Protein AF-A0A3D5B9C1-F1 (afdb_monomer_lite)

Radius of gyration: 28.91 Å; chains: 1; bounding box: 72×73×79 Å

Sequence (743 aa):
MKKLFFLLAGLSLLLVFLLPTQTGRAQSQPPTTSEITDYLNAHPRLTETGAQILSVTFLGEALVIDLSAAVLPDGVYDDDIFTDLQTGLDETFQINRMFLTTFKVEGELLEYWGRPEPEFSTSVEYPTDRELPGSGPLAGVKIAISPGHGYYWHETYGWLLQRGIFNGIGEDTLNVEIMIYLKDALEREGATVIQLREFDKNARTGVSGHPAWQEDARQYAIYMGLPSWIWNGSNTNYNSDIRTRPYMANYYGADLLISFHNNGTPANMDPLTGTETYWDTDNNPGSQALATAVHNSIISKIRTEYDSSWTNRGIKPSDSAYGEINYAQMPAALIELAFMDREYPDNTYLQREDFKQLSALAIAEGICDFLGVSCSNLEDDEIILLEQPTLSPLYGSGVCDSGWYRYTNARGQYAYLTLNAAEEAQSTNIAAWEPALPVSGEYKVEVFIPSHNAITWTCPSVTTTADTSLVTYTLTHANGDSELKVNQWPWANEWVDLGIFHFNAETDASLTLSDVTGEAHQTTSVSASAVRFTLVGNAGMQFHDTAWVDETWLTRESEATVQHVRYFFELYGSCLAEPILDVDDAEIDMAAVIQQASAANQINPKVLLAIMEAEQNALSQCPDATALANLMGLSSARTACAQIEAAASLLGAARTALNTNGTTPNGWSTGTPEDTVDGVTVTPANDTLTVLFDYLQNAGEIWGGDQPGENGVQGIYIAYRDFHLDWPLPAGIYTIYMPVFTR

pLDDT: mean 85.18, std 15.81, range [23.78, 98.81]

Structure (mmCIF, N/CA/C/O backbone):
data_AF-A0A3D5B9C1-F1
#
_entry.id   AF-A0A3D5B9C1-F1
#
loop_
_atom_site.group_PDB
_atom_site.id
_atom_site.type_symbol
_atom_site.label_atom_id
_atom_site.label_alt_id
_atom_site.label_comp_id
_atom_site.label_asym_id
_atom_site.label_entity_id
_atom_site.label_seq_id
_atom_site.pdbx_PDB_ins_code
_atom_site.Cartn_x
_atom_site.Cartn_y
_atom_site.Cartn_z
_atom_site.occupancy
_atom_site.B_iso_or_equiv
_atom_site.auth_seq_id
_atom_site.auth_comp_id
_atom_site.auth_asym_id
_atom_site.auth_atom_id
_atom_site.pdbx_PDB_model_num
ATOM 1 N N . MET A 1 1 ? -8.130 33.376 -47.262 1.00 48.34 1 MET A N 1
ATOM 2 C CA . MET A 1 1 ? -7.559 32.741 -46.051 1.00 48.34 1 MET A CA 1
ATOM 3 C C . MET A 1 1 ? -6.715 33.713 -45.206 1.00 48.34 1 MET A C 1
ATOM 5 O O . MET A 1 1 ? -5.615 33.381 -44.806 1.00 48.34 1 MET A O 1
ATOM 9 N N . LYS A 1 2 ? -7.205 34.932 -44.921 1.00 36.59 2 LYS A N 1
ATOM 10 C CA . LYS A 1 2 ? -6.545 35.891 -43.998 1.00 36.59 2 LYS A CA 1
ATOM 11 C C . LYS A 1 2 ? -7.529 36.605 -43.052 1.00 36.59 2 LYS A C 1
ATOM 13 O O . LYS A 1 2 ? -7.149 37.526 -42.347 1.00 36.59 2 LYS A O 1
ATOM 18 N N . LYS A 1 3 ? -8.799 36.176 -43.030 1.00 33.34 3 LYS A N 1
ATOM 19 C CA . LYS A 1 3 ? -9.855 36.728 -42.157 1.00 33.34 3 LYS A CA 1
ATOM 20 C C . LYS A 1 3 ? -10.379 35.749 -41.099 1.00 33.34 3 LYS A C 1
ATOM 22 O O . LYS A 1 3 ? -11.112 36.179 -40.226 1.00 33.34 3 LYS A O 1
ATOM 27 N N . LEU A 1 4 ? -9.970 34.476 -41.133 1.00 35.28 4 LEU A N 1
ATOM 28 C CA . LEU A 1 4 ? -10.345 33.493 -40.106 1.00 35.28 4 LEU A CA 1
ATOM 29 C C . LEU A 1 4 ? -9.343 33.448 -38.934 1.00 35.28 4 LEU A C 1
ATOM 31 O O . LEU A 1 4 ? -9.693 33.034 -37.841 1.00 35.28 4 LEU A O 1
ATOM 35 N N . PHE A 1 5 ? -8.126 33.969 -39.135 1.00 37.28 5 PHE A N 1
ATOM 36 C CA . PHE A 1 5 ? -7.065 33.988 -38.120 1.00 37.28 5 PHE A CA 1
ATOM 37 C C . PHE A 1 5 ? -7.238 35.086 -37.052 1.00 37.28 5 PHE A C 1
ATOM 39 O O . PHE A 1 5 ? -6.678 34.983 -35.971 1.00 37.28 5 PHE A O 1
ATOM 46 N N . PHE A 1 6 ? -8.045 36.120 -37.323 1.00 36.25 6 PHE A N 1
ATOM 47 C CA . PHE A 1 6 ? -8.295 37.209 -36.367 1.00 36.25 6 PHE A CA 1
ATOM 48 C C . PHE A 1 6 ? -9.553 37.013 -35.508 1.00 36.25 6 PHE A C 1
ATOM 50 O O . PHE A 1 6 ? -9.717 37.736 -34.533 1.00 36.25 6 PHE A O 1
ATOM 57 N N . LEU A 1 7 ? -10.416 36.034 -35.820 1.00 33.22 7 LEU A N 1
ATOM 58 C CA . LEU A 1 7 ? -11.561 35.700 -34.960 1.00 33.22 7 LEU A CA 1
ATOM 59 C C . LEU A 1 7 ? -11.204 34.673 -33.870 1.00 33.22 7 LEU A C 1
ATOM 61 O O . LEU A 1 7 ? -11.825 34.675 -32.815 1.00 33.22 7 LEU A O 1
ATOM 65 N N . LEU A 1 8 ? -10.177 33.843 -34.092 1.00 36.75 8 LEU A N 1
ATOM 66 C CA . LEU A 1 8 ? -9.717 32.831 -33.129 1.00 36.75 8 LEU A CA 1
ATOM 67 C C . LEU A 1 8 ? -8.668 33.351 -32.133 1.00 36.75 8 LEU A C 1
ATOM 69 O O . LEU A 1 8 ? -8.555 32.799 -31.048 1.00 36.75 8 LEU A O 1
ATOM 73 N N . ALA A 1 9 ? -7.966 34.446 -32.442 1.00 34.25 9 ALA A N 1
ATOM 74 C CA . ALA A 1 9 ? -7.046 35.101 -31.501 1.00 34.25 9 ALA A CA 1
ATOM 75 C C . ALA A 1 9 ? -7.748 36.082 -30.534 1.00 34.25 9 ALA A C 1
ATOM 77 O O . ALA A 1 9 ? -7.149 36.530 -29.562 1.00 34.25 9 ALA A O 1
ATOM 78 N N . GLY A 1 10 ? -9.013 36.434 -30.802 1.00 32.38 10 GLY A N 1
ATOM 79 C CA . GLY A 1 10 ? -9.817 37.323 -29.955 1.00 32.38 10 GLY A CA 1
ATOM 80 C C . GLY A 1 10 ? -10.724 36.602 -28.952 1.00 32.38 10 GLY A C 1
ATOM 81 O O . GLY A 1 10 ? -11.209 37.240 -28.024 1.00 32.38 10 GLY A O 1
ATOM 82 N N . LEU A 1 11 ? -10.946 35.290 -29.116 1.00 32.06 11 LEU A N 1
ATOM 83 C CA . LEU A 1 11 ? -11.787 34.493 -28.212 1.00 32.06 11 LEU A CA 1
ATOM 84 C C . LEU A 1 11 ? -10.988 33.774 -27.112 1.00 32.06 11 LEU A C 1
ATOM 86 O O . LEU A 1 11 ? -11.553 33.410 -26.089 1.00 32.06 11 LEU A O 1
ATOM 90 N N . SER A 1 12 ? -9.675 33.625 -27.287 1.00 33.88 12 SER A N 1
ATOM 91 C CA . SER A 1 12 ? -8.758 33.028 -26.305 1.00 33.88 12 SER A CA 1
ATOM 92 C C . SER A 1 12 ? -8.181 34.037 -25.303 1.00 33.88 12 SER A C 1
ATOM 94 O O . SER A 1 12 ? -7.576 33.633 -24.318 1.00 33.88 12 SER A O 1
ATOM 96 N N . LEU A 1 13 ? -8.417 35.343 -25.494 1.00 33.84 13 LEU A N 1
ATOM 97 C CA . LEU A 1 13 ? -7.979 36.394 -24.562 1.00 33.84 13 LEU A CA 1
ATOM 98 C C . LEU A 1 13 ? -9.102 36.952 -23.665 1.00 33.84 13 LEU A C 1
ATOM 100 O O . LEU A 1 13 ? -8.851 37.856 -22.873 1.00 33.84 13 LEU A O 1
ATOM 104 N N . LEU A 1 14 ? -10.328 36.419 -23.767 1.00 31.92 14 LEU A N 1
ATOM 105 C CA . LEU A 1 14 ? -11.473 36.824 -22.934 1.00 31.92 14 LEU A CA 1
ATOM 106 C C . LEU A 1 14 ? -12.073 35.688 -22.084 1.00 31.92 14 LEU A C 1
ATOM 108 O O . LEU A 1 14 ? -13.143 35.866 -21.512 1.00 31.92 14 LEU A O 1
ATOM 112 N N . LEU A 1 15 ? -11.374 34.554 -21.963 1.00 33.72 15 LEU A N 1
ATOM 113 C CA . LEU A 1 15 ? -11.689 33.485 -21.000 1.00 33.72 15 LEU A CA 1
ATOM 114 C C . LEU A 1 15 ? -10.605 33.307 -19.917 1.00 33.72 15 LEU A C 1
ATOM 116 O O . LEU A 1 15 ? -10.576 32.297 -19.228 1.00 33.72 15 LEU A O 1
ATOM 120 N N . VAL A 1 16 ? -9.728 34.303 -19.737 1.00 33.81 16 VAL A N 1
ATOM 121 C CA . VAL A 1 16 ? -8.699 34.325 -18.670 1.00 33.81 16 VAL A CA 1
ATOM 122 C C . VAL A 1 16 ? -9.185 35.064 -17.407 1.00 33.81 16 VAL A C 1
ATOM 124 O O . VAL A 1 16 ? -8.478 35.166 -16.414 1.00 33.81 16 VAL A O 1
ATOM 127 N N . PHE A 1 17 ? -10.436 35.525 -17.381 1.00 37.78 17 PHE A N 1
ATOM 128 C CA . PHE A 1 17 ? -11.061 36.070 -16.177 1.00 37.78 17 PHE A CA 1
ATOM 129 C C . PHE A 1 17 ? -12.455 35.475 -16.025 1.00 37.78 17 PHE A C 1
ATOM 131 O O . PHE A 1 17 ? -13.392 36.035 -16.580 1.00 37.78 17 PHE A O 1
ATOM 138 N N . LEU A 1 18 ? -12.556 34.327 -15.339 1.00 36.44 18 LEU A N 1
ATOM 139 C CA . LEU A 1 18 ? -13.716 33.821 -14.566 1.00 36.44 18 LEU A CA 1
ATOM 140 C C . LEU A 1 18 ? -13.609 32.306 -14.289 1.00 36.44 18 LEU A C 1
ATOM 142 O O . LEU A 1 18 ? -14.594 31.580 -14.355 1.00 36.44 18 LEU A O 1
ATOM 146 N N . LEU A 1 19 ? -12.424 31.820 -13.926 1.00 27.95 19 LEU A N 1
ATOM 147 C CA . LEU A 1 19 ? -12.314 30.578 -13.167 1.00 27.95 19 LEU A CA 1
ATOM 148 C C . LEU A 1 19 ? -11.516 30.908 -11.908 1.00 27.95 19 LEU A C 1
ATOM 150 O O . LEU A 1 19 ? -10.443 31.506 -12.026 1.00 27.95 19 LEU A O 1
ATOM 154 N N . PRO A 1 20 ? -12.053 30.636 -10.707 1.00 28.41 20 PRO A N 1
ATOM 155 C CA . PRO A 1 20 ? -11.303 30.862 -9.491 1.00 28.41 20 PRO A CA 1
ATOM 156 C C . PRO A 1 20 ? -10.070 29.968 -9.568 1.00 28.41 20 PRO A C 1
ATOM 158 O O . PRO A 1 20 ? -10.186 28.759 -9.753 1.00 28.41 20 PRO A O 1
ATOM 161 N N . THR A 1 21 ? -8.889 30.557 -9.421 1.00 27.31 21 THR A N 1
ATOM 162 C CA . THR A 1 21 ? -7.737 29.810 -8.934 1.00 27.31 21 THR A CA 1
ATOM 163 C C . THR A 1 21 ? -8.189 29.146 -7.638 1.00 27.31 21 THR A C 1
ATOM 165 O O . THR A 1 21 ? -8.344 29.832 -6.626 1.00 27.31 21 THR A O 1
ATOM 168 N N . GLN A 1 22 ? -8.450 27.840 -7.646 1.00 31.39 22 GLN A N 1
ATOM 169 C CA . GLN A 1 22 ? -8.393 27.079 -6.408 1.00 31.39 22 GLN A CA 1
ATOM 170 C C . GLN A 1 22 ? -6.909 26.961 -6.060 1.00 31.39 22 GLN A C 1
ATOM 172 O O . GLN A 1 22 ? -6.276 25.931 -6.234 1.00 31.39 22 GLN A O 1
ATOM 177 N N . THR A 1 23 ? -6.346 28.057 -5.541 1.00 29.44 23 THR A N 1
ATOM 178 C CA . THR A 1 23 ? -5.477 27.913 -4.376 1.00 29.44 23 THR A CA 1
ATOM 179 C C . THR A 1 23 ? -6.230 26.974 -3.449 1.00 29.44 23 THR A C 1
ATOM 181 O O . THR A 1 23 ? -7.402 27.273 -3.173 1.00 29.44 23 THR A O 1
ATOM 184 N N . GLY A 1 24 ? -5.628 25.843 -3.059 1.00 30.55 24 GLY A N 1
ATOM 185 C CA . GLY A 1 24 ? -6.212 24.956 -2.059 1.00 30.55 24 GLY A CA 1
ATOM 186 C C . GLY A 1 24 ? -6.830 25.841 -0.991 1.00 30.55 24 GLY A C 1
ATOM 187 O O . GLY A 1 24 ? -6.152 26.721 -0.450 1.00 30.55 24 GLY A O 1
ATOM 188 N N . ARG A 1 25 ? -8.157 25.767 -0.835 1.00 28.09 25 ARG A N 1
ATOM 189 C CA . ARG A 1 25 ? -8.789 26.536 0.228 1.00 28.09 25 ARG A CA 1
ATOM 190 C C . ARG A 1 25 ? -8.096 26.039 1.483 1.00 28.09 25 ARG A C 1
ATOM 192 O O . ARG A 1 25 ? -8.145 24.841 1.747 1.00 28.09 25 ARG A O 1
ATOM 199 N N . ALA A 1 26 ? -7.433 26.946 2.201 1.00 36.03 26 ALA A N 1
ATOM 200 C CA . ALA A 1 26 ? -7.120 26.703 3.596 1.00 36.03 26 ALA A CA 1
ATOM 201 C C . ALA A 1 26 ? -8.374 26.074 4.209 1.00 36.03 26 ALA A C 1
ATOM 203 O O . ALA A 1 26 ? -9.485 26.556 3.938 1.00 36.03 26 ALA A O 1
ATOM 204 N N . GLN A 1 27 ? -8.202 24.972 4.939 1.00 42.94 27 GLN A N 1
ATOM 205 C CA . GLN A 1 27 ? -9.271 24.418 5.756 1.00 42.94 27 GLN A CA 1
ATOM 206 C C . GLN A 1 27 ? -9.954 25.593 6.465 1.00 42.94 27 GLN A C 1
ATOM 208 O O . GLN A 1 27 ? -9.271 26.525 6.914 1.00 42.94 27 GLN A O 1
ATOM 213 N N . SER A 1 28 ? -11.290 25.634 6.452 1.00 49.78 28 SER A N 1
ATOM 214 C CA . SER A 1 28 ? -12.007 26.649 7.224 1.00 49.78 28 SER A CA 1
ATOM 215 C C . SER A 1 28 ? -11.421 26.650 8.629 1.00 49.78 28 SER A C 1
ATOM 217 O O . SER A 1 28 ? -11.186 25.574 9.177 1.00 49.78 28 SER A O 1
ATOM 219 N N . GLN A 1 29 ? -11.118 27.837 9.165 1.00 59.94 29 GLN A N 1
ATOM 220 C CA . GLN A 1 29 ? -10.598 27.946 10.526 1.00 59.94 29 GLN A CA 1
ATOM 221 C C . GLN A 1 29 ? -11.476 27.083 11.444 1.00 59.94 29 GLN A C 1
ATOM 223 O O . GLN A 1 29 ? -12.703 27.217 11.359 1.00 59.94 29 GLN A O 1
ATOM 228 N N . PRO A 1 30 ? -10.881 26.177 12.242 1.00 66.69 30 PRO A N 1
ATOM 229 C CA . PRO A 1 30 ? -11.647 25.313 13.116 1.00 66.69 30 PRO A CA 1
ATOM 230 C C . PRO A 1 30 ? -12.556 26.158 14.005 1.00 66.69 30 PRO A C 1
ATOM 232 O O . PRO A 1 30 ? -12.124 27.223 14.464 1.00 66.69 30 PRO A O 1
ATOM 235 N N . PRO A 1 31 ? -13.797 25.718 14.255 1.00 82.69 31 PRO A N 1
ATOM 236 C CA . PRO A 1 31 ? -14.681 26.452 15.140 1.00 82.69 31 PRO A CA 1
ATOM 237 C C . PRO A 1 31 ? -14.072 26.524 16.542 1.00 82.69 31 PRO A C 1
ATOM 239 O O . PRO A 1 31 ? -13.500 25.564 17.059 1.00 82.69 31 PRO A O 1
ATOM 242 N N . THR A 1 32 ? -14.210 27.671 17.189 1.00 87.44 32 THR A N 1
ATOM 243 C CA . THR A 1 32 ? -13.888 27.820 18.607 1.00 87.44 32 THR A CA 1
ATOM 244 C C . THR A 1 32 ? -14.904 27.066 19.465 1.00 87.44 32 THR A C 1
ATOM 246 O O . THR A 1 32 ? -16.053 26.857 19.071 1.00 87.44 32 THR A O 1
ATOM 249 N N . THR A 1 33 ? -14.528 26.722 20.700 1.00 90.69 33 THR A N 1
ATOM 250 C CA . THR A 1 33 ? -15.471 26.118 21.659 1.00 90.69 33 THR A CA 1
ATOM 251 C C . THR A 1 33 ? -16.693 27.010 21.905 1.00 90.69 33 THR A C 1
ATOM 253 O O . THR A 1 33 ? -17.788 26.495 22.120 1.00 90.69 33 THR A O 1
ATOM 256 N N . SER A 1 34 ? -16.538 28.339 21.811 1.00 91.94 34 SER A N 1
ATOM 257 C CA . SER A 1 34 ? -17.650 29.295 21.897 1.00 91.94 34 SER A CA 1
ATOM 258 C C . SER A 1 34 ? -18.591 29.191 20.701 1.00 91.94 34 SER A C 1
ATOM 260 O O . SER A 1 34 ? -19.795 29.164 20.905 1.00 91.94 34 SER A O 1
ATOM 262 N N . GLU A 1 35 ? -18.075 29.093 19.473 1.00 93.19 35 GLU A N 1
ATOM 263 C CA . GLU A 1 35 ? -18.911 28.956 18.270 1.00 93.19 35 GLU A CA 1
ATOM 264 C C . GLU A 1 35 ? -19.697 27.642 18.272 1.00 93.19 35 GLU A C 1
ATOM 266 O O . GLU A 1 35 ? -20.887 27.642 17.959 1.00 93.19 35 GLU A O 1
ATOM 271 N N . ILE A 1 36 ? -19.067 26.542 18.702 1.00 94.62 36 ILE A N 1
ATOM 272 C CA . ILE A 1 36 ? -19.748 25.254 18.903 1.00 94.62 36 ILE A CA 1
ATOM 273 C C . ILE A 1 36 ? -20.837 25.393 19.973 1.00 94.62 36 ILE A C 1
ATOM 275 O O . ILE A 1 36 ? -21.971 24.967 19.767 1.00 94.62 36 ILE A O 1
ATOM 279 N N . THR A 1 37 ? -20.515 26.021 21.107 1.00 95.94 37 THR A N 1
ATOM 280 C CA . THR A 1 37 ? -21.470 26.231 22.206 1.00 95.94 37 THR A CA 1
ATOM 281 C C . THR A 1 37 ? -22.659 27.085 21.763 1.00 95.94 37 THR A C 1
ATOM 283 O O . THR A 1 37 ? -23.802 26.754 22.070 1.00 95.94 37 THR A O 1
ATOM 286 N N . ASP A 1 38 ? -22.416 28.167 21.024 1.00 95.88 38 ASP A N 1
ATOM 287 C CA . ASP A 1 38 ? -23.455 29.067 20.519 1.00 95.88 38 ASP A CA 1
ATOM 288 C C . ASP A 1 38 ? -24.359 28.362 19.502 1.00 95.88 38 ASP A C 1
ATOM 290 O O . ASP A 1 38 ? -25.584 28.495 19.568 1.00 95.88 38 ASP A O 1
ATOM 294 N N . TYR A 1 39 ? -23.771 27.566 18.606 1.00 96.88 39 TYR A N 1
ATOM 295 C CA . TYR A 1 39 ? -24.514 26.731 17.667 1.00 96.88 39 TYR A CA 1
ATOM 296 C C . TYR A 1 39 ? -25.414 25.724 18.394 1.00 96.88 39 TYR A C 1
ATOM 298 O O . TYR A 1 39 ? -26.618 25.673 18.141 1.00 96.88 39 TYR A O 1
ATOM 306 N N . LEU A 1 40 ? -24.855 24.969 19.345 1.00 96.81 40 LEU A N 1
ATOM 307 C CA . LEU A 1 40 ? -25.592 23.961 20.107 1.00 96.81 40 LEU A CA 1
ATOM 308 C C . LEU A 1 40 ? -26.716 24.584 20.944 1.00 96.81 40 LEU A C 1
ATOM 310 O O . LEU A 1 40 ? -27.830 24.066 20.948 1.00 96.81 40 LEU A O 1
ATOM 314 N N . ASN A 1 41 ? -26.475 25.734 21.584 1.00 96.06 41 ASN A N 1
ATOM 315 C CA . ASN A 1 41 ? -27.505 26.473 22.327 1.00 96.06 41 ASN A CA 1
ATOM 316 C C . ASN A 1 41 ? -28.691 26.901 21.448 1.00 96.06 41 ASN A C 1
ATOM 318 O O . ASN A 1 41 ? -29.795 27.085 21.960 1.00 96.06 41 ASN A O 1
ATOM 322 N N . ALA A 1 42 ? -28.474 27.090 20.144 1.00 95.88 42 ALA A N 1
ATOM 323 C CA . ALA A 1 42 ? -29.519 27.420 19.180 1.00 95.88 42 ALA A CA 1
ATOM 324 C C . ALA A 1 42 ? -30.155 26.180 18.524 1.00 95.88 42 ALA A C 1
ATOM 326 O O . ALA A 1 42 ? -31.147 26.318 17.803 1.00 95.88 42 ALA A O 1
ATOM 327 N N . HIS A 1 43 ? -29.612 24.981 18.755 1.00 95.88 43 HIS A N 1
ATOM 328 C CA . HIS A 1 43 ? -30.055 23.764 18.088 1.00 95.88 43 HIS A CA 1
ATOM 329 C C . HIS A 1 43 ? -31.453 23.331 18.579 1.00 95.88 43 HIS A C 1
ATOM 331 O O . HIS A 1 43 ? -31.684 23.270 19.795 1.00 95.88 43 HIS A O 1
ATOM 337 N N . PRO A 1 44 ? -32.398 22.978 17.681 1.00 94.44 44 PRO A N 1
ATOM 338 C CA . PRO A 1 44 ? -33.759 22.584 18.062 1.00 94.44 44 PRO A CA 1
ATOM 339 C C . PRO A 1 44 ? -33.801 21.473 19.118 1.00 94.44 44 PRO A C 1
ATOM 341 O O . PRO A 1 44 ? -34.485 21.613 20.127 1.00 94.44 44 PRO A O 1
ATOM 344 N N . ARG A 1 45 ? -32.970 20.432 18.965 1.00 92.62 45 ARG A N 1
ATOM 345 C CA . ARG A 1 45 ? -32.883 19.314 19.927 1.00 92.62 45 ARG A CA 1
ATOM 346 C C . ARG A 1 45 ? -32.564 19.739 21.362 1.00 92.62 45 ARG A C 1
ATOM 348 O O . ARG A 1 45 ? -33.102 19.144 22.293 1.00 92.62 45 ARG A O 1
ATOM 355 N N . LEU A 1 46 ? -31.719 20.756 21.561 1.00 95.38 46 LEU A N 1
ATOM 356 C CA . LEU A 1 46 ? -31.375 21.225 22.909 1.00 95.38 46 LEU A CA 1
ATOM 357 C C . LEU A 1 46 ? -32.394 22.245 23.429 1.00 95.38 46 LEU A C 1
ATOM 359 O O . LEU A 1 46 ? -32.774 22.208 24.596 1.00 95.38 46 LEU A O 1
ATOM 363 N N . THR A 1 47 ? -32.890 23.130 22.562 1.00 94.81 47 THR A N 1
ATOM 364 C CA . THR A 1 47 ? -33.869 24.158 22.959 1.00 94.81 47 THR A CA 1
ATOM 365 C C . THR A 1 47 ? -35.244 23.583 23.309 1.00 94.81 47 THR A C 1
ATOM 367 O O . THR A 1 47 ? -35.881 24.074 24.241 1.00 94.81 47 THR A O 1
ATOM 370 N N . GLU A 1 48 ? -35.698 22.536 22.617 1.00 93.12 48 GLU A N 1
ATOM 371 C CA . GLU A 1 48 ? -36.982 21.873 22.889 1.00 93.12 48 GLU A CA 1
ATOM 372 C C . GLU A 1 48 ? -36.976 21.098 24.210 1.00 93.12 48 GLU A C 1
ATOM 374 O O . GLU A 1 48 ? -37.976 21.077 24.929 1.00 93.12 48 GLU A O 1
ATOM 379 N N . THR A 1 49 ? -35.839 20.492 24.546 1.00 93.12 49 THR A N 1
ATOM 380 C CA . THR A 1 49 ? -35.656 19.699 25.767 1.00 93.12 49 THR A CA 1
ATOM 381 C C . THR A 1 49 ? -35.211 20.539 26.966 1.00 93.12 49 THR A C 1
ATOM 383 O O . THR A 1 49 ? -35.379 20.132 28.116 1.00 93.12 49 THR A O 1
ATOM 386 N N . GLY A 1 50 ? -34.672 21.738 26.721 1.00 94.31 50 GLY A N 1
ATOM 387 C CA . GLY A 1 50 ? -34.054 22.582 27.744 1.00 94.31 50 GLY A CA 1
ATOM 388 C C . GLY A 1 50 ? -32.679 22.078 28.197 1.00 94.31 50 GLY A C 1
ATOM 389 O O . GLY A 1 50 ? -32.220 22.460 29.278 1.00 94.31 50 GLY A O 1
ATOM 390 N N . ALA A 1 51 ? -32.040 21.217 27.401 1.00 96.69 51 ALA A N 1
ATOM 391 C CA . ALA A 1 51 ? -30.698 20.714 27.650 1.00 96.69 51 ALA A CA 1
ATOM 392 C C . ALA A 1 51 ? -29.659 21.840 27.682 1.00 96.69 51 ALA A C 1
ATOM 394 O O . ALA A 1 51 ? -29.750 22.825 26.949 1.00 96.69 51 ALA A O 1
ATOM 395 N N . GLN A 1 52 ? -28.662 21.686 28.549 1.00 97.19 52 GLN A N 1
ATOM 396 C CA . GLN A 1 52 ? -27.568 22.637 28.725 1.00 97.19 52 GLN A CA 1
ATOM 397 C C . GLN A 1 52 ? -26.261 22.006 28.263 1.00 97.19 52 GLN A C 1
ATOM 399 O O . GLN A 1 52 ? -26.034 20.821 28.486 1.00 97.19 52 GLN A O 1
ATOM 404 N N . ILE A 1 53 ? -25.384 22.811 27.667 1.00 97.75 53 ILE A N 1
ATOM 405 C CA . ILE A 1 53 ? -24.005 22.414 27.393 1.00 97.75 53 ILE A CA 1
ATOM 406 C C . ILE A 1 53 ? -23.204 22.586 28.686 1.00 97.75 53 ILE A C 1
ATOM 408 O O . ILE A 1 53 ? -23.059 23.704 29.183 1.00 97.75 53 ILE A O 1
ATOM 412 N N . LEU A 1 54 ? -22.711 21.480 29.242 1.00 97.44 54 LEU A N 1
ATOM 413 C CA . LEU A 1 54 ? -21.886 21.460 30.449 1.00 97.44 54 LEU A CA 1
ATOM 414 C C . LEU A 1 54 ? -20.429 21.793 30.119 1.00 97.44 54 LEU A C 1
ATOM 416 O O . LEU A 1 54 ? -19.799 22.580 30.829 1.00 97.44 54 LEU A O 1
ATOM 420 N N . SER A 1 55 ? -19.901 21.242 29.021 1.00 96.75 55 SER A N 1
ATOM 421 C CA . SER A 1 55 ? -18.576 21.596 28.506 1.00 96.75 55 SER A CA 1
ATOM 422 C C . SER A 1 55 ? -18.419 21.311 27.008 1.00 96.75 55 SER A C 1
ATOM 424 O O . SER A 1 55 ? -19.094 20.449 26.451 1.00 96.75 55 SER A O 1
ATOM 426 N N . VAL A 1 56 ? -17.504 22.045 26.367 1.00 95.25 56 VAL A N 1
ATOM 427 C CA . VAL A 1 56 ? -16.989 21.772 25.017 1.00 95.25 56 VAL A CA 1
ATOM 428 C C . VAL A 1 56 ? -15.472 21.870 25.092 1.00 95.25 56 VAL A C 1
ATOM 430 O O . VAL A 1 56 ? -14.943 22.945 25.390 1.00 95.25 56 VAL A O 1
ATOM 433 N N . THR A 1 57 ? -14.777 20.761 24.854 1.00 90.38 57 THR A N 1
ATOM 434 C CA . THR A 1 57 ? -13.330 20.655 25.080 1.00 90.38 57 THR A CA 1
ATOM 435 C C . THR A 1 57 ? -12.639 19.992 23.897 1.00 90.38 57 THR A C 1
ATOM 437 O O . THR A 1 57 ? -13.142 19.012 23.357 1.00 90.38 57 THR A O 1
ATOM 440 N N . PHE A 1 58 ? -11.466 20.507 23.527 1.00 83.44 58 PHE A N 1
ATOM 441 C CA . PHE A 1 58 ? -10.561 19.853 22.583 1.00 83.44 58 PHE A CA 1
ATOM 442 C C . PHE A 1 58 ? -9.474 19.085 23.345 1.00 83.44 58 PHE A C 1
ATOM 444 O O . PHE A 1 58 ? -8.809 19.658 24.213 1.00 83.44 58 PHE A O 1
ATOM 451 N N . LEU A 1 59 ? -9.280 17.810 23.014 1.00 76.62 59 LEU A N 1
ATOM 452 C CA . LEU A 1 59 ? -8.243 16.933 23.564 1.00 76.62 59 LEU A CA 1
ATOM 453 C C . LEU A 1 59 ? -7.423 16.339 22.414 1.00 76.62 59 LEU A C 1
ATOM 455 O O . LEU A 1 59 ? -7.696 15.238 21.948 1.00 76.62 59 LEU A O 1
ATOM 459 N N . GLY A 1 60 ? -6.421 17.085 21.941 1.00 75.25 60 GLY A N 1
ATOM 460 C CA . GLY A 1 60 ? -5.737 16.764 20.683 1.00 75.25 60 GLY A CA 1
ATOM 461 C C . GLY A 1 60 ? -6.730 16.848 19.524 1.00 75.25 60 GLY A C 1
ATOM 462 O O . GLY A 1 60 ? -7.337 17.903 19.338 1.00 75.25 60 GLY A O 1
ATOM 463 N N . GLU A 1 61 ? -6.940 15.742 18.812 1.00 74.25 61 GLU A N 1
ATOM 464 C CA . GLU A 1 61 ? -7.917 15.651 17.720 1.00 74.25 61 GLU A CA 1
ATOM 465 C C . GLU A 1 61 ? -9.343 15.315 18.188 1.00 74.25 61 GLU A C 1
ATOM 467 O O . GLU A 1 61 ? -10.258 15.238 17.375 1.00 74.25 61 GLU A O 1
ATOM 472 N N . ALA A 1 62 ? -9.593 15.134 19.485 1.00 80.56 62 ALA A N 1
ATOM 473 C CA . ALA A 1 62 ? -10.938 14.852 19.981 1.00 80.56 62 ALA A CA 1
ATOM 474 C C . ALA A 1 62 ? -11.708 16.134 20.353 1.00 80.56 62 ALA A C 1
ATOM 476 O O . ALA A 1 62 ? -11.224 16.960 21.128 1.00 80.56 62 ALA A O 1
ATOM 477 N N . LEU A 1 63 ? -12.940 16.271 19.858 1.00 87.62 63 LEU A N 1
ATOM 478 C CA . LEU A 1 63 ? -13.951 17.227 20.312 1.00 87.62 63 LEU A CA 1
ATOM 479 C C . LEU A 1 63 ? -14.897 16.514 21.285 1.00 87.62 63 LEU A C 1
ATOM 481 O O . LEU A 1 63 ? -15.705 15.682 20.880 1.00 87.62 63 LEU A O 1
ATOM 485 N N . VAL A 1 64 ? -14.828 16.866 22.567 1.00 91.25 64 VAL A N 1
ATOM 486 C CA . VAL A 1 64 ? -15.708 16.319 23.607 1.00 91.25 64 VAL A CA 1
ATOM 487 C C . VAL A 1 64 ? -16.779 17.343 23.966 1.00 91.25 64 VAL A C 1
ATOM 489 O O . VAL A 1 64 ? -16.462 18.464 24.371 1.00 91.25 64 VAL A O 1
ATOM 492 N N . ILE A 1 65 ? -18.045 16.954 23.827 1.00 95.62 65 ILE A N 1
ATOM 493 C CA . ILE A 1 65 ? -19.217 17.770 24.158 1.00 95.62 65 ILE A CA 1
ATOM 494 C C . ILE A 1 65 ? -19.983 17.071 25.279 1.00 95.62 65 ILE A C 1
ATOM 496 O O . ILE A 1 65 ? -20.531 15.991 25.075 1.00 95.62 65 ILE A O 1
ATOM 500 N N . ASP A 1 66 ? -20.038 17.693 26.454 1.00 97.25 66 ASP A N 1
ATOM 501 C CA . ASP A 1 66 ? -20.793 17.188 27.603 1.00 97.25 66 ASP A CA 1
ATOM 502 C C . ASP A 1 66 ? -22.103 17.965 27.751 1.00 97.25 66 ASP A C 1
ATOM 504 O O . ASP A 1 66 ? -22.104 19.201 27.795 1.00 97.25 66 ASP A O 1
ATOM 508 N N . LEU A 1 67 ? -23.220 17.248 27.800 1.00 98.06 67 LEU A N 1
ATOM 509 C CA . LEU A 1 67 ? -24.573 17.796 27.845 1.00 98.06 67 LEU A CA 1
ATOM 510 C C . LEU A 1 67 ? -25.260 17.426 29.161 1.00 98.06 67 LEU A C 1
ATOM 512 O O . LEU A 1 67 ? -24.964 16.406 29.775 1.00 98.06 67 LEU A O 1
ATOM 516 N N . SER A 1 68 ? -26.219 18.236 29.601 1.00 97.88 68 SER A N 1
ATOM 517 C CA . SER A 1 68 ? -27.035 17.876 30.760 1.00 97.88 68 SER A CA 1
ATOM 518 C C . SER A 1 68 ? -28.021 16.756 30.429 1.00 97.88 68 SER A C 1
ATOM 520 O O . SER A 1 68 ? -28.469 16.619 29.287 1.00 97.88 68 SER A O 1
ATOM 522 N N . ALA A 1 69 ? -28.445 16.002 31.448 1.00 96.44 69 ALA A N 1
ATOM 523 C CA . ALA A 1 69 ? -29.362 14.863 31.292 1.00 96.44 69 ALA A CA 1
ATOM 524 C C . ALA A 1 69 ? -30.702 15.213 30.617 1.00 96.44 69 ALA A C 1
ATOM 526 O O . ALA A 1 69 ? -31.382 14.334 30.092 1.00 96.44 69 ALA A O 1
ATOM 527 N N . ALA A 1 70 ? -31.082 16.495 30.590 1.00 96.19 70 ALA A N 1
ATOM 528 C CA . ALA A 1 70 ? -32.289 16.958 29.912 1.00 96.19 70 ALA A CA 1
ATOM 529 C C . ALA A 1 70 ? -32.283 16.681 28.397 1.00 96.19 70 ALA A C 1
ATOM 531 O O . ALA A 1 70 ? -33.359 16.623 27.813 1.00 96.19 70 ALA A O 1
ATOM 532 N N . VAL A 1 71 ? -31.120 16.443 27.771 1.00 96.12 71 VAL A N 1
ATOM 533 C CA . VAL A 1 71 ? -31.041 16.045 26.351 1.00 96.12 71 VAL A CA 1
ATOM 534 C C . VAL A 1 71 ? -31.695 14.687 26.068 1.00 96.12 71 VAL A C 1
ATOM 536 O O . VAL A 1 71 ? -32.016 14.406 24.919 1.00 96.12 71 VAL A O 1
ATOM 539 N N . LEU A 1 72 ? -31.931 13.868 27.100 1.00 94.88 72 LEU A N 1
ATOM 540 C CA . LEU A 1 72 ? -32.576 12.557 27.021 1.00 94.88 72 LEU A CA 1
ATOM 541 C C . LEU A 1 72 ? -33.974 12.624 27.668 1.00 94.88 72 LEU A C 1
ATOM 543 O O . LEU A 1 72 ? -34.094 12.416 28.878 1.00 94.88 72 LEU A O 1
ATOM 547 N N . PRO A 1 73 ? -35.057 12.891 26.910 1.00 87.12 73 PRO A N 1
ATOM 548 C CA . PRO A 1 73 ? -36.391 13.113 27.481 1.00 87.12 73 PRO A CA 1
ATOM 549 C C . PRO A 1 73 ? -36.924 11.924 28.289 1.00 87.12 73 PRO A C 1
ATOM 551 O O . PRO A 1 73 ? -37.578 12.112 29.315 1.00 87.12 73 PRO A O 1
ATOM 554 N N . ASP A 1 74 ? -36.606 10.708 27.843 1.00 89.62 74 ASP A N 1
ATOM 555 C CA . ASP A 1 74 ? -37.007 9.455 28.487 1.00 89.62 74 ASP A CA 1
ATOM 556 C C . ASP A 1 74 ? -35.936 8.914 29.455 1.00 89.62 74 ASP A C 1
ATOM 558 O O . ASP A 1 74 ? -36.094 7.835 30.028 1.00 89.62 74 ASP A O 1
ATOM 562 N N . GLY A 1 75 ? -34.843 9.661 29.658 1.00 90.50 75 GLY A N 1
ATOM 563 C CA . GLY A 1 75 ? -33.712 9.263 30.500 1.00 90.50 75 GLY A CA 1
ATOM 564 C C . GLY A 1 75 ? -32.891 8.096 29.941 1.00 90.50 75 GLY A C 1
ATOM 565 O O . GLY A 1 75 ? -32.130 7.484 30.685 1.00 90.50 75 GLY A O 1
ATOM 566 N N . VAL A 1 76 ? -33.060 7.777 28.657 1.00 92.25 76 VAL A N 1
ATOM 567 C CA . VAL A 1 76 ? -32.340 6.725 27.931 1.00 92.25 76 VAL A CA 1
ATOM 568 C C . VAL A 1 76 ? -31.815 7.267 26.604 1.00 92.25 76 VAL A C 1
ATOM 570 O O . VAL A 1 76 ? -32.367 8.228 26.069 1.00 92.25 76 VAL A O 1
ATOM 573 N N . TYR A 1 77 ? -30.746 6.657 26.097 1.00 91.25 77 TYR A N 1
ATOM 574 C CA . TYR A 1 77 ? -30.116 6.983 24.822 1.00 91.25 77 TYR A CA 1
ATOM 575 C C . TYR A 1 77 ? -31.119 6.951 23.662 1.00 91.25 77 TYR A C 1
ATOM 577 O O . TYR A 1 77 ? -31.890 6.000 23.522 1.00 91.25 77 TYR A O 1
ATOM 585 N N . ASP A 1 78 ? -31.045 7.972 22.809 1.00 89.38 78 ASP A N 1
ATOM 586 C CA . ASP A 1 78 ? -31.799 8.091 21.564 1.00 89.38 78 ASP A CA 1
ATOM 587 C C . ASP A 1 78 ? -30.832 8.466 20.433 1.00 89.38 78 ASP A C 1
ATOM 589 O O . ASP A 1 78 ? -30.220 9.538 20.443 1.00 89.38 78 ASP A O 1
ATOM 593 N N . ASP A 1 79 ? -30.679 7.555 19.473 1.00 86.50 79 ASP A N 1
ATOM 594 C CA . ASP A 1 79 ? -29.735 7.667 18.361 1.00 86.50 79 ASP A CA 1
ATOM 595 C C . ASP A 1 79 ? -30.029 8.868 17.452 1.00 86.50 79 ASP A C 1
ATOM 597 O O . ASP A 1 79 ? -29.107 9.551 16.996 1.00 86.50 79 ASP A O 1
ATOM 601 N N . ASP A 1 80 ? -31.310 9.194 17.254 1.00 88.31 80 ASP A N 1
ATOM 602 C CA . ASP A 1 80 ? -31.727 10.280 16.365 1.00 88.31 80 ASP A CA 1
ATOM 603 C C . ASP A 1 80 ? -31.244 11.639 16.888 1.00 88.31 80 ASP A C 1
ATOM 605 O O . ASP A 1 80 ? -30.933 12.538 16.106 1.00 88.31 80 ASP A O 1
ATOM 609 N N . ILE A 1 81 ? -31.158 11.804 18.212 1.00 91.25 81 ILE A N 1
ATOM 610 C CA . ILE A 1 81 ? -30.738 13.062 18.838 1.00 91.25 81 ILE A CA 1
ATOM 611 C C . ILE A 1 81 ? -29.263 13.338 18.547 1.00 91.25 81 ILE A C 1
ATOM 613 O O . ILE A 1 81 ? -28.917 14.425 18.082 1.00 91.25 81 ILE A O 1
ATOM 617 N N . PHE A 1 82 ? -28.386 12.369 18.807 1.00 90.56 82 PHE A N 1
ATOM 618 C CA . PHE A 1 82 ? -26.942 12.565 18.651 1.00 90.56 82 PHE A CA 1
ATOM 619 C C . PHE A 1 82 ? -26.512 12.577 17.184 1.00 90.56 82 PHE A C 1
ATOM 621 O O . PHE A 1 82 ? -25.572 13.289 16.832 1.00 90.56 82 PHE A O 1
ATOM 628 N N . THR A 1 83 ? -27.233 11.863 16.317 1.00 86.88 83 THR A N 1
ATOM 629 C CA . THR A 1 83 ? -27.048 11.934 14.859 1.00 86.88 83 THR A CA 1
ATOM 630 C C . THR A 1 83 ? -27.359 13.319 14.324 1.00 86.88 83 THR A C 1
ATOM 632 O O . THR A 1 83 ? -26.559 13.877 13.576 1.00 86.88 83 THR A O 1
ATOM 635 N N . ASP A 1 84 ? -28.482 13.903 14.741 1.00 89.25 84 ASP A N 1
ATOM 636 C CA . ASP A 1 84 ? -28.902 15.241 14.323 1.00 89.25 84 ASP A CA 1
ATOM 637 C C . ASP A 1 84 ? -27.912 16.313 14.813 1.00 89.25 84 ASP A C 1
ATOM 639 O O . ASP A 1 84 ? -27.459 17.149 14.033 1.00 89.25 84 ASP A O 1
ATOM 643 N N . LEU A 1 85 ? -27.472 16.225 16.077 1.00 92.81 85 LEU A N 1
ATOM 644 C CA . LEU A 1 85 ? -26.457 17.130 16.631 1.00 92.81 85 LEU A CA 1
ATOM 645 C C . LEU A 1 85 ? -25.119 17.039 15.886 1.00 92.81 85 LEU A C 1
ATOM 647 O O . LEU A 1 85 ? -24.535 18.070 15.549 1.00 92.81 85 LEU A O 1
ATOM 651 N N . GLN A 1 86 ? -24.621 15.825 15.628 1.00 88.50 86 GLN A N 1
ATOM 652 C CA . GLN A 1 86 ? -23.350 15.640 14.928 1.00 88.50 86 GLN A CA 1
ATOM 653 C C . GLN A 1 86 ? -23.435 16.098 13.472 1.00 88.50 86 GLN A C 1
ATOM 655 O O . GLN A 1 86 ? -22.555 16.823 13.013 1.00 88.50 86 GLN A O 1
ATOM 660 N N . THR A 1 87 ? -24.503 15.718 12.767 1.00 84.31 87 THR A N 1
ATOM 661 C CA . THR A 1 87 ? -24.736 16.120 11.373 1.00 84.31 87 THR A CA 1
ATOM 662 C C . THR A 1 87 ? -24.794 17.638 11.268 1.00 84.31 87 THR A C 1
ATOM 664 O O . THR A 1 87 ? -24.103 18.222 10.441 1.00 84.31 87 THR A O 1
ATOM 667 N N . GLY A 1 88 ? -25.537 18.298 12.159 1.00 88.69 88 GLY A N 1
ATOM 668 C CA . GLY A 1 88 ? -25.642 19.751 12.169 1.00 88.69 88 GLY A CA 1
ATOM 669 C C . GLY A 1 88 ? -24.306 20.459 12.427 1.00 88.69 88 GLY A C 1
ATOM 670 O O . GLY A 1 88 ? -23.972 21.435 11.743 1.00 88.69 88 GLY A O 1
ATOM 671 N N . LEU A 1 89 ? -23.511 19.957 13.378 1.00 90.56 89 LEU A N 1
ATOM 672 C CA . LEU A 1 89 ? -22.160 20.465 13.627 1.00 90.56 89 LEU A CA 1
ATOM 673 C C . LEU A 1 89 ? -21.257 20.285 12.403 1.00 90.56 89 LEU A C 1
ATOM 675 O O . LEU A 1 89 ? -20.495 21.193 12.068 1.00 90.56 89 LEU A O 1
ATOM 679 N N . ASP A 1 90 ? -21.336 19.141 11.729 1.00 85.88 90 ASP A N 1
ATOM 680 C CA . ASP A 1 90 ? -20.475 18.833 10.590 1.00 85.88 90 ASP A CA 1
ATOM 681 C C . ASP A 1 90 ? -20.869 19.603 9.327 1.00 85.88 90 ASP A C 1
ATOM 683 O O . ASP A 1 90 ? -20.015 20.162 8.642 1.00 85.88 90 ASP A O 1
ATOM 687 N N . GLU A 1 91 ? -22.164 19.765 9.065 1.00 84.69 91 GLU A N 1
ATOM 688 C CA . GLU A 1 91 ? -22.655 20.634 7.992 1.00 84.69 91 GLU A CA 1
ATOM 689 C C . GLU A 1 91 ? -22.244 22.097 8.198 1.00 84.69 91 GLU A C 1
ATOM 691 O O . GLU A 1 91 ? -21.931 22.803 7.235 1.00 84.69 91 GLU A O 1
ATOM 696 N N . THR A 1 92 ? -22.230 22.556 9.453 1.00 88.19 92 THR A N 1
ATOM 697 C CA . THR A 1 92 ? -21.925 23.952 9.793 1.00 88.19 92 THR A CA 1
ATOM 698 C C . THR A 1 92 ? -20.425 24.227 9.802 1.00 88.19 92 THR A C 1
ATOM 700 O O . THR A 1 92 ? -19.983 25.264 9.304 1.00 88.19 92 THR A O 1
ATOM 703 N N . PHE A 1 93 ? -19.640 23.316 10.375 1.00 85.50 93 PHE A N 1
ATOM 704 C CA . PHE A 1 93 ? -18.239 23.567 10.702 1.00 85.50 93 PHE A CA 1
ATOM 705 C C . PHE A 1 93 ? -17.260 22.572 10.090 1.00 85.50 93 PHE A C 1
ATOM 707 O O . PHE A 1 93 ? -16.062 22.800 10.200 1.00 85.50 93 PHE A O 1
ATOM 714 N N . GLN A 1 94 ? -17.721 21.500 9.445 1.00 79.69 94 GLN A N 1
ATOM 715 C CA . GLN A 1 94 ? -16.875 20.407 8.952 1.00 79.69 94 GLN A CA 1
ATOM 716 C C . GLN A 1 94 ? -16.073 19.735 10.079 1.00 79.69 94 GLN A C 1
ATOM 718 O O . GLN A 1 94 ? -14.895 19.413 9.901 1.00 79.69 94 GLN A O 1
ATOM 723 N N . ILE A 1 95 ? -16.686 19.573 11.261 1.00 80.25 95 ILE A N 1
ATOM 724 C CA . ILE A 1 95 ? -16.026 18.995 12.440 1.00 80.25 95 ILE A CA 1
ATOM 725 C C . ILE A 1 95 ? -15.416 17.620 12.166 1.00 80.25 95 ILE A C 1
ATOM 727 O O . ILE A 1 95 ? -14.334 17.375 12.671 1.00 80.25 95 ILE A O 1
ATOM 731 N N . ASN A 1 96 ? -16.005 16.758 11.333 1.00 77.31 96 ASN A N 1
ATOM 732 C CA . ASN A 1 96 ? -15.473 15.415 11.069 1.00 77.31 96 ASN A CA 1
ATOM 733 C C . ASN A 1 96 ? -14.164 15.450 10.256 1.00 77.31 96 ASN A C 1
ATOM 735 O O . ASN A 1 96 ? -13.387 14.501 10.274 1.00 77.31 96 ASN A O 1
ATOM 739 N N . ARG A 1 97 ? -13.867 16.559 9.563 1.00 70.19 97 ARG A N 1
ATOM 740 C CA . ARG A 1 97 ? -12.566 16.768 8.895 1.00 70.19 97 ARG A CA 1
ATOM 741 C C . ARG A 1 97 ? -11.458 17.225 9.840 1.00 70.19 97 ARG A C 1
ATOM 743 O O . ARG A 1 97 ? -10.311 17.341 9.416 1.00 70.19 97 ARG A O 1
ATOM 750 N N . MET A 1 98 ? -11.815 17.588 11.068 1.00 71.00 98 MET A N 1
ATOM 751 C CA . MET A 1 98 ? -10.909 18.206 12.039 1.00 71.00 98 MET A CA 1
ATOM 752 C C . MET A 1 98 ? -10.821 17.422 13.338 1.00 71.00 98 MET A C 1
ATOM 754 O O . MET A 1 98 ? -9.782 17.449 13.984 1.00 71.00 98 MET A O 1
ATOM 758 N N . PHE A 1 99 ? -11.912 16.772 13.734 1.00 75.06 99 PHE A N 1
ATOM 759 C CA . PHE A 1 99 ? -12.077 16.223 15.060 1.00 75.06 99 PHE A CA 1
ATOM 760 C C . PHE A 1 99 ? -12.780 14.872 15.049 1.00 75.06 99 PHE A C 1
ATOM 762 O O . PHE A 1 99 ? -13.662 14.590 14.236 1.00 75.06 99 PHE A O 1
ATOM 769 N N . LEU A 1 100 ? -12.441 14.063 16.041 1.00 75.69 100 LEU A N 1
ATOM 770 C CA . LEU A 1 100 ? -13.246 12.949 16.505 1.00 75.69 100 LEU A CA 1
ATOM 771 C C . LEU A 1 100 ? -14.251 13.466 17.536 1.00 75.69 100 LEU A C 1
ATOM 773 O O . LEU A 1 100 ? -13.861 13.992 18.575 1.00 75.69 100 LEU A O 1
ATOM 777 N N . THR A 1 101 ? -15.548 13.357 17.248 1.00 84.62 101 THR A N 1
ATOM 778 C CA . THR A 1 101 ? -16.582 13.943 18.115 1.00 84.62 101 THR A CA 1
ATOM 779 C C . THR A 1 101 ? -17.145 12.916 19.087 1.00 84.62 101 THR A C 1
ATOM 781 O O . THR A 1 101 ? -17.741 11.920 18.680 1.00 84.62 101 THR A O 1
ATOM 784 N N . THR A 1 102 ? -17.016 13.207 20.380 1.00 87.50 102 THR A N 1
ATOM 785 C CA . THR A 1 102 ? -17.529 12.386 21.479 1.00 87.50 102 THR A CA 1
ATOM 786 C C . THR A 1 102 ? -18.551 13.179 22.284 1.00 87.50 102 THR A C 1
ATOM 788 O O . THR A 1 102 ? -18.256 14.264 22.786 1.00 87.50 102 THR A O 1
ATOM 791 N N . PHE A 1 103 ? -19.750 12.620 22.447 1.00 91.50 103 PHE A N 1
ATOM 792 C CA . PHE A 1 103 ? -20.760 13.163 23.353 1.00 91.50 103 PHE A CA 1
ATOM 793 C C . PHE A 1 103 ? -20.714 12.450 24.705 1.00 91.50 103 PHE A C 1
ATOM 795 O O . PHE A 1 103 ? -20.676 11.218 24.759 1.00 91.50 103 PHE A O 1
ATOM 802 N N . LYS A 1 104 ? -20.768 13.235 25.781 1.00 93.81 104 LYS A N 1
ATOM 803 C CA . LYS A 1 104 ? -21.020 12.787 27.153 1.00 93.81 104 LYS A CA 1
ATOM 804 C C . LYS A 1 104 ? -22.332 13.407 27.652 1.00 93.81 104 LYS A C 1
ATOM 806 O O . LYS A 1 104 ? -22.774 14.440 27.140 1.00 93.81 104 LYS A O 1
ATOM 811 N N . VAL A 1 105 ? -22.978 12.752 28.610 1.00 96.12 105 VAL A N 1
ATOM 812 C CA . VAL A 1 105 ? -24.150 13.285 29.312 1.00 96.12 105 VAL A CA 1
ATOM 813 C C . VAL A 1 105 ? -23.907 13.181 30.812 1.00 96.12 105 VAL A C 1
ATOM 815 O O . VAL A 1 105 ? -23.754 12.078 31.337 1.00 96.12 105 VAL A O 1
ATOM 818 N N . GLU A 1 106 ? -23.869 14.331 31.489 1.00 96.25 106 GLU A N 1
ATOM 819 C CA . GLU A 1 106 ? -23.464 14.470 32.899 1.00 96.25 106 GLU A CA 1
ATOM 820 C C . GLU A 1 106 ? -22.091 13.827 33.187 1.00 96.25 106 GLU A C 1
ATOM 822 O O . GLU A 1 106 ? -21.884 13.211 34.233 1.00 96.25 106 GLU A O 1
ATOM 827 N N . GLY A 1 107 ? -21.153 13.948 32.242 1.00 92.06 107 GLY A N 1
ATOM 828 C CA . GLY A 1 107 ? -19.810 13.369 32.331 1.00 92.06 107 GLY A CA 1
ATOM 829 C C . GLY A 1 107 ? -19.713 11.873 32.004 1.00 92.06 107 GLY A C 1
ATOM 830 O O . GLY A 1 107 ? -18.601 11.360 31.907 1.00 92.06 107 GLY A O 1
ATOM 831 N N . GLU A 1 108 ? -20.834 11.187 31.779 1.00 92.62 108 GLU A N 1
ATOM 832 C CA . GLU A 1 108 ? -20.876 9.759 31.438 1.00 92.62 108 GLU A CA 1
ATOM 833 C C . GLU A 1 108 ? -20.976 9.542 29.917 1.00 92.62 108 GLU A C 1
ATOM 835 O O . GLU A 1 108 ? -21.581 10.343 29.197 1.00 92.62 108 GLU A O 1
ATOM 840 N N . LEU A 1 109 ? -20.415 8.439 29.407 1.00 89.81 109 LEU A N 1
ATOM 841 C CA . LEU A 1 109 ? -20.565 8.036 28.000 1.00 89.81 109 LEU A CA 1
ATOM 842 C C . LEU A 1 109 ? -22.013 7.644 27.669 1.00 89.81 109 LEU A C 1
ATOM 844 O O . LEU A 1 109 ? -22.791 7.262 28.540 1.00 89.81 109 LEU A O 1
ATOM 848 N N . LEU A 1 110 ? -22.380 7.677 26.385 1.00 89.62 110 LEU A N 1
ATOM 849 C CA . LEU A 1 110 ? -23.748 7.360 25.940 1.00 89.62 110 LEU A CA 1
ATOM 850 C C . LEU A 1 110 ? -24.175 5.912 26.260 1.00 89.62 110 LEU A C 1
ATOM 852 O O . LEU A 1 110 ? -25.364 5.622 26.378 1.00 89.62 110 LEU A O 1
ATOM 856 N N . GLU A 1 111 ? -23.214 5.011 26.441 1.00 87.19 111 GLU A N 1
ATOM 857 C CA . GLU A 1 111 ? -23.390 3.626 26.881 1.00 87.19 111 GLU A CA 1
ATOM 858 C C . GLU A 1 111 ? -23.973 3.519 28.288 1.00 87.19 111 GLU A C 1
ATOM 860 O O . GLU A 1 111 ? -24.879 2.718 28.516 1.00 87.19 111 GLU A O 1
ATOM 865 N N . TYR A 1 112 ? -23.545 4.392 29.207 1.00 89.75 112 TYR A N 1
ATOM 866 C CA . TYR A 1 112 ? -24.139 4.491 30.543 1.00 89.75 112 TYR A CA 1
ATOM 867 C C . TYR A 1 112 ? -25.649 4.757 30.462 1.00 89.75 112 TYR A C 1
ATOM 869 O O . TYR A 1 112 ? -26.438 4.243 31.256 1.00 89.75 112 TYR A O 1
ATOM 877 N N . TRP A 1 113 ? -26.056 5.522 29.449 1.00 92.31 113 TRP A N 1
ATOM 878 C CA . TRP A 1 113 ? -27.441 5.895 29.182 1.00 92.31 113 TRP A CA 1
ATOM 879 C C . TRP A 1 113 ? -28.193 4.877 28.312 1.00 92.31 113 TRP A C 1
ATOM 881 O O . TRP A 1 113 ? -29.337 5.122 27.934 1.00 92.31 113 TRP A O 1
ATOM 891 N N . GLY A 1 114 ? -27.603 3.715 28.024 1.00 86.88 114 GLY A N 1
ATOM 892 C CA . GLY A 1 114 ? -28.267 2.614 27.328 1.00 86.88 114 GLY A CA 1
ATOM 893 C C . GLY A 1 114 ? -28.018 2.552 25.822 1.00 86.88 114 GLY A C 1
ATOM 894 O O . GLY A 1 114 ? -28.750 1.835 25.135 1.00 86.88 114 GLY A O 1
ATOM 895 N N . ARG A 1 115 ? -27.001 3.251 25.291 1.00 85.06 115 ARG A N 1
ATOM 896 C CA . ARG A 1 115 ? -26.510 2.946 23.938 1.00 85.06 115 ARG A CA 1
ATOM 897 C C . ARG A 1 115 ? -26.042 1.485 23.905 1.00 85.06 115 ARG A C 1
ATOM 899 O O . ARG A 1 115 ? -25.243 1.113 24.762 1.00 85.06 115 ARG A O 1
ATOM 906 N N . PRO A 1 116 ? -26.502 0.659 22.947 1.00 79.56 116 PRO A N 1
ATOM 907 C CA . PRO A 1 116 ? -26.045 -0.721 22.848 1.00 79.56 116 PRO A CA 1
ATOM 908 C C . PRO A 1 116 ? -24.525 -0.793 22.665 1.00 79.56 116 PRO A C 1
ATOM 910 O O . PRO A 1 116 ? -23.993 -0.227 21.711 1.00 79.56 116 PRO A O 1
ATOM 913 N N . GLU A 1 117 ? -23.846 -1.517 23.552 1.00 73.00 117 GLU A N 1
ATOM 914 C CA . GLU A 1 117 ? -22.470 -1.959 23.334 1.00 73.00 117 GLU A CA 1
ATOM 915 C C . GLU A 1 117 ? -22.473 -3.332 22.657 1.00 73.00 117 GLU A C 1
ATOM 917 O O . GLU A 1 117 ? -23.318 -4.177 22.983 1.00 73.00 117 GLU A O 1
ATOM 922 N N . PRO A 1 118 ? -21.546 -3.595 21.722 1.00 71.81 118 PRO A N 1
ATOM 923 C CA . PRO A 1 118 ? -21.358 -4.943 21.223 1.00 71.81 118 PRO A CA 1
ATOM 924 C C . PRO A 1 118 ? -20.950 -5.896 22.350 1.00 71.81 118 PRO A C 1
ATOM 926 O O . PRO A 1 118 ? -20.117 -5.582 23.198 1.00 71.81 118 PRO A O 1
ATOM 929 N N . GLU A 1 119 ? -21.505 -7.104 22.327 1.00 69.06 119 GLU A N 1
ATOM 930 C CA . GLU A 1 119 ? -21.063 -8.191 23.197 1.00 69.06 119 GLU A CA 1
ATOM 931 C C . GLU A 1 119 ? -19.705 -8.711 22.709 1.00 69.06 119 GLU A C 1
ATOM 933 O O . GLU A 1 119 ? -19.627 -9.569 21.832 1.00 69.06 119 GLU A O 1
ATOM 938 N N . PHE A 1 120 ? -18.616 -8.226 23.305 1.00 72.38 120 PHE A N 1
ATOM 939 C CA . PHE A 1 120 ? -17.250 -8.694 23.022 1.00 72.38 120 PHE A CA 1
ATOM 940 C C . PHE A 1 120 ? -16.939 -10.083 23.619 1.00 72.38 120 PHE A C 1
ATOM 942 O O . PHE A 1 120 ? -15.782 -10.473 23.745 1.00 72.38 120 PHE A O 1
ATOM 949 N N . SER A 1 121 ? -17.956 -10.845 24.030 1.00 68.25 121 SER A N 1
ATOM 950 C CA . SER A 1 121 ? -17.792 -12.159 24.663 1.00 68.25 121 SER A CA 1
ATOM 951 C C . SER A 1 121 ? -17.395 -13.272 23.682 1.00 68.25 121 SER A C 1
ATOM 953 O O . SER A 1 121 ? -17.040 -14.372 24.112 1.00 68.25 121 SER A O 1
ATOM 955 N N . THR A 1 122 ? -17.424 -12.997 22.376 1.00 67.06 122 THR A N 1
ATOM 956 C CA . THR A 1 122 ? -16.981 -13.913 21.320 1.00 67.06 122 THR A CA 1
ATOM 957 C C . THR A 1 122 ? -15.691 -13.421 20.678 1.00 67.06 122 THR A C 1
ATOM 959 O O . THR A 1 122 ? -15.679 -12.332 20.103 1.00 67.06 122 THR A O 1
ATOM 962 N N . SER A 1 123 ? -14.651 -14.254 20.703 1.00 75.25 123 SER A N 1
ATOM 963 C CA . SER A 1 123 ? -13.464 -14.083 19.868 1.00 75.25 123 SER A CA 1
ATOM 964 C C . SER A 1 123 ? -13.334 -15.219 18.855 1.00 75.25 123 SER A C 1
ATOM 966 O O . SER A 1 123 ? -13.789 -16.343 19.095 1.00 75.25 123 SER A O 1
ATOM 968 N N . VAL A 1 124 ? -12.735 -14.913 17.708 1.00 78.75 124 VAL A N 1
ATOM 969 C CA . VAL A 1 124 ? -12.437 -15.862 16.632 1.00 78.75 124 VAL A CA 1
ATOM 970 C C . VAL A 1 124 ? -10.940 -15.825 16.345 1.00 78.75 124 VAL A C 1
ATOM 972 O O . VAL A 1 124 ? -10.267 -14.823 16.580 1.00 78.75 124 VAL A O 1
ATOM 975 N N . GLU A 1 125 ? -10.401 -16.947 15.883 1.00 75.31 125 GLU A N 1
ATOM 976 C CA . GLU A 1 125 ? -9.018 -17.023 15.428 1.00 75.31 125 GLU A CA 1
ATOM 977 C C . GLU A 1 125 ? -8.827 -16.148 14.183 1.00 75.31 125 GLU A C 1
ATOM 979 O O . GLU A 1 125 ? -9.669 -16.136 13.282 1.00 75.31 125 GLU A O 1
ATOM 984 N N . TYR A 1 126 ? -7.747 -15.371 14.161 1.00 72.00 126 TYR A N 1
ATOM 985 C CA . TYR A 1 126 ? -7.422 -14.534 13.013 1.00 72.00 126 TYR A CA 1
ATOM 986 C C . TYR A 1 126 ? -6.977 -15.428 11.844 1.00 72.00 126 TYR A C 1
ATOM 988 O O . TYR A 1 126 ? -6.147 -16.313 12.067 1.00 72.00 126 TYR A O 1
ATOM 996 N N . PRO A 1 127 ? -7.505 -15.237 10.621 1.00 62.47 127 PRO A N 1
ATOM 997 C CA . PRO A 1 127 ? -7.085 -16.021 9.468 1.00 62.47 127 PRO A CA 1
ATOM 998 C C . PRO A 1 127 ? -5.646 -15.642 9.100 1.00 62.47 127 PRO A C 1
ATOM 1000 O O . PRO A 1 127 ? -5.390 -14.582 8.534 1.00 62.47 127 PRO A O 1
ATOM 1003 N N . THR A 1 128 ? -4.683 -16.481 9.473 1.00 55.12 128 THR A N 1
ATOM 1004 C CA . THR A 1 128 ? -3.299 -16.355 9.013 1.00 55.12 128 THR A CA 1
ATOM 1005 C C . THR A 1 128 ? -3.110 -17.241 7.786 1.00 55.12 128 THR A C 1
ATOM 1007 O O . THR A 1 128 ? -2.982 -18.455 7.924 1.00 55.12 128 THR A O 1
ATOM 1010 N N . ASP A 1 129 ? -3.065 -16.639 6.596 1.00 38.00 129 ASP A N 1
ATOM 1011 C CA . ASP A 1 129 ? -2.793 -17.354 5.334 1.00 38.00 129 ASP A CA 1
ATOM 1012 C C . ASP A 1 129 ? -1.306 -17.728 5.167 1.00 38.00 129 ASP A C 1
ATOM 1014 O O . ASP A 1 129 ? -0.931 -18.474 4.264 1.00 38.00 129 ASP A O 1
ATOM 1018 N N . ARG A 1 130 ? -0.442 -17.234 6.062 1.00 39.56 130 ARG A N 1
ATOM 1019 C CA . ARG A 1 130 ? 1.002 -17.486 6.088 1.00 39.56 130 ARG A CA 1
ATOM 1020 C C . ARG A 1 130 ? 1.342 -18.321 7.321 1.00 39.56 130 ARG A C 1
ATOM 1022 O O . ARG A 1 130 ? 0.961 -17.945 8.430 1.00 39.56 130 ARG A O 1
ATOM 1029 N N . GLU A 1 131 ? 2.109 -19.405 7.155 1.00 41.03 131 GLU A N 1
ATOM 1030 C CA . GLU A 1 131 ? 2.920 -19.922 8.265 1.00 41.03 131 GLU A CA 1
ATOM 1031 C C . GLU A 1 131 ? 3.863 -18.785 8.675 1.00 41.03 131 GLU A C 1
ATOM 1033 O O . GLU A 1 131 ? 4.876 -18.529 8.023 1.00 41.03 131 GLU A O 1
ATOM 1038 N N . LEU A 1 132 ? 3.481 -18.037 9.714 1.00 48.75 132 LEU A N 1
ATOM 1039 C CA . LEU A 1 132 ? 4.369 -17.073 10.351 1.00 48.75 132 LEU A CA 1
ATOM 1040 C C . LEU A 1 132 ? 5.660 -17.815 10.719 1.00 48.75 132 LEU A C 1
ATOM 1042 O O . LEU A 1 132 ? 5.575 -18.988 11.105 1.00 48.75 132 LEU A O 1
ATOM 1046 N N . PRO A 1 133 ? 6.845 -17.188 10.617 1.00 44.38 133 PRO A N 1
ATOM 1047 C CA . PRO A 1 133 ? 8.079 -17.802 11.086 1.00 44.38 133 PRO A CA 1
ATOM 1048 C C . PRO A 1 133 ? 7.898 -18.095 12.581 1.00 44.38 133 PRO A C 1
ATOM 1050 O O . PRO A 1 133 ? 7.982 -17.206 13.420 1.00 44.38 133 PRO A O 1
ATOM 1053 N N . GLY A 1 134 ? 7.530 -19.334 12.915 1.00 49.88 134 GLY A N 1
ATOM 1054 C CA . GLY A 1 134 ? 6.968 -19.734 14.210 1.00 49.88 134 GLY A CA 1
ATOM 1055 C C . GLY A 1 134 ? 7.973 -19.754 15.362 1.00 49.88 134 GLY A C 1
ATOM 1056 O O . GLY A 1 134 ? 7.905 -20.618 16.236 1.00 49.88 134 GLY A O 1
ATOM 1057 N N . SER A 1 135 ? 8.940 -18.841 15.365 1.00 64.81 135 SER A N 1
ATOM 1058 C CA . SER A 1 135 ? 9.996 -18.725 16.355 1.00 64.81 135 SER A CA 1
ATOM 1059 C C . SER A 1 135 ? 10.428 -17.271 16.509 1.00 64.81 135 SER A C 1
ATOM 1061 O O . SER A 1 135 ? 10.819 -16.640 15.537 1.00 64.81 135 SER A O 1
ATOM 1063 N N . GLY A 1 136 ? 10.423 -16.773 17.742 1.00 79.31 136 GLY A N 1
ATOM 1064 C CA . GLY A 1 136 ? 10.928 -15.452 18.091 1.00 79.31 136 GLY A CA 1
ATOM 1065 C C . GLY A 1 136 ? 10.441 -15.011 19.478 1.00 79.31 136 GLY A C 1
ATOM 1066 O O . GLY A 1 136 ? 9.617 -15.701 20.087 1.00 79.31 136 GLY A O 1
ATOM 1067 N N . PRO A 1 137 ? 10.963 -13.903 20.022 1.00 87.44 137 PRO A N 1
ATOM 1068 C CA . PRO A 1 137 ? 10.568 -13.344 21.316 1.00 87.44 137 PRO A CA 1
ATOM 1069 C C . PRO A 1 137 ? 9.079 -12.981 21.432 1.00 87.44 137 PRO A C 1
ATOM 1071 O O . PRO A 1 137 ? 8.553 -12.983 22.544 1.00 87.44 137 PRO A O 1
ATOM 1074 N N . LEU A 1 138 ? 8.401 -12.704 20.314 1.00 90.44 138 LEU A N 1
ATOM 1075 C CA . LEU A 1 138 ? 6.965 -12.411 20.234 1.00 90.44 138 LEU A CA 1
ATOM 1076 C C . LEU A 1 138 ? 6.123 -13.610 19.766 1.00 90.44 138 LEU A C 1
ATOM 1078 O O . LEU A 1 138 ? 4.924 -13.460 19.531 1.00 90.44 138 LEU A O 1
ATOM 1082 N N . ALA A 1 139 ? 6.709 -14.808 19.661 1.00 85.94 139 ALA A N 1
ATOM 1083 C CA . ALA A 1 139 ? 5.980 -16.014 19.277 1.00 85.94 139 ALA A CA 1
ATOM 1084 C C . ALA A 1 139 ? 4.757 -16.257 20.178 1.00 85.94 139 ALA A C 1
ATOM 1086 O O . ALA A 1 139 ? 4.872 -16.395 21.399 1.00 85.94 139 ALA A O 1
ATOM 1087 N N . GLY A 1 140 ? 3.580 -16.343 19.554 1.00 83.12 140 GLY A N 1
ATOM 1088 C CA . GLY A 1 140 ? 2.300 -16.548 20.239 1.00 83.12 140 GLY A CA 1
ATOM 1089 C C . GLY A 1 140 ? 1.639 -15.275 20.775 1.00 83.12 140 GLY A C 1
ATOM 1090 O O . GLY A 1 140 ? 0.587 -15.381 21.401 1.00 83.12 140 GLY A O 1
ATOM 1091 N N . VAL A 1 141 ? 2.220 -14.097 20.529 1.00 93.00 141 VAL A N 1
ATOM 1092 C CA . VAL A 1 141 ? 1.607 -12.798 20.838 1.00 93.00 141 VAL A CA 1
ATOM 1093 C C . VAL A 1 141 ? 0.832 -12.301 19.619 1.00 93.00 141 VAL A C 1
ATOM 1095 O O . VAL A 1 141 ? 1.374 -12.244 18.515 1.00 93.00 141 VAL A O 1
ATOM 1098 N N . LYS A 1 142 ? -0.430 -11.913 19.811 1.00 93.38 142 LYS A N 1
ATOM 1099 C CA . LYS A 1 142 ? -1.296 -11.330 18.782 1.00 93.38 142 LYS A CA 1
ATOM 1100 C C . LYS A 1 142 ? -1.349 -9.817 18.933 1.00 93.38 142 LYS A C 1
ATOM 1102 O O . LYS A 1 142 ? -1.867 -9.306 19.922 1.00 93.38 142 LYS A O 1
ATOM 1107 N N . ILE A 1 143 ? -0.854 -9.086 17.948 1.00 97.38 143 ILE A N 1
ATOM 1108 C CA . ILE A 1 143 ? -0.731 -7.630 18.006 1.00 97.38 143 ILE A CA 1
ATOM 1109 C C . ILE A 1 143 ? -1.640 -7.015 16.951 1.00 97.38 143 ILE A C 1
ATOM 1111 O O . ILE A 1 143 ? -1.429 -7.219 15.759 1.00 97.38 143 ILE A O 1
ATOM 1115 N N . ALA A 1 144 ? -2.646 -6.254 17.380 1.00 98.25 144 ALA A N 1
ATOM 1116 C CA . ALA A 1 144 ? -3.469 -5.478 16.466 1.00 98.25 144 ALA A CA 1
ATOM 1117 C C . ALA A 1 144 ? -2.796 -4.143 16.143 1.00 98.25 144 ALA A C 1
ATOM 1119 O O . ALA A 1 144 ? -2.411 -3.398 17.046 1.00 98.25 144 ALA A O 1
ATOM 1120 N N . ILE A 1 145 ? -2.683 -3.830 14.854 1.00 98.44 145 ILE A N 1
ATOM 1121 C CA . ILE A 1 145 ? -2.134 -2.560 14.376 1.00 98.44 145 ILE A CA 1
ATOM 1122 C C . ILE A 1 145 ? -3.151 -1.860 13.473 1.00 98.44 145 ILE A C 1
ATOM 1124 O O . ILE A 1 145 ? -3.725 -2.447 12.555 1.00 98.44 145 ILE A O 1
ATOM 1128 N N . SER A 1 146 ? -3.401 -0.588 13.768 1.00 97.62 146 SER A N 1
ATOM 1129 C CA . SER A 1 146 ? -4.418 0.234 13.123 1.00 97.62 146 SER A CA 1
ATOM 1130 C C . SER A 1 146 ? -3.802 1.505 12.547 1.00 97.62 146 SER A C 1
ATOM 1132 O O . SER A 1 146 ? -3.560 2.453 13.299 1.00 97.62 146 SER A O 1
ATOM 1134 N N . PRO A 1 147 ? -3.591 1.579 11.224 1.00 97.31 147 PRO A N 1
ATOM 1135 C CA . PRO A 1 147 ? -3.367 2.855 10.567 1.00 97.31 147 PRO A CA 1
ATOM 1136 C C . PRO A 1 147 ? -4.616 3.733 10.716 1.00 97.31 147 PRO A C 1
ATOM 1138 O O . PRO A 1 147 ? -5.730 3.326 10.368 1.00 97.31 147 PRO A O 1
ATOM 1141 N N . GLY A 1 148 ? -4.441 4.943 11.236 1.00 94.50 148 GLY A N 1
ATOM 1142 C CA . GLY A 1 148 ? -5.499 5.936 11.330 1.00 94.50 148 GLY A CA 1
ATOM 1143 C C . GLY A 1 148 ? -6.048 6.312 9.956 1.00 94.50 148 GLY A C 1
ATOM 1144 O O . GLY A 1 148 ? -5.336 6.263 8.952 1.00 94.50 148 GLY A O 1
ATOM 1145 N N . HIS A 1 149 ? -7.311 6.719 9.936 1.00 93.94 149 HIS A N 1
ATOM 1146 C CA . HIS A 1 149 ? -8.002 7.317 8.792 1.00 93.94 149 HIS A CA 1
ATOM 1147 C C . HIS A 1 149 ? -8.258 6.396 7.576 1.00 93.94 149 HIS A C 1
ATOM 1149 O O . HIS A 1 149 ? -8.250 5.172 7.735 1.00 93.94 149 HIS A O 1
ATOM 1155 N N . GLY A 1 150 ? -8.528 6.979 6.396 1.00 93.69 150 GLY A N 1
ATOM 1156 C CA . GLY A 1 150 ? -8.859 6.300 5.139 1.00 93.69 150 GLY A CA 1
ATOM 1157 C C . GLY A 1 150 ? -10.008 6.969 4.369 1.00 93.69 150 GLY A C 1
ATOM 1158 O O . GLY A 1 150 ? -10.728 7.826 4.885 1.00 93.69 150 GLY A O 1
ATOM 1159 N N . TYR A 1 151 ? -10.220 6.557 3.116 1.00 92.88 151 TYR A N 1
ATOM 1160 C CA . TYR A 1 151 ? -11.451 6.881 2.394 1.00 92.88 151 TYR A CA 1
ATOM 1161 C C . TYR A 1 151 ? -12.649 6.276 3.123 1.00 92.88 151 TYR A C 1
ATOM 1163 O O . TYR A 1 151 ? -12.775 5.053 3.217 1.00 92.88 151 TYR A O 1
ATOM 1171 N N . TYR A 1 152 ? -13.554 7.145 3.566 1.00 92.88 152 TYR A N 1
ATOM 1172 C CA . TYR A 1 152 ? -14.817 6.768 4.191 1.00 92.88 152 TYR A CA 1
ATOM 1173 C C . TYR A 1 152 ? -15.998 7.347 3.415 1.00 92.88 152 TYR A C 1
ATOM 1175 O O . TYR A 1 152 ? -15.872 8.323 2.666 1.00 92.88 152 TYR A O 1
ATOM 1183 N N . TRP A 1 153 ? -17.168 6.739 3.599 1.00 87.88 153 TRP A N 1
ATOM 1184 C CA . TRP A 1 153 ? -18.409 7.252 3.035 1.00 87.88 153 TRP A CA 1
ATOM 1185 C C . TRP A 1 153 ? -18.997 8.317 3.954 1.00 87.88 153 TRP A C 1
ATOM 1187 O O . TRP A 1 153 ? -19.532 7.995 5.010 1.00 87.88 153 TRP A O 1
ATOM 1197 N N . HIS A 1 154 ? -18.955 9.577 3.542 1.00 85.06 154 HIS A N 1
ATOM 1198 C CA . HIS A 1 154 ? -19.674 10.648 4.215 1.00 85.06 154 HIS A CA 1
ATOM 1199 C C . HIS A 1 154 ? -21.139 10.672 3.760 1.00 85.06 154 HIS A C 1
ATOM 1201 O O . HIS A 1 154 ? -21.436 10.649 2.566 1.00 85.06 154 HIS A O 1
ATOM 1207 N N . GLU A 1 155 ? -22.067 10.828 4.704 1.00 78.88 155 GLU A N 1
ATOM 1208 C CA . GLU A 1 155 ? -23.519 10.777 4.484 1.00 78.88 155 GLU A CA 1
ATOM 1209 C C . GLU A 1 155 ? -23.997 11.777 3.412 1.00 78.88 155 GLU A C 1
ATOM 1211 O O . GLU A 1 155 ? -24.778 11.419 2.532 1.00 78.88 155 GLU A O 1
ATOM 1216 N N . THR A 1 156 ? -23.494 13.015 3.458 1.00 74.69 156 THR A N 1
ATOM 1217 C CA . THR A 1 156 ? -23.816 14.096 2.509 1.00 74.69 156 THR A CA 1
ATOM 1218 C C . THR A 1 156 ? -22.930 14.142 1.260 1.00 74.69 156 THR A C 1
ATOM 1220 O O . THR A 1 156 ? -23.426 14.430 0.170 1.00 74.69 156 THR A O 1
ATOM 1223 N N . TYR A 1 157 ? -21.619 13.916 1.396 1.00 75.25 157 TYR A N 1
ATOM 1224 C CA . TYR A 1 157 ? -20.646 14.215 0.333 1.00 75.25 157 TYR A CA 1
ATOM 1225 C C . TYR A 1 157 ? -20.108 12.979 -0.404 1.00 75.25 157 TYR A C 1
ATOM 1227 O O . TYR A 1 157 ? -19.382 13.140 -1.384 1.00 75.25 157 TYR A O 1
ATOM 1235 N N . GLY A 1 158 ? -20.480 11.767 0.018 1.00 85.44 158 GLY A N 1
ATOM 1236 C CA . GLY A 1 158 ? -19.965 10.521 -0.549 1.00 85.44 158 GLY A CA 1
ATOM 1237 C C . GLY A 1 158 ? -18.532 10.223 -0.100 1.00 85.44 158 GLY A C 1
ATOM 1238 O O . GLY A 1 158 ? -18.134 10.589 1.004 1.00 85.44 158 GLY A O 1
ATOM 1239 N N . TRP A 1 159 ? -17.756 9.539 -0.941 1.00 87.75 159 TRP A N 1
ATOM 1240 C CA . TRP A 1 159 ? -16.389 9.121 -0.614 1.00 87.75 159 TRP A CA 1
ATOM 1241 C C . TRP A 1 159 ? -15.417 10.296 -0.503 1.00 87.75 159 TRP A C 1
ATOM 1243 O O . TRP A 1 159 ? -15.274 11.087 -1.438 1.00 87.75 159 TRP A O 1
ATOM 1253 N N . LEU A 1 160 ? -14.717 10.389 0.628 1.00 85.38 160 LEU A N 1
ATOM 1254 C CA . LEU A 1 160 ? -13.672 11.386 0.855 1.00 85.38 160 LEU A CA 1
ATOM 1255 C C . LEU A 1 160 ? -12.635 10.914 1.881 1.00 85.38 160 LEU A C 1
ATOM 1257 O O . LEU A 1 160 ? -12.933 10.076 2.726 1.00 85.38 160 LEU A O 1
ATOM 1261 N N . LEU A 1 161 ? -11.425 11.474 1.800 1.00 85.06 161 LEU A N 1
ATOM 1262 C CA . LEU A 1 161 ? -10.385 11.316 2.823 1.00 85.06 161 LEU A CA 1
ATOM 1263 C C . LEU A 1 161 ? -10.781 12.047 4.111 1.00 85.06 161 LEU A C 1
ATOM 1265 O O . LEU A 1 161 ? -11.354 13.144 4.055 1.00 85.06 161 LEU A O 1
ATOM 1269 N N . GLN A 1 162 ? -10.450 11.463 5.263 1.00 85.12 162 GLN A N 1
ATOM 1270 C CA . GLN A 1 162 ? -10.745 12.038 6.580 1.00 85.12 162 GLN A CA 1
ATOM 1271 C C . GLN A 1 162 ? -9.850 13.235 6.897 1.00 85.12 162 GLN A C 1
ATOM 1273 O O . GLN A 1 162 ? -10.255 14.100 7.684 1.00 85.12 162 GLN A O 1
ATOM 1278 N N . ARG A 1 163 ? -8.665 13.319 6.278 1.00 80.50 163 ARG A N 1
ATOM 1279 C CA . ARG A 1 163 ? -7.716 14.416 6.483 1.00 80.50 163 ARG A CA 1
ATOM 1280 C C . ARG A 1 163 ? -7.324 15.100 5.175 1.00 80.50 163 ARG A C 1
ATOM 1282 O O . ARG A 1 163 ? -7.502 14.598 4.066 1.00 80.50 163 ARG A O 1
ATOM 1289 N N . GLY A 1 164 ? -6.873 16.345 5.320 1.00 72.25 164 GLY A N 1
ATOM 1290 C CA . GLY A 1 164 ? -6.343 17.142 4.217 1.00 72.25 164 GLY A CA 1
ATOM 1291 C C . GLY A 1 164 ? -4.894 16.779 3.898 1.00 72.25 164 GLY A C 1
ATOM 1292 O O . GLY A 1 164 ? -4.196 16.192 4.717 1.00 72.25 164 GLY A O 1
ATOM 1293 N N . ILE A 1 165 ? -4.429 17.181 2.713 1.00 75.56 165 ILE A N 1
ATOM 1294 C CA . ILE A 1 165 ? -3.024 17.029 2.320 1.00 75.56 165 ILE A CA 1
ATOM 1295 C C . ILE A 1 165 ? -2.225 18.239 2.819 1.00 75.56 165 ILE A C 1
ATOM 1297 O O . ILE A 1 165 ? -2.534 19.378 2.457 1.00 75.56 165 ILE A O 1
ATOM 1301 N N . PHE A 1 166 ? -1.163 17.992 3.582 1.00 70.38 166 PHE A N 1
ATOM 1302 C CA . PHE A 1 166 ? -0.247 19.007 4.102 1.00 70.38 166 PHE A CA 1
ATOM 1303 C C . PHE A 1 166 ? 1.148 18.817 3.514 1.00 70.38 166 PHE A C 1
ATOM 1305 O O . PHE A 1 166 ? 1.774 17.776 3.690 1.00 70.38 166 PHE A O 1
ATOM 1312 N N . ASN A 1 167 ? 1.638 19.827 2.788 1.00 71.38 167 ASN A N 1
ATOM 1313 C CA . ASN A 1 167 ? 2.962 19.819 2.147 1.00 71.38 167 ASN A CA 1
ATOM 1314 C C . ASN A 1 167 ? 3.261 18.529 1.346 1.00 71.38 167 ASN A C 1
ATOM 1316 O O . ASN A 1 167 ? 4.384 18.041 1.338 1.00 71.38 167 ASN A O 1
ATOM 1320 N N . GLY A 1 168 ? 2.245 17.973 0.675 1.00 71.31 168 GLY A N 1
ATOM 1321 C CA . GLY A 1 168 ? 2.359 16.745 -0.123 1.00 71.31 168 GLY A CA 1
ATOM 1322 C C . GLY A 1 168 ? 2.080 15.440 0.631 1.00 71.31 168 GLY A C 1
ATOM 1323 O O . GLY A 1 168 ? 2.010 14.398 -0.008 1.00 71.31 168 GLY A O 1
ATOM 1324 N N . ILE A 1 169 ? 1.858 15.486 1.948 1.00 75.25 169 ILE A N 1
ATOM 1325 C CA . ILE A 1 169 ? 1.518 14.320 2.773 1.00 75.25 169 ILE A CA 1
ATOM 1326 C C . ILE A 1 169 ? 0.014 14.269 3.034 1.00 75.25 169 ILE A C 1
ATOM 1328 O O . ILE A 1 169 ? -0.557 15.243 3.520 1.00 75.25 169 ILE A O 1
ATOM 1332 N N . GLY A 1 170 ? -0.611 13.126 2.748 1.00 83.00 170 GLY A N 1
ATOM 1333 C CA . GLY A 1 170 ? -1.937 12.765 3.252 1.00 83.00 170 GLY A CA 1
ATOM 1334 C C . GLY A 1 170 ? -1.813 11.720 4.360 1.00 83.00 170 GLY A C 1
ATOM 1335 O O . GLY A 1 170 ? -1.170 10.688 4.163 1.00 83.00 170 GLY A O 1
ATOM 1336 N N . GLU A 1 171 ? -2.419 11.983 5.516 1.00 89.88 171 GLU A N 1
ATOM 1337 C CA . GLU A 1 171 ? -2.335 11.094 6.681 1.00 89.88 171 GLU A CA 1
ATOM 1338 C C . GLU A 1 171 ? -2.921 9.708 6.409 1.00 89.88 171 GLU A C 1
ATOM 1340 O O . GLU A 1 171 ? -2.316 8.686 6.733 1.00 89.88 171 GLU A O 1
ATOM 1345 N N . ASP A 1 172 ? -4.081 9.698 5.747 1.00 90.38 172 ASP A N 1
ATOM 1346 C CA . ASP A 1 172 ? -4.894 8.524 5.438 1.00 90.38 172 ASP A CA 1
ATOM 1347 C C . ASP A 1 172 ? -4.111 7.408 4.740 1.00 90.38 172 ASP A C 1
ATOM 1349 O O . ASP A 1 172 ? -4.414 6.225 4.927 1.00 90.38 172 ASP A O 1
ATOM 1353 N N . THR A 1 173 ? -3.106 7.783 3.946 1.00 87.31 173 THR A N 1
ATOM 1354 C CA . THR A 1 173 ? -2.221 6.863 3.230 1.00 87.31 173 THR A CA 1
ATOM 1355 C C . THR A 1 173 ? -0.884 6.684 3.939 1.00 87.31 173 THR A C 1
ATOM 1357 O O . THR A 1 173 ? -0.423 5.552 4.048 1.00 87.31 173 THR A O 1
ATOM 1360 N N . LEU A 1 174 ? -0.279 7.757 4.468 1.00 90.69 174 LEU A N 1
ATOM 1361 C CA . LEU A 1 174 ? 1.024 7.702 5.148 1.00 90.69 174 LEU A CA 1
ATOM 1362 C C . LEU A 1 174 ? 1.016 6.749 6.352 1.00 90.69 174 LEU A C 1
ATOM 1364 O O . LEU A 1 174 ? 1.982 6.013 6.560 1.00 90.69 174 LEU A O 1
ATOM 1368 N N . ASN A 1 175 ? -0.075 6.734 7.122 1.00 96.88 175 ASN A N 1
ATOM 1369 C CA . ASN A 1 175 ? -0.213 5.849 8.278 1.00 96.88 175 ASN A CA 1
ATOM 1370 C C . ASN A 1 175 ? -0.076 4.370 7.876 1.00 96.88 175 ASN A C 1
ATOM 1372 O O . ASN A 1 175 ? 0.531 3.591 8.609 1.00 96.88 175 ASN A O 1
ATOM 1376 N N . VAL A 1 176 ? -0.597 3.983 6.703 1.00 93.50 176 VAL A N 1
ATOM 1377 C CA . VAL A 1 176 ? -0.484 2.611 6.180 1.00 93.50 176 VAL A CA 1
ATOM 1378 C C . VAL A 1 176 ? 0.964 2.299 5.814 1.00 93.50 176 VAL A C 1
ATOM 1380 O O . VAL A 1 176 ? 1.466 1.239 6.169 1.00 93.50 176 VAL A O 1
ATOM 1383 N N . GLU A 1 177 ? 1.672 3.234 5.176 1.00 86.38 177 GLU A N 1
ATOM 1384 C CA . GLU A 1 177 ? 3.070 3.029 4.768 1.00 86.38 177 GLU A CA 1
ATOM 1385 C C . GLU A 1 177 ? 3.989 2.719 5.950 1.00 86.38 177 GLU A C 1
ATOM 1387 O O . GLU A 1 177 ? 4.807 1.806 5.875 1.00 86.38 177 GLU A O 1
ATOM 1392 N N . ILE A 1 178 ? 3.835 3.450 7.056 1.00 93.69 178 ILE A N 1
ATOM 1393 C CA . ILE A 1 178 ? 4.632 3.227 8.268 1.00 93.69 178 ILE A CA 1
ATOM 1394 C C . ILE A 1 178 ? 4.222 1.914 8.946 1.00 93.69 178 ILE A C 1
ATOM 1396 O O . ILE A 1 178 ? 5.077 1.156 9.407 1.00 93.69 178 ILE A O 1
ATOM 1400 N N . MET A 1 179 ? 2.924 1.606 8.973 1.00 95.62 179 MET A N 1
ATOM 1401 C CA . MET A 1 179 ? 2.426 0.372 9.578 1.00 95.62 179 MET A CA 1
ATOM 1402 C C . MET A 1 179 ? 2.820 -0.894 8.805 1.00 95.62 179 MET A C 1
ATOM 1404 O O . MET A 1 179 ? 2.953 -1.941 9.433 1.00 95.62 179 MET A O 1
ATOM 1408 N N . ILE A 1 180 ? 3.079 -0.819 7.493 1.00 86.19 180 ILE A N 1
ATOM 1409 C CA . ILE A 1 180 ? 3.664 -1.933 6.723 1.00 86.19 180 ILE A CA 1
ATOM 1410 C C . ILE A 1 180 ? 5.041 -2.309 7.286 1.00 86.19 180 ILE A C 1
ATOM 1412 O O . ILE A 1 180 ? 5.298 -3.486 7.529 1.00 86.19 180 ILE A O 1
ATOM 1416 N N . TYR A 1 181 ? 5.897 -1.321 7.573 1.00 86.12 181 TYR A N 1
ATOM 1417 C CA . TYR A 1 181 ? 7.197 -1.576 8.203 1.00 86.12 181 TYR A CA 1
ATOM 1418 C C . TYR A 1 181 ? 7.053 -2.129 9.626 1.00 86.12 181 TYR A C 1
ATOM 1420 O O . TYR A 1 181 ? 7.817 -3.003 10.028 1.00 86.12 181 TYR A O 1
ATOM 1428 N N . LEU A 1 182 ? 6.061 -1.658 10.393 1.00 94.62 182 LEU A N 1
ATOM 1429 C CA . LEU A 1 182 ? 5.819 -2.182 11.741 1.00 94.62 182 LEU A CA 1
ATOM 1430 C C . LEU A 1 182 ? 5.342 -3.637 11.700 1.00 94.62 182 LEU A C 1
ATOM 1432 O O . LEU A 1 182 ? 5.801 -4.449 12.499 1.00 94.62 182 LEU A O 1
ATOM 1436 N N . LYS A 1 183 ? 4.427 -3.966 10.781 1.00 88.56 183 LYS A N 1
ATOM 1437 C CA . LYS A 1 183 ? 3.944 -5.334 10.575 1.00 88.56 183 LYS A CA 1
ATOM 1438 C C . LYS A 1 183 ? 5.114 -6.281 10.357 1.00 88.56 183 LYS A C 1
ATOM 1440 O O . LYS A 1 183 ? 5.219 -7.276 11.065 1.00 88.56 183 LYS A O 1
ATOM 1445 N N . ASP A 1 184 ? 5.981 -5.933 9.415 1.00 77.81 184 ASP A N 1
ATOM 1446 C CA . ASP A 1 184 ? 7.160 -6.719 9.078 1.00 77.81 184 ASP A CA 1
ATOM 1447 C C . ASP A 1 184 ? 8.067 -6.949 10.300 1.00 77.81 184 ASP A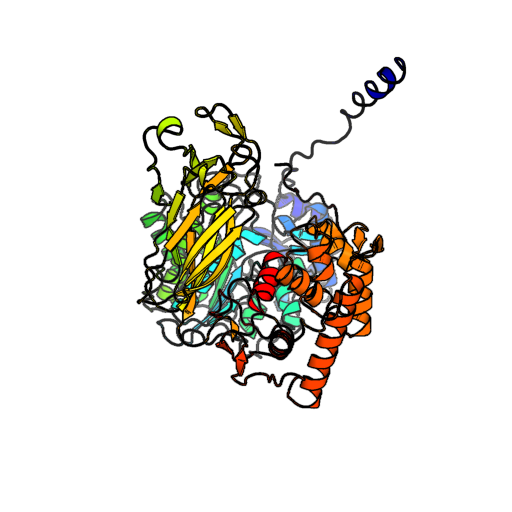 C 1
ATOM 1449 O O . ASP A 1 184 ? 8.363 -8.088 10.661 1.00 77.81 184 ASP A O 1
ATOM 1453 N N . ALA A 1 185 ? 8.412 -5.873 11.014 1.00 83.38 185 ALA A N 1
ATOM 1454 C CA . ALA A 1 185 ? 9.256 -5.946 12.205 1.00 83.38 185 ALA A CA 1
ATOM 1455 C C . ALA A 1 185 ? 8.661 -6.840 13.312 1.00 83.38 185 ALA A C 1
ATOM 1457 O O . ALA A 1 185 ? 9.384 -7.585 13.972 1.00 83.38 185 ALA A O 1
ATOM 1458 N N . LEU A 1 186 ? 7.342 -6.792 13.520 1.00 89.00 186 LEU A N 1
ATOM 1459 C CA . LEU A 1 186 ? 6.661 -7.621 14.517 1.00 89.00 186 LEU A CA 1
ATOM 1460 C C . LEU A 1 186 ? 6.576 -9.094 14.094 1.00 89.00 186 LEU A C 1
ATOM 1462 O O . LEU A 1 186 ? 6.791 -9.983 14.922 1.00 89.00 186 LEU A O 1
ATOM 1466 N N . GLU A 1 187 ? 6.275 -9.363 12.823 1.00 79.56 187 GLU A N 1
ATOM 1467 C CA . GLU A 1 187 ? 6.206 -10.727 12.284 1.00 79.56 187 GLU A CA 1
ATOM 1468 C C . GLU A 1 187 ? 7.577 -11.416 12.310 1.00 79.56 187 GLU A C 1
ATOM 1470 O O . GLU A 1 187 ? 7.643 -12.600 12.646 1.00 79.56 187 GLU A O 1
ATOM 1475 N N . ARG A 1 188 ? 8.674 -10.682 12.068 1.00 72.81 188 ARG A N 1
ATOM 1476 C CA . ARG A 1 188 ? 10.057 -11.187 12.204 1.00 72.81 188 ARG A CA 1
ATOM 1477 C C . ARG A 1 188 ? 10.407 -11.651 13.615 1.00 72.81 188 ARG A C 1
ATOM 1479 O O . ARG A 1 188 ? 11.189 -12.584 13.796 1.00 72.81 188 ARG A O 1
ATOM 1486 N N . GLU A 1 189 ? 9.814 -11.030 14.626 1.00 82.25 189 GLU A N 1
ATOM 1487 C CA . GLU A 1 189 ? 9.975 -11.435 16.024 1.00 82.25 189 GLU A CA 1
ATOM 1488 C C . GLU A 1 189 ? 8.978 -12.539 16.431 1.00 82.25 189 GLU A C 1
ATOM 1490 O O . GLU A 1 189 ? 8.951 -12.963 17.589 1.00 82.25 189 GLU A O 1
ATOM 1495 N N . GLY A 1 190 ? 8.180 -13.047 15.486 1.00 77.75 190 GLY A N 1
ATOM 1496 C CA . GLY A 1 190 ? 7.252 -14.164 15.661 1.00 77.75 190 GLY A CA 1
ATOM 1497 C C . GLY A 1 190 ? 5.833 -13.765 16.076 1.00 77.75 190 GLY A C 1
ATOM 1498 O O . GLY A 1 190 ? 5.032 -14.647 16.397 1.00 77.75 190 GLY A O 1
ATOM 1499 N N . ALA A 1 191 ? 5.499 -12.471 16.098 1.00 87.44 191 ALA A N 1
ATOM 1500 C CA . ALA A 1 191 ? 4.149 -12.031 16.435 1.00 87.44 191 ALA A CA 1
ATOM 1501 C C . ALA A 1 191 ? 3.140 -12.422 15.347 1.00 87.44 191 ALA A C 1
ATOM 1503 O O . ALA A 1 191 ? 3.438 -12.421 14.155 1.00 87.44 191 ALA A O 1
ATOM 1504 N N . THR A 1 192 ? 1.899 -12.674 15.752 1.00 84.31 192 THR A N 1
ATOM 1505 C CA . THR A 1 192 ? 0.753 -12.650 14.839 1.00 84.31 192 THR A CA 1
ATOM 1506 C C . THR A 1 192 ? 0.245 -11.223 14.733 1.00 84.31 192 THR A C 1
ATOM 1508 O O . THR A 1 192 ? -0.264 -10.676 15.710 1.00 84.31 192 THR A O 1
ATOM 1511 N N . VAL A 1 193 ? 0.354 -10.615 13.555 1.00 89.00 193 VAL A N 1
ATOM 1512 C CA . VAL A 1 193 ? -0.131 -9.250 13.338 1.00 89.00 193 VAL A CA 1
ATOM 1513 C C . VAL A 1 193 ? -1.563 -9.269 12.807 1.00 89.00 193 VAL A C 1
ATOM 1515 O O . VAL A 1 193 ? -1.844 -9.785 11.728 1.00 89.00 193 VAL A O 1
ATOM 1518 N N . ILE A 1 194 ? -2.475 -8.675 13.577 1.00 92.69 194 ILE A N 1
ATOM 1519 C CA . ILE A 1 194 ? -3.871 -8.454 13.195 1.00 92.69 194 ILE A CA 1
ATOM 1520 C C . ILE A 1 194 ? -3.944 -7.085 12.518 1.00 92.69 194 ILE A C 1
ATOM 1522 O O . ILE A 1 194 ? -3.829 -6.042 13.167 1.00 92.69 194 ILE A O 1
ATOM 1526 N N . GLN A 1 195 ? -4.126 -7.090 11.203 1.00 92.50 195 GLN A N 1
ATOM 1527 C CA . GLN A 1 195 ? -4.266 -5.866 10.418 1.00 92.50 195 GLN A CA 1
ATOM 1528 C C . GLN A 1 195 ? -5.695 -5.344 10.553 1.00 92.50 195 GLN A C 1
ATOM 1530 O O . GLN A 1 195 ? -6.649 -6.113 10.452 1.00 92.50 195 GLN A O 1
ATOM 1535 N N . LEU A 1 196 ? -5.851 -4.042 10.797 1.00 96.38 196 LEU A N 1
ATOM 1536 C CA . LEU A 1 196 ? -7.169 -3.408 10.951 1.00 96.38 196 LEU A CA 1
ATOM 1537 C C . LEU A 1 196 ? -7.571 -2.539 9.745 1.00 96.38 196 LEU A C 1
ATOM 1539 O O . LEU A 1 196 ? -8.661 -1.970 9.728 1.00 96.38 196 LEU A O 1
ATOM 1543 N N . ARG A 1 197 ? -6.700 -2.471 8.732 1.00 95.44 197 ARG A N 1
ATOM 1544 C CA . ARG A 1 197 ? -6.914 -1.908 7.390 1.00 95.44 197 ARG A CA 1
ATOM 1545 C C . ARG A 1 197 ? -6.179 -2.777 6.365 1.00 95.44 197 ARG A C 1
ATOM 1547 O O . ARG A 1 197 ? -5.350 -3.600 6.744 1.00 95.44 197 ARG A O 1
ATOM 1554 N N . GLU A 1 198 ? -6.465 -2.568 5.085 1.00 87.44 198 GLU A N 1
ATOM 1555 C CA . GLU A 1 198 ? -5.743 -3.209 3.982 1.00 87.44 198 GLU A CA 1
ATOM 1556 C C . GLU A 1 198 ? -4.334 -2.612 3.843 1.00 87.44 198 GLU A C 1
ATOM 1558 O O . GLU A 1 198 ? -4.183 -1.392 3.788 1.00 87.44 198 GLU A O 1
ATOM 1563 N N . PHE A 1 199 ? -3.304 -3.459 3.834 1.00 83.06 199 PHE A N 1
ATOM 1564 C CA . PHE A 1 199 ? -1.896 -3.032 3.776 1.00 83.06 199 PHE A CA 1
ATOM 1565 C C . PHE A 1 199 ? -1.263 -3.356 2.429 1.00 83.06 199 PHE A C 1
ATOM 1567 O O . PHE A 1 199 ? -0.245 -2.758 2.074 1.00 83.06 199 PHE A O 1
ATOM 1574 N N . ASP A 1 200 ? -1.842 -4.292 1.677 1.00 72.00 200 ASP A N 1
ATOM 1575 C CA . ASP A 1 200 ? -1.346 -4.597 0.351 1.00 72.00 200 ASP A CA 1
ATOM 1576 C C . ASP A 1 200 ? -1.679 -3.432 -0.588 1.00 72.00 200 ASP A C 1
ATOM 1578 O O . ASP A 1 200 ? -2.829 -3.195 -0.963 1.00 72.00 200 ASP A O 1
ATOM 1582 N N . LYS A 1 201 ? -0.642 -2.676 -0.965 1.00 71.81 201 LYS A N 1
ATOM 1583 C CA . LYS A 1 201 ? -0.769 -1.539 -1.882 1.00 71.81 201 LYS A CA 1
ATOM 1584 C C . LYS A 1 201 ? -1.252 -1.951 -3.275 1.00 71.81 201 LYS A C 1
ATOM 1586 O O . LYS A 1 201 ? -1.776 -1.104 -4.000 1.00 71.81 201 LYS A O 1
ATOM 1591 N N . ASN A 1 202 ? -1.112 -3.230 -3.606 1.00 59.75 202 ASN A N 1
ATOM 1592 C CA . ASN A 1 202 ? -1.588 -3.829 -4.840 1.00 59.75 202 ASN A CA 1
ATOM 1593 C C . ASN A 1 202 ? -2.944 -4.518 -4.668 1.00 59.75 202 ASN A C 1
ATOM 1595 O O . ASN A 1 202 ? -3.440 -5.075 -5.634 1.00 59.75 202 ASN A O 1
ATOM 1599 N N . ALA A 1 203 ? -3.576 -4.449 -3.491 1.00 57.16 203 ALA A N 1
ATOM 1600 C CA . ALA A 1 203 ? -4.888 -5.038 -3.267 1.00 57.16 203 ALA A CA 1
ATOM 1601 C C . ALA A 1 203 ? -5.947 -4.508 -4.247 1.00 57.16 203 ALA A C 1
ATOM 1603 O O . ALA A 1 203 ? -5.791 -3.479 -4.907 1.00 57.16 203 ALA A O 1
ATOM 1604 N N . ARG A 1 204 ? -7.101 -5.184 -4.240 1.00 78.94 204 ARG A N 1
ATOM 1605 C CA . ARG A 1 204 ? -8.307 -4.834 -5.005 1.00 78.94 204 ARG A CA 1
ATOM 1606 C C . ARG A 1 204 ? -8.609 -3.326 -5.031 1.00 78.94 204 ARG A C 1
ATOM 1608 O O . ARG A 1 204 ? -8.380 -2.599 -4.063 1.00 78.94 204 ARG A O 1
ATOM 1615 N N . THR A 1 205 ? -9.327 -2.882 -6.058 1.00 67.75 205 THR A N 1
ATOM 1616 C CA . THR A 1 205 ? -10.068 -1.616 -5.977 1.00 67.75 205 THR A CA 1
ATOM 1617 C C . THR A 1 205 ? -11.166 -1.713 -4.914 1.00 67.75 205 THR A C 1
ATOM 1619 O O . THR A 1 205 ? -11.980 -2.641 -4.910 1.00 67.75 205 THR A O 1
ATOM 1622 N N . GLY A 1 206 ? -11.170 -0.749 -4.005 1.00 69.44 206 GLY A N 1
ATOM 1623 C CA . GLY A 1 206 ? -12.154 -0.575 -2.956 1.00 69.44 206 GLY A CA 1
ATOM 1624 C C . GLY A 1 206 ? -13.519 -0.099 -3.459 1.00 69.44 206 GLY A C 1
ATOM 1625 O O . GLY A 1 206 ? -13.686 0.331 -4.603 1.00 69.44 206 GLY A O 1
ATOM 1626 N N . VAL A 1 207 ? -14.520 -0.149 -2.581 1.00 77.31 207 VAL A N 1
ATOM 1627 C CA . VAL A 1 207 ? -15.895 0.314 -2.864 1.00 77.31 207 VAL A CA 1
ATOM 1628 C C . VAL A 1 207 ? -15.994 1.831 -3.085 1.00 77.31 207 VAL A C 1
ATOM 1630 O O . VAL A 1 207 ? -16.963 2.316 -3.673 1.00 77.31 207 VAL A O 1
ATOM 1633 N N . SER A 1 208 ? -14.977 2.571 -2.652 1.00 78.50 208 SER A N 1
ATOM 1634 C CA . SER A 1 208 ? -14.747 3.988 -2.922 1.00 78.50 208 SER A CA 1
ATOM 1635 C C . SER A 1 208 ? -14.350 4.293 -4.364 1.00 78.50 208 SER A C 1
ATOM 1637 O O . SER A 1 208 ? -14.455 5.442 -4.790 1.00 78.50 208 SER A O 1
ATOM 1639 N N . GLY A 1 209 ? -13.916 3.282 -5.123 1.00 70.81 209 GLY A N 1
ATOM 1640 C CA . GLY A 1 209 ? -13.292 3.449 -6.436 1.00 70.81 209 GLY A CA 1
ATOM 1641 C C . GLY A 1 209 ? -11.786 3.739 -6.378 1.00 70.81 209 GLY A C 1
ATOM 1642 O O . GLY A 1 209 ? -11.159 3.841 -7.429 1.00 70.81 209 GLY A O 1
ATOM 1643 N N . HIS A 1 210 ? -11.203 3.847 -5.180 1.00 76.44 210 HIS A N 1
ATOM 1644 C CA . HIS A 1 210 ? -9.758 3.940 -4.943 1.00 76.44 210 HIS A CA 1
ATOM 1645 C C . HIS A 1 210 ? -9.176 2.569 -4.556 1.00 76.44 210 HIS A C 1
ATOM 1647 O O . HIS A 1 210 ? -9.944 1.684 -4.180 1.00 76.44 210 HIS A O 1
ATOM 1653 N N . PRO A 1 211 ? -7.850 2.345 -4.633 1.00 77.50 211 PRO A N 1
ATOM 1654 C CA . PRO A 1 211 ? -7.232 1.120 -4.119 1.00 77.50 211 PRO A CA 1
ATOM 1655 C C . PRO A 1 211 ? -7.635 0.850 -2.662 1.00 77.50 211 PRO A C 1
ATOM 1657 O O . PRO A 1 211 ? -7.646 1.770 -1.846 1.00 77.50 211 PRO A O 1
ATOM 1660 N N . ALA A 1 212 ? -7.964 -0.398 -2.322 1.00 73.44 212 ALA A N 1
ATOM 1661 C CA . ALA A 1 212 ? -8.547 -0.743 -1.023 1.00 73.44 212 ALA A CA 1
ATOM 1662 C C . ALA A 1 212 ? -7.649 -0.403 0.175 1.00 73.44 212 ALA A C 1
ATOM 1664 O O . ALA A 1 212 ? -8.163 -0.088 1.245 1.00 73.44 212 ALA A O 1
ATOM 1665 N N . TRP A 1 213 ? -6.325 -0.398 -0.001 1.00 83.38 213 TRP A N 1
ATOM 1666 C CA . TRP A 1 213 ? -5.381 0.045 1.032 1.00 83.38 213 TRP A CA 1
ATOM 1667 C C . TRP A 1 213 ? -5.562 1.514 1.435 1.00 83.38 213 TRP A C 1
ATOM 1669 O O . TRP A 1 213 ? -5.178 1.920 2.529 1.00 83.38 213 TRP A O 1
ATOM 1679 N N . GLN A 1 214 ? -6.195 2.323 0.581 1.00 88.69 214 GLN A N 1
ATOM 1680 C CA . GLN A 1 214 ? -6.538 3.710 0.886 1.00 88.69 214 GLN A CA 1
ATOM 1681 C C . GLN A 1 214 ? -7.872 3.837 1.632 1.00 88.69 214 GLN A C 1
ATOM 1683 O O . GLN A 1 214 ? -8.167 4.915 2.140 1.00 88.69 214 GLN A O 1
ATOM 1688 N N . GLU A 1 215 ? -8.679 2.777 1.727 1.00 92.69 215 GLU A N 1
ATOM 1689 C CA . GLU A 1 215 ? -9.971 2.798 2.421 1.00 92.69 215 GLU A CA 1
ATOM 1690 C C . GLU A 1 215 ? -9.832 2.653 3.930 1.00 92.69 215 GLU A C 1
ATOM 1692 O O . GLU A 1 215 ? -8.835 2.146 4.445 1.00 92.69 215 GLU A O 1
ATOM 1697 N N . ASP A 1 216 ? -10.859 3.123 4.626 1.00 96.88 216 ASP A N 1
ATOM 1698 C CA . ASP A 1 216 ? -10.962 3.118 6.077 1.00 96.88 216 ASP A CA 1
ATOM 1699 C C . ASP A 1 216 ? -11.090 1.697 6.683 1.00 96.88 216 ASP A C 1
ATOM 1701 O O . ASP A 1 216 ? -11.282 0.687 5.992 1.00 96.88 216 ASP A O 1
ATOM 1705 N N . ALA A 1 217 ? -10.958 1.594 8.010 1.00 97.44 217 ALA A N 1
ATOM 1706 C CA . ALA A 1 217 ? -11.035 0.315 8.723 1.00 97.44 217 ALA A CA 1
ATOM 1707 C C . ALA A 1 217 ? -12.427 -0.318 8.592 1.00 97.44 217 ALA A C 1
ATOM 1709 O O . ALA A 1 217 ? -12.565 -1.545 8.541 1.00 97.44 217 ALA A O 1
ATOM 1710 N N . ARG A 1 218 ? -13.466 0.518 8.485 1.00 96.75 218 ARG A N 1
ATOM 1711 C CA . ARG A 1 218 ? -14.843 0.080 8.240 1.00 96.75 218 ARG A CA 1
ATOM 1712 C C . ARG A 1 218 ? -14.967 -0.722 6.947 1.00 96.75 218 ARG A C 1
ATOM 1714 O O . ARG A 1 218 ? -15.570 -1.795 6.957 1.00 96.75 218 ARG A O 1
ATOM 1721 N N . GLN A 1 219 ? -14.420 -0.221 5.840 1.00 95.81 219 GLN A N 1
ATOM 1722 C CA . GLN A 1 219 ? -14.491 -0.897 4.543 1.00 95.81 219 GLN A CA 1
ATOM 1723 C C . GLN A 1 219 ? -13.681 -2.184 4.553 1.00 95.81 219 GLN A C 1
ATOM 1725 O O . GLN A 1 219 ? -14.136 -3.198 4.018 1.00 95.81 219 GLN A O 1
ATOM 1730 N N . TYR A 1 220 ? -12.529 -2.177 5.221 1.00 94.69 220 TYR A N 1
ATOM 1731 C CA . TYR A 1 220 ? -11.745 -3.388 5.413 1.00 94.69 220 TYR A CA 1
ATOM 1732 C C . TYR A 1 220 ? -12.535 -4.465 6.173 1.00 94.69 220 TYR A C 1
ATOM 1734 O O . TYR A 1 220 ? -12.642 -5.598 5.708 1.00 94.69 220 TYR A O 1
ATOM 1742 N N . ALA A 1 221 ? -13.199 -4.107 7.275 1.00 94.00 221 ALA A N 1
ATOM 1743 C CA . ALA A 1 221 ? -14.050 -5.025 8.034 1.00 94.00 221 ALA A CA 1
ATOM 1744 C C . ALA A 1 221 ? -15.221 -5.592 7.213 1.00 94.00 221 ALA A C 1
ATOM 1746 O O . ALA A 1 221 ? -15.546 -6.775 7.325 1.00 94.00 221 ALA A O 1
ATOM 1747 N N . ILE A 1 222 ? -15.863 -4.754 6.390 1.00 91.31 222 ILE A N 1
ATOM 1748 C CA . ILE A 1 222 ? -16.945 -5.177 5.489 1.00 91.31 222 ILE A CA 1
ATOM 1749 C C . ILE A 1 222 ? -16.415 -6.182 4.466 1.00 91.31 222 ILE A C 1
ATOM 1751 O O . ILE A 1 222 ? -17.035 -7.223 4.250 1.00 91.31 222 ILE A O 1
ATOM 1755 N N . TYR A 1 223 ? -15.265 -5.886 3.859 1.00 85.94 223 TYR A N 1
ATOM 1756 C CA . TYR A 1 223 ? -14.628 -6.763 2.881 1.00 85.94 223 TYR A CA 1
ATOM 1757 C C . TYR A 1 223 ? -14.252 -8.123 3.473 1.00 85.94 223 TYR A C 1
ATOM 1759 O O . TYR A 1 223 ? -14.540 -9.151 2.867 1.00 85.94 223 TYR A O 1
ATOM 1767 N N . MET A 1 224 ? -13.705 -8.130 4.688 1.00 81.19 224 MET A N 1
ATOM 1768 C CA . MET A 1 224 ? -13.367 -9.347 5.430 1.00 81.19 224 MET A CA 1
ATOM 1769 C C . MET A 1 224 ? -14.606 -10.154 5.872 1.00 81.19 224 MET A C 1
ATOM 1771 O O . MET A 1 224 ? -14.475 -11.177 6.541 1.00 81.19 224 MET A O 1
ATOM 1775 N N . GLY A 1 225 ? -15.822 -9.709 5.526 1.00 81.25 225 GLY A N 1
ATOM 1776 C CA . GLY A 1 225 ? -17.066 -10.410 5.835 1.00 81.25 225 GLY A CA 1
ATOM 1777 C C . GLY A 1 225 ? -17.401 -10.417 7.325 1.00 81.25 225 GLY A C 1
ATOM 1778 O O . GLY A 1 225 ? -18.098 -11.318 7.798 1.00 81.25 225 GLY A O 1
ATOM 1779 N N . LEU A 1 226 ? -16.896 -9.438 8.081 1.00 85.81 226 LEU A N 1
ATOM 1780 C CA . LEU A 1 226 ? -17.043 -9.423 9.530 1.00 85.81 226 LEU A CA 1
ATOM 1781 C C . LEU A 1 226 ? -18.479 -9.100 9.964 1.00 85.81 226 LEU A C 1
ATOM 1783 O O . LEU A 1 226 ? -19.208 -8.395 9.252 1.00 85.81 226 LEU A O 1
ATOM 1787 N N . PRO A 1 227 ? -18.905 -9.582 11.151 1.00 87.06 227 PRO A N 1
ATOM 1788 C CA . PRO A 1 227 ? -20.212 -9.261 11.704 1.00 87.06 227 PRO A CA 1
ATOM 1789 C C . PRO A 1 227 ? -20.498 -7.758 11.712 1.00 87.06 227 PRO A C 1
ATOM 1791 O O . PRO A 1 227 ? -19.658 -6.953 12.105 1.00 87.06 227 PRO A O 1
ATOM 1794 N N . SER A 1 228 ? -21.719 -7.372 11.340 1.00 89.19 228 SER A N 1
ATOM 1795 C CA . SER A 1 228 ? -22.070 -5.959 11.150 1.00 89.19 228 SER A CA 1
ATOM 1796 C C . SER A 1 228 ? -21.927 -5.087 12.390 1.00 89.19 228 SER A C 1
ATOM 1798 O O . SER A 1 228 ? -21.727 -3.885 12.265 1.00 89.19 228 SER A O 1
ATOM 1800 N N . TRP A 1 229 ? -21.996 -5.668 13.587 1.00 87.69 229 TRP A N 1
ATOM 1801 C CA . TRP A 1 229 ? -21.775 -4.931 14.831 1.00 87.69 229 TRP A CA 1
ATOM 1802 C C . TRP A 1 229 ? -20.334 -4.410 14.974 1.00 87.69 229 TRP A C 1
ATOM 1804 O O . TRP A 1 229 ? -20.116 -3.486 15.750 1.00 87.69 229 TRP A O 1
ATOM 1814 N N . ILE A 1 230 ? -19.374 -4.948 14.210 1.00 90.25 230 ILE A N 1
ATOM 1815 C CA . ILE A 1 230 ? -17.989 -4.460 14.173 1.00 90.25 230 ILE A CA 1
ATOM 1816 C C . ILE A 1 230 ? -17.899 -3.147 13.388 1.00 90.25 230 ILE A C 1
ATOM 1818 O O . ILE A 1 230 ? -17.308 -2.190 13.874 1.00 90.25 230 ILE A O 1
ATOM 1822 N N . TRP A 1 231 ? -18.519 -3.073 12.207 1.00 91.62 231 TRP A N 1
ATOM 1823 C CA . TRP A 1 231 ? -18.368 -1.942 11.275 1.00 91.62 231 TRP A CA 1
ATOM 1824 C C . TRP A 1 231 ? -19.557 -0.972 11.231 1.00 91.62 231 TRP A C 1
ATOM 1826 O O . TRP A 1 231 ? -19.540 0.024 10.506 1.00 91.62 231 TRP A O 1
ATOM 1836 N N . ASN A 1 232 ? -20.603 -1.238 12.010 1.00 88.88 232 ASN A N 1
ATOM 1837 C CA . ASN A 1 232 ? -21.786 -0.388 12.152 1.00 88.88 232 ASN A CA 1
ATOM 1838 C C . ASN A 1 232 ? -22.024 -0.009 13.623 1.00 88.88 232 ASN A C 1
ATOM 1840 O O . ASN A 1 232 ? -23.149 -0.056 14.120 1.00 88.88 232 ASN A O 1
ATOM 1844 N N . GLY A 1 233 ? -20.931 0.277 14.335 1.00 81.19 233 GLY A N 1
ATOM 1845 C CA . GLY A 1 233 ? -20.899 0.506 15.781 1.00 81.19 233 GLY A CA 1
ATOM 1846 C C . GLY A 1 233 ? -21.247 1.926 16.232 1.00 81.19 233 GLY A C 1
ATOM 1847 O O . GLY A 1 233 ? -21.122 2.244 17.417 1.00 81.19 233 GLY A O 1
ATOM 1848 N N . SER A 1 234 ? -21.612 2.812 15.308 1.00 81.81 234 SER A N 1
ATOM 1849 C CA . SER A 1 234 ? -21.962 4.196 15.606 1.00 81.81 234 SER A CA 1
ATOM 1850 C C . SER A 1 234 ? -23.044 4.719 14.663 1.00 81.81 234 SER A C 1
ATOM 1852 O O . SER A 1 234 ? -23.524 4.013 13.781 1.00 81.81 234 SER A O 1
ATOM 1854 N N . ASN A 1 235 ? -23.425 5.970 14.875 1.00 78.31 235 ASN A N 1
ATOM 1855 C CA . ASN A 1 235 ? -24.513 6.652 14.191 1.00 78.31 235 ASN A CA 1
ATOM 1856 C C . ASN A 1 235 ? -24.099 7.343 12.878 1.00 78.31 235 ASN A C 1
ATOM 1858 O O . ASN A 1 235 ? -24.944 7.717 12.070 1.00 78.31 235 ASN A O 1
ATOM 1862 N N . THR A 1 236 ? -22.795 7.495 12.650 1.00 82.44 236 THR A N 1
ATOM 1863 C CA . THR A 1 236 ? -22.212 7.955 11.383 1.00 82.44 236 THR A CA 1
ATOM 1864 C C . THR A 1 236 ? -21.190 6.940 10.889 1.00 82.44 236 THR A C 1
ATOM 1866 O O . THR A 1 236 ? -20.633 6.161 11.672 1.00 82.44 236 THR A O 1
ATOM 1869 N N . ASN A 1 237 ? -20.912 6.939 9.589 1.00 88.00 237 ASN A N 1
ATOM 1870 C CA . ASN A 1 237 ? -19.869 6.099 9.004 1.00 88.00 237 ASN A CA 1
ATOM 1871 C C . ASN A 1 237 ? -18.482 6.499 9.519 1.00 88.00 237 ASN A C 1
ATOM 1873 O O . ASN A 1 237 ? -17.683 5.614 9.804 1.00 88.00 237 ASN A O 1
ATOM 1877 N N . TYR A 1 238 ? -18.240 7.799 9.728 1.00 87.00 238 TYR A N 1
ATOM 1878 C CA . TYR A 1 238 ? -16.996 8.316 10.309 1.00 87.00 238 TYR A CA 1
ATOM 1879 C C . TYR A 1 238 ? -16.730 7.735 11.706 1.00 87.00 238 TYR A C 1
ATOM 1881 O O . TYR A 1 238 ? -15.687 7.136 11.957 1.00 87.00 238 TYR A O 1
ATOM 1889 N N . ASN A 1 239 ? -17.703 7.828 12.620 1.00 85.44 239 ASN A N 1
ATOM 1890 C CA . ASN A 1 239 ? -17.539 7.255 13.958 1.00 85.44 239 ASN A CA 1
ATOM 1891 C C . ASN A 1 239 ? -17.563 5.719 13.947 1.00 85.44 239 ASN A C 1
ATOM 1893 O O . ASN A 1 239 ? -16.960 5.083 14.813 1.00 85.44 239 ASN A O 1
ATOM 1897 N N . SER A 1 240 ? -18.275 5.109 12.996 1.00 90.06 240 SER A N 1
ATOM 1898 C CA . SER A 1 240 ? -18.284 3.652 12.841 1.00 90.06 240 SER A CA 1
ATOM 1899 C C . SER A 1 240 ? -16.917 3.134 12.405 1.00 90.06 240 SER A C 1
ATOM 1901 O O . SER A 1 240 ? -16.466 2.129 12.944 1.00 90.06 240 SER A O 1
ATOM 1903 N N . ASP A 1 241 ? -16.228 3.831 11.502 1.00 93.62 241 ASP A N 1
ATOM 1904 C CA . ASP A 1 241 ? -14.838 3.554 11.139 1.00 93.62 241 ASP A CA 1
ATOM 1905 C C . ASP A 1 241 ? -13.911 3.590 12.354 1.00 93.62 241 ASP A C 1
ATOM 1907 O O . ASP A 1 241 ? -13.226 2.610 12.653 1.00 93.62 241 ASP A O 1
ATOM 1911 N N . ILE A 1 242 ? -13.951 4.673 13.125 1.00 91.75 242 ILE A N 1
ATOM 1912 C CA . ILE A 1 242 ? -13.175 4.820 14.364 1.00 91.75 242 ILE A CA 1
ATOM 1913 C C . ILE A 1 242 ? -13.361 3.609 15.290 1.00 91.75 242 ILE A C 1
ATOM 1915 O O . ILE A 1 242 ? -12.383 2.985 15.704 1.00 91.75 242 ILE A O 1
ATOM 1919 N N . ARG A 1 243 ? -14.613 3.222 15.566 1.00 91.12 243 ARG A N 1
ATOM 1920 C CA . ARG A 1 243 ? -14.928 2.108 16.481 1.00 91.12 243 ARG A CA 1
ATOM 1921 C C . ARG A 1 243 ? -14.645 0.730 15.907 1.00 91.12 243 ARG A C 1
ATOM 1923 O O . ARG A 1 243 ? -14.425 -0.207 16.671 1.00 91.12 243 ARG A O 1
ATOM 1930 N N . THR A 1 244 ? -14.603 0.608 14.583 1.00 95.38 244 THR A N 1
ATOM 1931 C CA . THR A 1 244 ? -14.270 -0.652 13.910 1.00 95.38 244 THR A CA 1
ATOM 1932 C C . THR A 1 244 ? -12.918 -1.184 14.379 1.00 95.38 244 THR A C 1
ATOM 1934 O O . THR A 1 244 ? -12.767 -2.390 14.560 1.00 95.38 244 THR A O 1
ATOM 1937 N N . ARG A 1 245 ? -11.955 -0.293 14.644 1.00 96.62 245 ARG A N 1
ATOM 1938 C CA . ARG A 1 245 ? -10.575 -0.631 15.020 1.00 96.62 245 ARG A CA 1
ATOM 1939 C C . ARG A 1 245 ? -10.493 -1.447 16.322 1.00 96.62 245 ARG A C 1
ATOM 1941 O O . ARG A 1 245 ? -10.087 -2.611 16.254 1.00 96.62 245 ARG A O 1
ATOM 1948 N N . PRO A 1 246 ? -10.926 -0.936 17.493 1.00 95.38 246 PRO A N 1
ATOM 1949 C CA . PRO A 1 246 ? -10.896 -1.727 18.720 1.00 95.38 246 PRO A CA 1
ATOM 1950 C C . PRO A 1 246 ? -11.899 -2.886 18.695 1.00 95.38 246 PRO A C 1
ATOM 1952 O O . PRO A 1 246 ? -11.630 -3.924 19.294 1.00 95.38 246 PRO A O 1
ATOM 1955 N N . TYR A 1 247 ? -13.028 -2.773 17.982 1.00 95.12 247 TYR A N 1
ATOM 1956 C CA . TYR A 1 247 ? -14.003 -3.869 17.896 1.00 95.12 247 TYR A CA 1
ATOM 1957 C C . TYR A 1 247 ? -13.432 -5.074 17.154 1.00 95.12 247 TYR A C 1
ATOM 1959 O O . TYR A 1 247 ? -13.588 -6.207 17.607 1.00 95.12 247 TYR A O 1
ATOM 1967 N N . MET A 1 248 ? -12.728 -4.833 16.051 1.00 95.00 248 MET A N 1
ATOM 1968 C CA . MET A 1 248 ? -12.038 -5.874 15.300 1.00 95.00 248 MET A CA 1
ATOM 1969 C C . MET A 1 248 ? -10.865 -6.458 16.103 1.00 95.00 248 MET A C 1
ATOM 1971 O O . MET A 1 248 ? -10.714 -7.678 16.143 1.00 95.00 248 MET A O 1
ATOM 1975 N N . ALA A 1 249 ? -10.092 -5.630 16.819 1.00 96.56 249 ALA A N 1
ATOM 1976 C CA . ALA A 1 249 ? -9.040 -6.115 17.720 1.00 96.56 249 ALA A CA 1
ATOM 1977 C C . ALA A 1 249 ? -9.595 -7.038 18.823 1.00 96.56 249 ALA A C 1
ATOM 1979 O O . ALA A 1 249 ? -9.041 -8.112 19.073 1.00 96.56 249 ALA A O 1
ATOM 1980 N N . ASN A 1 250 ? -10.715 -6.655 19.449 1.00 95.56 250 ASN A N 1
ATOM 1981 C CA . ASN A 1 250 ? -11.415 -7.474 20.445 1.00 95.56 250 ASN A CA 1
ATOM 1982 C C . ASN A 1 250 ? -11.927 -8.780 19.824 1.00 95.56 250 ASN A C 1
ATOM 1984 O O . ASN A 1 250 ? -11.742 -9.853 20.396 1.00 95.56 250 ASN A O 1
ATOM 1988 N N . TYR A 1 251 ? -12.528 -8.701 18.633 1.00 93.31 251 TYR A N 1
ATOM 1989 C CA . TYR A 1 251 ? -13.079 -9.853 17.920 1.00 93.31 251 TYR A CA 1
ATOM 1990 C C . TYR A 1 251 ? -12.019 -10.911 17.593 1.00 93.31 251 TYR A C 1
ATOM 1992 O O . TYR A 1 251 ? -12.288 -12.103 17.711 1.00 93.31 251 TYR A O 1
ATOM 2000 N N . TYR A 1 252 ? -10.794 -10.504 17.264 1.00 91.62 252 TYR A N 1
ATOM 2001 C CA . TYR A 1 252 ? -9.672 -11.430 17.052 1.00 91.62 252 TYR A CA 1
ATOM 2002 C C . TYR A 1 252 ? -8.885 -11.762 18.333 1.00 91.62 252 TYR A C 1
ATOM 2004 O O . TYR A 1 252 ? -7.900 -12.514 18.326 1.00 91.62 252 TYR A O 1
ATOM 2012 N N . GLY A 1 253 ? -9.333 -11.224 19.470 1.00 92.44 253 GLY A N 1
ATOM 2013 C CA . GLY A 1 253 ? -8.734 -11.424 20.782 1.00 92.44 253 GLY A CA 1
ATOM 2014 C C . GLY A 1 253 ? -7.267 -11.009 20.828 1.00 92.44 253 GLY A C 1
ATOM 2015 O O . GLY A 1 253 ? -6.455 -11.802 21.300 1.00 92.44 253 GLY A O 1
ATOM 2016 N N . ALA A 1 254 ? -6.923 -9.842 20.278 1.00 96.06 254 ALA A N 1
ATOM 2017 C CA . ALA A 1 254 ? -5.558 -9.320 20.309 1.00 96.06 254 ALA A CA 1
ATOM 2018 C C . ALA A 1 254 ? -5.036 -9.170 21.752 1.00 96.06 254 ALA A C 1
ATOM 2020 O O . ALA A 1 254 ? -5.797 -8.853 22.667 1.00 96.06 254 ALA A O 1
ATOM 2021 N N . ASP A 1 255 ? -3.733 -9.364 21.947 1.00 97.31 255 ASP A N 1
ATOM 2022 C CA . ASP A 1 255 ? -3.049 -9.196 23.234 1.00 97.31 255 ASP A CA 1
ATOM 2023 C C . ASP A 1 255 ? -2.666 -7.734 23.503 1.00 97.31 255 ASP A C 1
ATOM 2025 O O . ASP A 1 255 ? -2.534 -7.338 24.660 1.00 97.31 255 ASP A O 1
ATOM 2029 N N . LEU A 1 256 ? -2.510 -6.922 22.451 1.00 97.94 256 LEU A N 1
ATOM 2030 C CA . LEU A 1 256 ? -2.354 -5.466 22.524 1.00 97.94 256 LEU A CA 1
ATOM 2031 C C . LEU A 1 256 ? -2.787 -4.785 21.215 1.00 97.94 256 LEU A C 1
ATOM 2033 O O . LEU A 1 256 ? -2.840 -5.432 20.166 1.00 97.94 256 LEU A O 1
ATOM 2037 N N . LEU A 1 257 ? -3.079 -3.483 21.284 1.00 98.69 257 LEU A N 1
ATOM 2038 C CA . LEU A 1 257 ? -3.503 -2.648 20.156 1.00 98.69 257 LEU A CA 1
ATOM 2039 C C . LEU A 1 257 ? -2.637 -1.384 20.030 1.00 98.69 257 LEU A C 1
ATOM 2041 O O . LEU A 1 257 ? -2.501 -0.618 20.984 1.00 98.69 257 LEU A O 1
ATOM 2045 N N . ILE A 1 258 ? -2.122 -1.121 18.829 1.00 98.75 258 ILE A N 1
ATOM 2046 C CA . ILE A 1 258 ? -1.492 0.154 18.465 1.00 98.75 258 ILE A CA 1
ATOM 2047 C C . ILE A 1 258 ? -2.326 0.848 17.387 1.00 98.75 258 ILE A C 1
ATOM 2049 O O . ILE A 1 258 ? -2.435 0.347 16.268 1.00 98.75 258 ILE A O 1
ATOM 2053 N N . SER A 1 259 ? -2.876 2.022 17.704 1.00 98.25 259 SER A N 1
ATOM 2054 C CA . SER A 1 259 ? -3.406 2.959 16.705 1.00 98.25 259 SER A CA 1
ATOM 2055 C C . SER A 1 259 ? -2.322 3.965 16.334 1.00 98.25 259 SER A C 1
ATOM 2057 O O . SER A 1 259 ? -1.673 4.520 17.218 1.00 98.25 259 SER A O 1
ATOM 2059 N N . PHE A 1 260 ? -2.097 4.204 15.047 1.00 98.50 260 PHE A N 1
ATOM 2060 C CA . PHE A 1 260 ? -1.019 5.069 14.566 1.00 98.50 260 PHE A CA 1
ATOM 2061 C C . PHE A 1 260 ? -1.551 6.191 13.685 1.00 98.50 260 PHE A C 1
ATOM 2063 O O . PHE A 1 260 ? -2.282 5.934 12.730 1.00 98.50 260 PHE A O 1
ATOM 2070 N N . HIS A 1 261 ? -1.140 7.409 14.015 1.00 97.12 261 HIS A N 1
ATOM 2071 C CA . HIS A 1 261 ? -1.568 8.667 13.425 1.00 97.12 261 HIS A CA 1
ATOM 2072 C C . HIS A 1 261 ? -0.380 9.626 13.265 1.00 97.12 261 HIS A C 1
ATOM 2074 O O . HIS A 1 261 ? 0.710 9.429 13.827 1.00 97.12 261 HIS A O 1
ATOM 2080 N N . ASN A 1 262 ? -0.610 10.687 12.498 1.00 94.88 262 ASN A N 1
ATOM 2081 C CA . ASN A 1 262 ? 0.228 11.877 12.477 1.00 94.88 262 ASN A CA 1
ATOM 2082 C C . ASN A 1 262 ? -0.651 13.105 12.704 1.00 94.88 262 ASN A C 1
ATOM 2084 O O . ASN A 1 262 ? -1.740 13.215 12.168 1.00 94.88 262 ASN A O 1
ATOM 2088 N N . ASN A 1 263 ? -0.138 14.082 13.431 1.00 88.25 263 ASN A N 1
ATOM 2089 C CA . ASN A 1 263 ? -0.954 15.155 13.964 1.00 88.25 263 ASN A CA 1
ATOM 2090 C C . ASN A 1 263 ? -1.034 16.357 13.010 1.00 88.25 263 ASN A C 1
ATOM 2092 O O . ASN A 1 263 ? -0.199 16.545 12.116 1.00 88.25 263 ASN A O 1
ATOM 2096 N N . GLY A 1 264 ? -1.995 17.239 13.270 1.00 82.69 264 GLY A N 1
ATOM 2097 C CA . GLY A 1 264 ? -2.084 18.573 12.689 1.00 82.69 264 GLY A CA 1
ATOM 2098 C C . GLY A 1 264 ? -2.268 19.639 13.766 1.00 82.69 264 GLY A C 1
ATOM 2099 O O . GLY A 1 264 ? -3.011 19.477 14.734 1.00 82.69 264 GLY A O 1
ATOM 2100 N N . THR A 1 265 ? -1.611 20.783 13.610 1.00 75.62 265 THR A N 1
ATOM 2101 C CA . THR A 1 265 ? -1.780 21.881 14.565 1.00 75.62 265 THR A CA 1
ATOM 2102 C C . THR A 1 265 ? -3.118 22.592 14.359 1.00 75.62 265 THR A C 1
ATOM 2104 O O . THR A 1 265 ? -3.482 22.905 13.222 1.00 75.62 265 THR A O 1
ATOM 2107 N N . PRO A 1 266 ? -3.842 22.952 15.438 1.00 65.50 266 PRO A N 1
ATOM 2108 C CA . PRO A 1 266 ? -4.985 23.849 15.328 1.00 65.50 266 PRO A CA 1
ATOM 2109 C C . PRO A 1 266 ? -4.617 25.129 14.564 1.00 65.50 266 PRO A C 1
ATOM 2111 O O . PRO A 1 266 ? -3.635 25.794 14.890 1.00 65.50 266 PRO A O 1
ATOM 2114 N N . ALA A 1 267 ? -5.425 25.514 13.573 1.00 57.81 267 ALA A N 1
ATOM 2115 C CA . ALA A 1 267 ? -5.068 26.560 12.604 1.00 57.81 267 ALA A CA 1
ATOM 2116 C C . ALA A 1 267 ? -4.894 27.983 13.187 1.00 57.81 267 ALA A C 1
ATOM 2118 O O . ALA A 1 267 ? -4.547 28.912 12.455 1.00 57.81 267 ALA A O 1
ATOM 2119 N N . ASN A 1 268 ? -5.167 28.172 14.480 1.00 56.28 268 ASN A N 1
ATOM 2120 C CA . ASN A 1 268 ? -4.947 29.412 15.223 1.00 56.28 268 ASN A CA 1
ATOM 2121 C C . ASN A 1 268 ? -3.624 29.425 16.017 1.00 56.28 268 ASN A C 1
ATOM 2123 O O . ASN A 1 268 ? -3.374 30.386 16.751 1.00 56.28 268 ASN A O 1
ATOM 2127 N N . MET A 1 269 ? -2.799 28.383 15.900 1.00 64.88 269 MET A N 1
ATOM 2128 C CA . MET A 1 269 ? -1.502 28.258 16.564 1.00 64.88 269 MET A CA 1
ATOM 2129 C C . MET A 1 269 ? -0.362 28.156 15.546 1.00 64.88 269 MET A C 1
ATOM 2131 O O . MET A 1 269 ? -0.560 27.756 14.401 1.00 64.88 269 MET A O 1
ATOM 2135 N N . ASP A 1 270 ? 0.848 28.516 15.981 1.00 74.19 270 ASP A N 1
ATOM 2136 C CA . ASP A 1 270 ? 2.061 28.204 15.224 1.00 74.19 270 ASP A CA 1
ATOM 2137 C C . ASP A 1 270 ? 2.216 26.677 15.132 1.00 74.19 270 ASP A C 1
ATOM 2139 O O . ASP A 1 270 ? 2.095 26.026 16.178 1.00 74.19 270 ASP A O 1
ATOM 2143 N N . PRO A 1 271 ? 2.534 26.112 13.945 1.00 80.06 271 PRO A N 1
ATOM 2144 C CA . PRO A 1 271 ? 2.661 24.672 13.771 1.00 80.06 271 PRO A CA 1
ATOM 2145 C C . PRO A 1 271 ? 3.583 24.033 14.810 1.00 80.06 271 PRO A C 1
ATOM 2147 O O . PRO A 1 271 ? 4.758 24.414 14.947 1.00 80.06 271 PRO A O 1
ATOM 2150 N N . LEU A 1 272 ? 3.015 23.082 15.546 1.00 88.44 272 LEU A N 1
ATOM 2151 C CA . LEU A 1 272 ? 3.656 22.253 16.555 1.00 88.44 272 LEU A CA 1
ATOM 2152 C C . LEU A 1 272 ? 4.597 21.233 15.892 1.00 88.44 272 LEU A C 1
ATOM 2154 O O . LEU A 1 272 ? 4.702 21.151 14.678 1.00 88.44 272 LEU A O 1
ATOM 2158 N N . THR A 1 273 ? 5.371 20.518 16.703 1.00 94.19 273 THR A N 1
ATOM 2159 C CA . THR A 1 273 ? 6.389 19.564 16.238 1.00 94.19 273 THR A CA 1
ATOM 2160 C C . THR A 1 273 ? 6.596 18.472 17.279 1.00 94.19 273 THR A C 1
ATOM 2162 O O . THR A 1 273 ? 6.467 18.737 18.486 1.00 94.19 273 THR A O 1
ATOM 2165 N N . GLY A 1 274 ? 6.963 17.280 16.815 1.00 96.69 274 GLY A N 1
ATOM 2166 C CA . GLY A 1 274 ? 7.377 16.142 17.626 1.00 96.69 274 GLY A CA 1
ATOM 2167 C C . GLY A 1 274 ? 6.264 15.154 17.958 1.00 96.69 274 GLY A C 1
ATOM 2168 O O . GLY A 1 274 ? 5.134 15.289 17.507 1.00 96.69 274 GLY A O 1
ATOM 2169 N N . THR A 1 275 ? 6.594 14.172 18.793 1.00 98.44 275 THR A N 1
ATOM 2170 C CA . THR A 1 275 ? 5.736 13.006 19.060 1.00 98.44 275 THR A CA 1
ATOM 2171 C C . THR A 1 275 ? 4.922 13.161 20.339 1.00 98.44 275 THR A C 1
ATOM 2173 O O . THR A 1 275 ? 5.473 13.536 21.381 1.00 98.44 275 THR A O 1
ATOM 2176 N N . GLU A 1 276 ? 3.643 12.787 20.291 1.00 97.06 276 GLU A N 1
ATOM 2177 C CA . GLU A 1 276 ? 2.780 12.541 21.455 1.00 97.06 276 GLU A CA 1
ATOM 2178 C C . GLU A 1 276 ? 2.140 11.149 21.395 1.00 97.06 276 GLU A C 1
ATOM 2180 O O . GLU A 1 276 ? 2.027 10.529 20.342 1.00 97.06 276 GLU A O 1
ATOM 2185 N N . THR A 1 277 ? 1.770 10.603 22.551 1.00 98.12 277 THR A N 1
ATOM 2186 C CA . THR A 1 277 ? 1.143 9.275 22.629 1.00 98.12 277 THR A CA 1
ATOM 2187 C C . THR A 1 277 ? 0.023 9.297 23.653 1.00 98.12 277 THR A C 1
ATOM 2189 O O . THR A 1 277 ? 0.189 9.842 24.744 1.00 98.12 277 THR A O 1
ATOM 2192 N N . TYR A 1 278 ? -1.109 8.701 23.310 1.00 97.38 278 TYR A N 1
ATOM 2193 C CA . TYR A 1 278 ? -2.315 8.663 24.116 1.00 97.38 278 TYR A CA 1
ATOM 2194 C C . TYR A 1 278 ? -2.596 7.254 24.637 1.00 97.38 278 TYR A C 1
ATOM 2196 O O . TYR A 1 278 ? -2.304 6.253 23.981 1.00 97.38 278 TYR A O 1
ATOM 2204 N N . TRP A 1 279 ? -3.172 7.190 25.833 1.00 97.25 279 TRP A N 1
ATOM 2205 C CA . TRP A 1 279 ? -3.734 5.982 26.436 1.00 97.25 279 TRP A CA 1
ATOM 2206 C C . TRP A 1 279 ? -5.064 6.338 27.095 1.00 97.25 279 TRP A C 1
ATOM 2208 O O . TRP A 1 279 ? -5.229 7.464 27.571 1.00 97.25 279 TRP A O 1
ATOM 2218 N N . ASP A 1 280 ? -5.992 5.387 27.152 1.00 95.19 280 ASP A N 1
ATOM 2219 C CA . ASP A 1 280 ? -7.298 5.638 27.758 1.00 95.19 280 ASP A CA 1
ATOM 2220 C C . ASP A 1 280 ? -7.329 5.303 29.248 1.00 95.19 280 ASP A C 1
ATOM 2222 O O . ASP A 1 280 ? -6.776 4.292 29.678 1.00 95.19 280 ASP A O 1
ATOM 2226 N N . THR A 1 281 ? -7.958 6.166 30.048 1.00 92.69 281 THR A N 1
ATOM 2227 C CA . THR A 1 281 ? -8.042 5.987 31.505 1.00 92.69 281 THR A CA 1
ATOM 2228 C C . THR A 1 281 ? -9.036 4.912 31.905 1.00 92.69 281 THR A C 1
ATOM 2230 O O . THR A 1 281 ? -8.904 4.361 33.000 1.00 92.69 281 THR A O 1
ATOM 2233 N N . ASP A 1 282 ? -9.984 4.605 31.018 1.00 86.19 282 ASP A N 1
ATOM 2234 C CA . ASP A 1 282 ? -11.163 3.806 31.345 1.00 86.19 282 ASP A CA 1
ATOM 2235 C C . ASP A 1 282 ? -11.166 2.437 30.637 1.00 86.19 282 ASP A C 1
ATOM 2237 O O . ASP A 1 282 ? -12.090 1.646 30.825 1.00 86.19 282 ASP A O 1
ATOM 2241 N N . ASN A 1 283 ? -10.115 2.127 29.864 1.00 89.38 283 ASN A N 1
ATOM 2242 C CA . ASN A 1 283 ? -9.954 0.849 29.168 1.00 89.38 283 ASN A CA 1
ATOM 2243 C C . ASN A 1 283 ? -9.107 -0.160 29.984 1.00 89.38 283 ASN A C 1
ATOM 2245 O O . ASN A 1 283 ? -9.180 -0.237 31.214 1.00 89.38 283 ASN A O 1
ATOM 2249 N N . ASN A 1 284 ? -8.313 -1.003 29.319 1.00 94.19 284 ASN A N 1
ATOM 2250 C CA . ASN A 1 284 ? -7.405 -1.929 29.984 1.00 94.19 284 ASN A CA 1
ATOM 2251 C C . ASN A 1 284 ? -6.330 -1.209 30.848 1.00 94.19 284 ASN A C 1
ATOM 2253 O O . ASN A 1 284 ? -5.603 -0.348 30.351 1.00 94.19 284 ASN A O 1
ATOM 2257 N N . PRO A 1 285 ? -6.099 -1.622 32.113 1.00 94.25 285 PRO A N 1
ATOM 2258 C CA . PRO A 1 285 ? -5.124 -0.978 33.005 1.00 94.25 285 PRO A CA 1
ATOM 2259 C C . PRO A 1 285 ? -3.661 -1.070 32.531 1.00 94.25 285 PRO A C 1
ATOM 2261 O O . PRO A 1 285 ? -2.802 -0.357 33.053 1.00 94.25 285 PRO A O 1
ATOM 2264 N N . GLY A 1 286 ? -3.348 -1.943 31.568 1.00 97.31 286 GLY A N 1
ATOM 2265 C CA . GLY A 1 286 ? -2.028 -2.033 30.943 1.00 97.31 286 GLY A CA 1
ATOM 2266 C C . GLY A 1 286 ? -1.738 -0.933 29.915 1.00 97.31 286 GLY A C 1
ATOM 2267 O O . GLY A 1 286 ? -0.573 -0.736 29.570 1.00 97.31 286 GLY A O 1
ATOM 2268 N N . SER A 1 287 ? -2.748 -0.188 29.453 1.00 98.38 287 SER A N 1
ATOM 2269 C CA . SER A 1 287 ? -2.621 0.808 28.377 1.00 98.38 287 SER A CA 1
ATOM 2270 C C . SER A 1 287 ? -1.609 1.912 28.684 1.00 98.38 287 SER A C 1
ATOM 2272 O O . SER A 1 287 ? -0.785 2.248 27.835 1.00 98.38 287 SER A O 1
ATOM 2274 N N . GLN A 1 288 ? -1.581 2.428 29.920 1.00 98.19 288 GLN A N 1
ATOM 2275 C CA . GLN A 1 288 ? -0.592 3.440 30.307 1.00 98.19 288 GLN A CA 1
ATOM 2276 C C . GLN A 1 288 ? 0.845 2.908 30.205 1.00 98.19 288 GLN A C 1
ATOM 2278 O O . GLN A 1 288 ? 1.749 3.631 29.780 1.00 98.19 288 GLN A O 1
ATOM 2283 N N . ALA A 1 289 ? 1.069 1.654 30.607 1.00 98.56 289 ALA A N 1
ATOM 2284 C CA . ALA A 1 289 ? 2.387 1.031 30.565 1.00 98.56 289 ALA A CA 1
ATOM 2285 C C . ALA A 1 289 ? 2.838 0.777 29.119 1.00 98.56 289 ALA A C 1
ATOM 2287 O O . ALA A 1 289 ? 3.978 1.103 28.789 1.00 98.56 289 ALA A O 1
ATOM 2288 N N . LEU A 1 290 ? 1.934 0.297 28.256 1.00 98.75 290 LEU A N 1
ATOM 2289 C CA . LEU A 1 290 ? 2.187 0.134 26.822 1.00 98.75 290 LEU A CA 1
ATOM 2290 C C . LEU A 1 290 ? 2.550 1.472 26.166 1.00 98.75 290 LEU A C 1
ATOM 2292 O O . LEU A 1 290 ? 3.622 1.598 25.577 1.00 98.75 290 LEU A O 1
ATOM 2296 N N . ALA A 1 291 ? 1.704 2.495 26.333 1.00 98.69 291 ALA A N 1
ATOM 2297 C CA . ALA A 1 291 ? 1.948 3.826 25.777 1.00 98.69 291 ALA A CA 1
ATOM 2298 C C . ALA A 1 291 ? 3.274 4.423 26.270 1.00 98.69 291 ALA A C 1
ATOM 2300 O O . ALA A 1 291 ? 3.986 5.071 25.509 1.00 98.69 291 ALA A O 1
ATOM 2301 N N . THR A 1 292 ? 3.636 4.176 27.533 1.00 98.75 292 THR A N 1
ATOM 2302 C CA . THR A 1 292 ? 4.905 4.644 28.102 1.00 98.75 292 THR A CA 1
ATOM 2303 C C . THR A 1 292 ? 6.113 3.976 27.452 1.00 98.75 292 THR A C 1
ATOM 2305 O O . THR A 1 292 ? 7.070 4.671 27.107 1.00 98.75 292 THR A O 1
ATOM 2308 N N . ALA A 1 293 ? 6.090 2.651 27.294 1.00 98.75 293 ALA A N 1
ATOM 2309 C CA . ALA A 1 293 ? 7.193 1.907 26.691 1.00 98.75 293 ALA A CA 1
ATOM 2310 C C . ALA A 1 293 ? 7.401 2.321 25.226 1.00 98.75 293 ALA A C 1
ATOM 2312 O O . ALA A 1 293 ? 8.495 2.744 24.850 1.00 98.75 293 ALA A O 1
ATOM 2313 N N . VAL A 1 294 ? 6.319 2.329 24.442 1.00 98.81 294 VAL A N 1
ATOM 2314 C CA . VAL A 1 294 ? 6.335 2.723 23.027 1.00 98.81 294 VAL A CA 1
ATOM 2315 C C . VAL A 1 294 ? 6.808 4.164 22.843 1.00 98.81 294 VAL A C 1
ATOM 2317 O O . VAL A 1 294 ? 7.735 4.413 22.075 1.00 98.81 294 VAL A O 1
ATOM 2320 N N . HIS A 1 295 ? 6.255 5.119 23.596 1.00 98.81 295 HIS A N 1
ATOM 2321 C CA . HIS A 1 295 ? 6.650 6.524 23.485 1.00 98.81 295 HIS A CA 1
ATOM 2322 C C . HIS A 1 295 ? 8.132 6.746 23.810 1.00 98.81 295 HIS A C 1
ATOM 2324 O O . HIS A 1 295 ? 8.832 7.472 23.102 1.00 98.81 295 HIS A O 1
ATOM 2330 N N . ASN A 1 296 ? 8.630 6.131 24.887 1.00 98.69 296 ASN A N 1
ATOM 2331 C CA . ASN A 1 296 ? 10.030 6.280 25.280 1.00 98.69 296 ASN A CA 1
ATOM 2332 C C . ASN A 1 296 ? 10.978 5.694 24.231 1.00 98.69 296 ASN A C 1
ATOM 2334 O O . ASN A 1 296 ? 12.007 6.314 23.954 1.00 98.69 296 ASN A O 1
ATOM 2338 N N . SER A 1 297 ? 10.613 4.556 23.636 1.00 98.50 297 SER A N 1
ATOM 2339 C CA . SER A 1 297 ? 11.380 3.936 22.559 1.00 98.50 297 SER A CA 1
ATOM 2340 C C . SER A 1 297 ? 11.457 4.843 21.326 1.00 98.50 297 SER A C 1
ATOM 2342 O O . SER A 1 297 ? 12.558 5.207 20.911 1.00 98.50 297 SER A O 1
ATOM 2344 N N . ILE A 1 298 ? 10.316 5.349 20.831 1.00 98.62 298 ILE A N 1
ATOM 2345 C CA . ILE A 1 298 ? 10.256 6.302 19.701 1.00 98.62 298 ILE A CA 1
ATOM 2346 C C . ILE A 1 298 ? 11.171 7.506 19.941 1.00 98.62 298 ILE A C 1
ATOM 2348 O O . ILE A 1 298 ? 12.028 7.829 19.117 1.00 98.62 298 ILE A O 1
ATOM 2352 N N . ILE A 1 299 ? 11.030 8.162 21.097 1.00 98.75 299 ILE A N 1
ATOM 2353 C CA . ILE A 1 299 ? 11.829 9.347 21.422 1.00 98.75 299 ILE A CA 1
ATOM 2354 C C . ILE A 1 299 ? 13.320 9.010 21.524 1.00 98.75 299 ILE A C 1
ATOM 2356 O O . ILE A 1 299 ? 14.152 9.809 21.088 1.00 98.75 299 ILE A O 1
ATOM 2360 N N . SER A 1 300 ? 13.670 7.866 22.115 1.00 97.38 300 SER A N 1
ATOM 2361 C CA . SER A 1 300 ? 15.057 7.423 22.260 1.00 97.38 300 SER A CA 1
ATOM 2362 C C . SER A 1 300 ? 15.697 7.139 20.901 1.00 97.38 300 SER A C 1
ATOM 2364 O O . SER A 1 300 ? 16.768 7.683 20.616 1.00 97.38 300 SER A O 1
ATOM 2366 N N . LYS A 1 301 ? 15.024 6.356 20.049 1.00 94.56 301 LYS A N 1
ATOM 2367 C CA . LYS A 1 301 ? 15.506 5.961 18.722 1.00 94.56 301 LYS A CA 1
ATOM 2368 C C . LYS A 1 301 ? 15.690 7.179 17.823 1.00 94.56 301 LYS A C 1
ATOM 2370 O O . LYS A 1 301 ? 16.803 7.439 17.370 1.00 94.56 301 LYS A O 1
ATOM 2375 N N . ILE A 1 302 ? 14.654 8.016 17.675 1.00 96.19 302 ILE A N 1
ATOM 2376 C CA . ILE A 1 302 ? 14.728 9.225 16.838 1.00 96.19 302 ILE A CA 1
ATOM 2377 C C . ILE A 1 302 ? 15.848 10.149 17.320 1.00 96.19 302 ILE A C 1
ATOM 2379 O O . ILE A 1 302 ? 16.635 10.625 16.507 1.00 96.19 302 ILE A O 1
ATOM 2383 N N . ARG A 1 303 ? 15.983 10.393 18.630 1.00 97.50 303 ARG A N 1
ATOM 2384 C CA . ARG A 1 303 ? 17.035 11.294 19.134 1.00 97.50 303 ARG A CA 1
ATOM 2385 C C . ARG A 1 303 ? 18.445 10.740 18.986 1.00 97.50 303 ARG A C 1
ATOM 2387 O O . ARG A 1 303 ? 19.387 11.521 18.854 1.00 97.50 303 ARG A O 1
ATOM 2394 N N . THR A 1 304 ? 18.599 9.426 19.061 1.00 89.81 304 THR A N 1
ATOM 2395 C CA . THR A 1 304 ? 19.911 8.780 18.961 1.00 89.81 304 THR A CA 1
ATOM 2396 C C . THR A 1 304 ? 20.371 8.693 17.512 1.00 89.81 304 THR A C 1
ATOM 2398 O O . THR A 1 304 ? 21.540 8.950 17.230 1.00 89.81 304 THR A O 1
ATOM 2401 N N . GLU A 1 305 ? 19.459 8.365 16.602 1.00 85.19 305 GLU A N 1
ATOM 2402 C CA . GLU A 1 305 ? 19.818 7.904 15.260 1.00 85.19 305 GLU A CA 1
ATOM 2403 C C . GLU A 1 305 ? 19.409 8.872 14.142 1.00 85.19 305 GLU A C 1
ATOM 2405 O O . GLU A 1 305 ? 19.985 8.814 13.059 1.00 85.19 305 GLU A O 1
ATOM 2410 N N . TYR A 1 306 ? 18.477 9.798 14.399 1.00 84.88 306 TYR A N 1
ATOM 2411 C CA . TYR A 1 306 ? 17.898 10.645 13.355 1.00 84.88 306 TYR A CA 1
ATOM 2412 C C . TYR A 1 306 ? 18.010 12.152 13.648 1.00 84.88 306 TYR A C 1
ATOM 2414 O O . TYR A 1 306 ? 18.686 12.884 12.926 1.00 84.88 306 TYR A O 1
ATOM 2422 N N . ASP A 1 307 ? 17.399 12.635 14.736 1.00 90.12 307 ASP A N 1
ATOM 2423 C CA . ASP A 1 307 ? 17.434 14.040 15.154 1.00 90.12 307 ASP A CA 1
ATOM 2424 C C . ASP A 1 307 ? 17.457 14.183 16.682 1.00 90.12 307 ASP A C 1
ATOM 2426 O O . ASP A 1 307 ? 16.433 14.120 17.367 1.00 90.12 307 ASP A O 1
ATOM 2430 N N . SER A 1 308 ? 18.641 14.471 17.227 1.00 94.25 308 SER A N 1
ATOM 2431 C CA . SER A 1 308 ? 18.855 14.675 18.671 1.00 94.25 308 SER A CA 1
ATOM 2432 C C . SER A 1 308 ? 18.004 15.779 19.315 1.00 94.25 308 SER A C 1
ATOM 2434 O O . SER A 1 308 ? 17.863 15.810 20.540 1.00 94.25 308 SER A O 1
ATOM 2436 N N . SER A 1 309 ? 17.429 16.677 18.510 1.00 95.12 309 SER A N 1
ATOM 2437 C CA . SER A 1 309 ? 16.559 17.766 18.951 1.00 95.12 309 SER A CA 1
ATOM 2438 C C . SER A 1 309 ? 15.065 17.451 18.861 1.00 95.12 309 SER A C 1
ATOM 2440 O O . SER A 1 309 ? 14.260 18.301 19.245 1.00 95.12 309 SER A O 1
ATOM 2442 N N . TRP A 1 310 ? 14.686 16.239 18.431 1.00 97.88 310 TRP A N 1
ATOM 2443 C CA . TRP A 1 310 ? 13.288 15.851 18.252 1.00 97.88 310 TRP A CA 1
ATOM 2444 C C . TRP A 1 310 ? 12.445 16.135 19.498 1.00 97.88 310 TRP A C 1
ATOM 2446 O O . TRP A 1 310 ? 12.824 15.806 20.635 1.00 97.88 310 TRP A O 1
ATOM 2456 N N . THR A 1 311 ? 11.300 16.785 19.297 1.00 98.25 311 THR A N 1
ATOM 2457 C CA . THR A 1 311 ? 10.463 17.259 20.400 1.00 98.25 311 THR A CA 1
ATOM 2458 C C . THR A 1 311 ? 9.689 16.092 21.011 1.00 98.25 311 THR A C 1
ATOM 2460 O O . THR A 1 311 ? 8.965 15.375 20.332 1.00 98.25 311 THR A O 1
ATOM 2463 N N . ASN A 1 312 ? 9.830 15.914 22.325 1.00 98.19 312 ASN A N 1
ATOM 2464 C CA . ASN A 1 312 ? 9.008 14.987 23.101 1.00 98.19 312 ASN A CA 1
ATOM 2465 C C . ASN A 1 312 ? 7.829 15.779 23.679 1.00 98.19 312 ASN A C 1
ATOM 2467 O O . ASN A 1 312 ? 8.046 16.690 24.483 1.00 98.19 312 ASN A O 1
ATOM 2471 N N . ARG A 1 313 ? 6.604 15.441 23.265 1.00 96.44 313 ARG A N 1
ATOM 2472 C CA . ARG A 1 313 ? 5.363 16.080 23.732 1.00 96.44 313 ARG A CA 1
ATOM 2473 C C . ARG A 1 313 ? 4.628 15.271 24.804 1.00 96.44 313 ARG A C 1
ATOM 2475 O O . ARG A 1 313 ? 3.619 15.733 25.339 1.00 96.44 313 ARG A O 1
ATOM 2482 N N . GLY A 1 314 ? 5.179 14.117 25.164 1.00 97.75 314 GLY A N 1
ATOM 2483 C CA . GLY A 1 314 ? 4.775 13.305 26.297 1.00 97.75 314 GLY A CA 1
ATOM 2484 C C . GLY A 1 314 ? 3.637 12.330 26.020 1.00 97.75 314 GLY A C 1
ATOM 2485 O O . GLY A 1 314 ? 3.079 12.247 24.925 1.00 97.75 314 GLY A O 1
ATOM 2486 N N . ILE A 1 315 ? 3.312 11.600 27.084 1.00 97.44 315 ILE A N 1
ATOM 2487 C CA . ILE A 1 315 ? 2.256 10.591 27.145 1.00 97.44 315 ILE A CA 1
ATOM 2488 C C . ILE A 1 315 ? 1.038 11.219 27.826 1.00 97.44 315 ILE A C 1
ATOM 2490 O O . ILE A 1 315 ? 1.177 11.820 28.897 1.00 97.44 315 ILE A O 1
ATOM 2494 N N . LYS A 1 316 ? -0.147 11.093 27.231 1.00 95.56 316 LYS A N 1
ATOM 2495 C CA . LYS A 1 316 ? -1.352 11.825 27.641 1.00 95.56 316 LYS A CA 1
ATOM 2496 C C . LYS A 1 316 ? -2.544 10.880 27.861 1.00 95.56 316 LYS A C 1
ATOM 2498 O O . LYS A 1 316 ? -2.722 9.956 27.076 1.00 95.56 316 LYS A O 1
ATOM 2503 N N . PRO A 1 317 ? -3.358 11.086 28.909 1.00 94.62 317 PRO A N 1
ATOM 2504 C CA . PRO A 1 317 ? -4.620 10.367 29.059 1.00 94.62 317 PRO A CA 1
ATOM 2505 C C . PRO A 1 317 ? -5.674 10.905 28.076 1.00 94.62 317 PRO A C 1
ATOM 2507 O O . PRO A 1 317 ? -5.733 12.119 27.864 1.00 94.62 317 PRO A O 1
ATOM 2510 N N . SER A 1 318 ? -6.512 10.031 27.512 1.00 90.88 318 SER A N 1
ATOM 2511 C CA . SER A 1 318 ? -7.637 10.424 26.650 1.00 90.88 318 SER A CA 1
ATOM 2512 C C . SER A 1 318 ? -8.978 10.576 27.366 1.00 90.88 318 SER A C 1
ATOM 2514 O O . SER A 1 318 ? -9.805 11.319 26.856 1.00 90.88 318 SER A O 1
ATOM 2516 N N . ASP A 1 319 ? -9.217 9.935 28.516 1.00 87.75 319 ASP A N 1
ATOM 2517 C CA . ASP A 1 319 ? -10.516 9.989 29.225 1.00 87.75 319 ASP A CA 1
ATOM 2518 C C . ASP A 1 319 ? -11.711 9.670 28.307 1.00 87.75 319 ASP A C 1
ATOM 2520 O O . ASP A 1 319 ? -12.637 10.474 28.124 1.00 87.75 319 ASP A O 1
ATOM 2524 N N . SER A 1 320 ? -11.656 8.504 27.658 1.00 87.69 320 SER A N 1
ATOM 2525 C CA . SER A 1 320 ? -12.639 8.039 26.679 1.00 87.69 320 SER A CA 1
ATOM 2526 C C . SER A 1 320 ? -12.736 8.869 25.386 1.00 87.69 320 SER A C 1
ATOM 2528 O O . SER A 1 320 ? -13.612 8.613 24.554 1.00 87.69 320 SER A O 1
ATOM 2530 N N . ALA A 1 321 ? -11.865 9.867 25.185 1.00 85.38 321 ALA A N 1
ATOM 2531 C CA . ALA A 1 321 ? -11.985 10.808 24.073 1.00 85.38 321 ALA A CA 1
ATOM 2532 C C . ALA A 1 321 ? -11.528 10.261 22.714 1.00 85.38 321 ALA A C 1
ATOM 2534 O O . ALA A 1 321 ? -11.896 10.865 21.718 1.00 85.38 321 ALA A O 1
ATOM 2535 N N . TYR A 1 322 ? -10.771 9.158 22.649 1.00 89.06 322 TYR A N 1
ATOM 2536 C CA . TYR A 1 322 ? -10.299 8.562 21.389 1.00 89.06 322 TYR A CA 1
ATOM 2537 C C . TYR A 1 322 ? -10.959 7.201 21.165 1.00 89.06 322 TYR A C 1
ATOM 2539 O O . TYR A 1 322 ? -10.651 6.217 21.844 1.00 89.06 322 TYR A O 1
ATOM 2547 N N . GLY A 1 323 ? -11.889 7.145 20.212 1.00 88.94 323 GLY A N 1
ATOM 2548 C CA . GLY A 1 323 ? -12.699 5.955 19.949 1.00 88.94 323 GLY A CA 1
ATOM 2549 C C . GLY A 1 323 ? -11.899 4.761 19.420 1.00 88.94 323 GLY A C 1
ATOM 2550 O O . GLY A 1 323 ? -12.356 3.633 19.562 1.00 88.94 323 GLY A O 1
ATOM 2551 N N . GLU A 1 324 ? -10.706 4.995 18.875 1.00 92.88 324 GLU A N 1
ATOM 2552 C CA . GLU A 1 324 ? -9.775 3.990 18.360 1.00 92.88 324 GLU A CA 1
ATOM 2553 C C . GLU A 1 324 ? -9.163 3.125 19.471 1.00 92.88 324 GLU A C 1
ATOM 2555 O O . GLU A 1 324 ? -8.754 1.995 19.211 1.00 92.88 324 GLU A O 1
ATOM 2560 N N . ILE A 1 325 ? -9.101 3.635 20.708 1.00 94.75 325 ILE A N 1
ATOM 2561 C CA . ILE A 1 325 ? -8.482 2.940 21.850 1.00 94.75 325 ILE A CA 1
ATOM 2562 C C . ILE A 1 325 ? -9.405 2.788 23.062 1.00 94.75 325 ILE A C 1
ATOM 2564 O O . ILE A 1 325 ? -9.164 1.907 23.887 1.00 94.75 325 ILE A O 1
ATOM 2568 N N . ASN A 1 326 ? -10.465 3.594 23.173 1.00 91.06 326 ASN A N 1
ATOM 2569 C CA . ASN A 1 326 ? -11.398 3.566 24.304 1.00 91.06 326 ASN A CA 1
ATOM 2570 C C . ASN A 1 326 ? -12.012 2.165 24.506 1.00 91.06 326 ASN A C 1
ATOM 2572 O O . ASN A 1 326 ? -11.930 1.588 25.585 1.00 91.06 326 ASN A O 1
ATOM 2576 N N . TYR A 1 327 ? -12.522 1.548 23.437 1.00 91.31 327 TYR A N 1
ATOM 2577 C CA . TYR A 1 327 ? -13.219 0.257 23.526 1.00 91.31 327 TYR A CA 1
ATOM 2578 C C . TYR A 1 327 ? -12.304 -0.978 23.539 1.00 91.31 327 TYR A C 1
ATOM 2580 O O . TYR A 1 327 ? -12.783 -2.105 23.392 1.00 91.31 327 TYR A O 1
ATOM 2588 N N . ALA A 1 328 ? -10.990 -0.800 23.656 1.00 94.44 328 ALA A N 1
ATOM 2589 C CA . ALA A 1 328 ? -10.043 -1.907 23.647 1.00 94.44 328 ALA A CA 1
ATOM 2590 C C . ALA A 1 328 ? -10.106 -2.711 24.960 1.00 94.44 328 ALA A C 1
ATOM 2592 O O . ALA A 1 328 ? -9.949 -2.163 26.052 1.00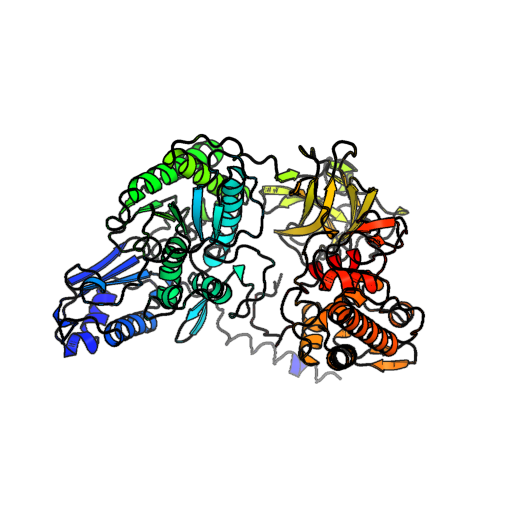 94.44 328 ALA A O 1
ATOM 2593 N N . GLN A 1 329 ? -10.288 -4.032 24.865 1.00 94.06 329 GLN A N 1
ATOM 2594 C CA . GLN A 1 329 ? -10.242 -4.935 26.027 1.00 94.06 329 GLN A CA 1
ATOM 2595 C C . GLN A 1 329 ? -8.816 -5.376 26.390 1.00 94.06 329 GLN A C 1
ATOM 2597 O O . GLN A 1 329 ? -8.580 -5.948 27.458 1.00 94.06 329 GLN A O 1
ATOM 2602 N N . MET A 1 330 ? -7.857 -5.076 25.520 1.00 96.75 330 MET A N 1
ATOM 2603 C CA . MET A 1 330 ? -6.422 -5.282 25.683 1.00 96.75 330 MET A CA 1
ATOM 2604 C C . MET A 1 330 ? -5.700 -3.944 25.926 1.00 96.75 330 MET A C 1
ATOM 2606 O O . MET A 1 330 ? -6.283 -2.891 25.664 1.00 96.75 330 MET A O 1
ATOM 2610 N N . PRO A 1 331 ? -4.451 -3.943 26.433 1.00 98.56 331 PRO A N 1
ATOM 2611 C CA . PRO A 1 331 ? -3.622 -2.740 26.465 1.00 98.56 331 PRO A CA 1
ATOM 2612 C C . PRO A 1 331 ? -3.588 -2.058 25.094 1.00 98.56 331 PRO A C 1
ATOM 2614 O O . PRO A 1 331 ? -3.261 -2.700 24.094 1.00 98.56 331 PRO A O 1
ATOM 2617 N N . ALA A 1 332 ? -3.921 -0.768 25.053 1.00 98.56 332 ALA A N 1
ATOM 2618 C CA . ALA A 1 332 ? -4.000 -0.006 23.814 1.00 98.56 332 ALA A CA 1
ATOM 2619 C C . ALA A 1 332 ? -3.311 1.356 23.925 1.00 98.56 332 ALA A C 1
ATOM 2621 O O . ALA A 1 332 ? -3.395 2.025 24.957 1.00 98.56 332 ALA A O 1
ATOM 2622 N N . ALA A 1 333 ? -2.649 1.774 22.849 1.00 98.50 333 ALA A N 1
ATOM 2623 C CA . ALA A 1 333 ? -2.031 3.090 22.737 1.00 98.50 333 ALA A CA 1
ATOM 2624 C C . ALA A 1 333 ? -2.323 3.706 21.366 1.00 98.50 333 ALA A C 1
ATOM 2626 O O . ALA A 1 333 ? -2.357 2.998 20.359 1.00 98.50 333 ALA A O 1
ATOM 2627 N N . LEU A 1 334 ? -2.506 5.026 21.334 1.00 98.25 334 LEU A N 1
ATOM 2628 C CA . LEU A 1 334 ? -2.595 5.807 20.103 1.00 98.25 334 LEU A CA 1
ATOM 2629 C C . LEU A 1 334 ? -1.354 6.683 19.969 1.00 98.25 334 LEU A C 1
ATOM 2631 O O . LEU A 1 334 ? -0.996 7.409 20.894 1.00 98.25 334 LEU A O 1
ATOM 2635 N N . ILE A 1 335 ? -0.677 6.604 18.834 1.00 98.56 335 ILE A N 1
ATOM 2636 C CA . ILE A 1 335 ? 0.568 7.317 18.566 1.00 98.56 335 ILE A CA 1
ATOM 2637 C C . ILE A 1 335 ? 0.275 8.448 17.595 1.00 98.56 335 ILE A C 1
ATOM 2639 O O . ILE A 1 335 ? -0.253 8.198 16.524 1.00 98.56 335 ILE A O 1
ATOM 2643 N N . GLU A 1 336 ? 0.695 9.654 17.952 1.00 97.25 336 GLU A N 1
ATOM 2644 C CA . GLU A 1 336 ? 0.791 10.806 17.062 1.00 97.25 336 GLU A CA 1
ATOM 2645 C C . GLU A 1 336 ? 2.274 11.053 16.796 1.00 97.25 336 GLU A C 1
ATOM 2647 O O . GLU A 1 336 ? 2.976 11.662 17.616 1.00 97.25 336 GLU A O 1
ATOM 2652 N N . LEU A 1 337 ? 2.791 10.495 15.698 1.00 98.44 337 LEU A N 1
ATOM 2653 C CA . LEU A 1 337 ? 4.237 10.408 15.486 1.00 98.44 337 LEU A CA 1
ATOM 2654 C C . LEU A 1 337 ? 4.883 11.786 15.287 1.00 98.44 337 LEU A C 1
ATOM 2656 O O . LEU A 1 337 ? 5.911 12.074 15.906 1.00 98.44 337 LEU A O 1
ATOM 2660 N N . ALA A 1 338 ? 4.304 12.614 14.421 1.00 97.00 338 ALA A N 1
ATOM 2661 C CA . ALA A 1 338 ? 4.829 13.917 14.019 1.00 97.00 338 ALA A CA 1
ATOM 2662 C C . ALA A 1 338 ? 3.699 14.834 13.514 1.00 97.00 338 ALA A C 1
ATOM 2664 O O . ALA A 1 338 ? 2.585 14.368 13.312 1.00 97.00 338 ALA A O 1
ATOM 2665 N N . PHE A 1 339 ? 3.977 16.123 13.291 1.00 92.62 339 PHE A N 1
ATOM 2666 C CA . PHE A 1 339 ? 2.995 17.112 12.817 1.00 92.62 339 PHE A CA 1
ATOM 2667 C C . PHE A 1 339 ? 3.106 17.360 11.306 1.00 92.62 339 PHE A C 1
ATOM 2669 O O . PHE A 1 339 ? 4.081 17.942 10.830 1.00 92.62 339 PHE A O 1
ATOM 2676 N N . MET A 1 340 ? 2.097 16.973 10.524 1.00 88.94 340 MET A N 1
ATOM 2677 C CA . MET A 1 340 ? 2.142 17.081 9.058 1.00 88.94 340 MET A CA 1
ATOM 2678 C C . MET A 1 340 ? 2.138 18.530 8.553 1.00 88.94 340 MET A C 1
ATOM 2680 O O . MET A 1 340 ? 2.671 18.825 7.482 1.00 88.94 340 MET A O 1
ATOM 2684 N N . ASP A 1 341 ? 1.544 19.456 9.299 1.00 83.19 341 ASP A N 1
ATOM 2685 C CA . ASP A 1 341 ? 1.456 20.872 8.937 1.00 83.19 341 ASP A CA 1
ATOM 2686 C C . ASP A 1 341 ? 2.739 21.660 9.263 1.00 83.19 341 ASP A C 1
ATOM 2688 O O . ASP A 1 341 ? 2.914 22.806 8.835 1.00 83.19 341 ASP A O 1
ATOM 2692 N N . ARG A 1 342 ? 3.689 21.023 9.953 1.00 85.94 342 ARG A N 1
ATOM 2693 C CA . ARG A 1 342 ? 5.026 21.547 10.214 1.00 85.94 342 ARG A CA 1
ATOM 2694 C C . ARG A 1 342 ? 5.995 21.109 9.120 1.00 85.94 342 ARG A C 1
ATOM 2696 O O . ARG A 1 342 ? 6.559 20.024 9.177 1.00 85.94 342 ARG A O 1
ATOM 2703 N N . GLU A 1 343 ? 6.249 21.993 8.153 1.00 81.75 343 GLU A N 1
ATOM 2704 C CA . GLU A 1 343 ? 7.131 21.710 7.003 1.00 81.75 343 GLU A CA 1
ATOM 2705 C C . GLU A 1 343 ? 8.501 21.133 7.421 1.00 81.75 343 GLU A C 1
ATOM 2707 O O . GLU A 1 343 ? 8.931 20.111 6.890 1.00 81.75 343 GLU A O 1
ATOM 2712 N N . TYR A 1 344 ? 9.159 21.738 8.419 1.00 83.88 344 TYR A N 1
ATOM 2713 C CA . TYR A 1 344 ? 10.415 21.241 8.994 1.00 83.88 344 TYR A CA 1
ATOM 2714 C C . TYR A 1 344 ? 10.402 21.288 10.536 1.00 83.88 344 TYR A C 1
ATOM 2716 O O . TYR A 1 344 ? 10.060 22.339 11.103 1.00 83.88 344 TYR A O 1
ATOM 2724 N N . PRO A 1 345 ? 10.860 20.234 11.239 1.00 90.06 345 PRO A N 1
ATOM 2725 C CA . PRO A 1 345 ? 11.437 19.005 10.678 1.00 90.06 345 PRO A CA 1
ATOM 2726 C C . PRO A 1 345 ? 10.401 17.950 10.259 1.00 90.06 345 PRO A C 1
ATOM 2728 O O . PRO A 1 345 ? 10.684 17.153 9.374 1.00 90.06 345 PRO A O 1
ATOM 2731 N N . ASP A 1 346 ? 9.216 17.965 10.862 1.00 93.69 346 ASP A N 1
ATOM 2732 C CA . ASP A 1 346 ? 8.256 16.859 10.859 1.00 93.69 346 ASP A CA 1
ATOM 2733 C C . ASP A 1 346 ? 7.850 16.382 9.464 1.00 93.69 346 ASP A C 1
ATOM 2735 O O . ASP A 1 346 ? 8.153 15.248 9.101 1.00 93.69 346 ASP A O 1
ATOM 2739 N N . ASN 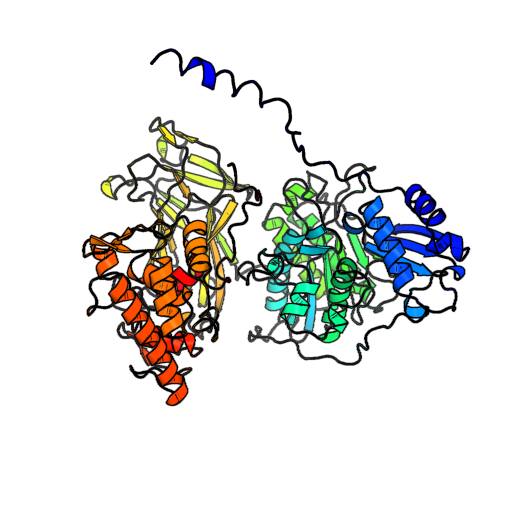A 1 347 ? 7.217 17.236 8.656 1.00 87.81 347 ASN A N 1
ATOM 2740 C CA . ASN A 1 347 ? 6.754 16.836 7.329 1.00 87.81 347 ASN A CA 1
ATOM 2741 C C . ASN A 1 347 ? 7.923 16.410 6.430 1.00 87.81 347 ASN A C 1
ATOM 2743 O O . ASN A 1 347 ? 7.855 15.368 5.787 1.00 87.81 347 ASN A O 1
ATOM 2747 N N . THR A 1 348 ? 9.030 17.161 6.456 1.00 79.25 348 THR A N 1
ATOM 2748 C CA . THR A 1 348 ? 10.260 16.805 5.730 1.00 79.25 348 THR A CA 1
ATOM 2749 C C . THR A 1 348 ? 10.747 15.400 6.093 1.00 79.25 348 THR A C 1
ATOM 2751 O O . THR A 1 348 ? 11.202 14.667 5.218 1.00 79.25 348 THR A O 1
ATOM 2754 N N . TYR A 1 349 ? 10.676 15.009 7.367 1.00 89.69 349 TYR A N 1
ATOM 2755 C CA . TYR A 1 349 ? 11.094 13.681 7.810 1.00 89.69 349 TYR A CA 1
ATOM 2756 C C . TYR A 1 349 ? 10.074 12.609 7.432 1.00 89.69 349 TYR A C 1
ATOM 2758 O O . TYR A 1 349 ? 10.473 11.564 6.935 1.00 89.69 349 TYR A O 1
ATOM 2766 N N . LEU A 1 350 ? 8.775 12.883 7.563 1.00 86.00 350 LEU A N 1
ATOM 2767 C CA . LEU A 1 350 ? 7.713 11.961 7.151 1.00 86.00 350 LEU A CA 1
ATOM 2768 C C . LEU A 1 350 ? 7.735 11.636 5.647 1.00 86.00 350 LEU A C 1
ATOM 2770 O O . LEU A 1 350 ? 7.243 10.584 5.253 1.00 86.00 350 LEU A O 1
ATOM 2774 N N . GLN A 1 351 ? 8.324 12.485 4.799 1.00 78.50 351 GLN A N 1
ATOM 2775 C CA . GLN A 1 351 ? 8.535 12.171 3.378 1.00 78.50 351 GLN A CA 1
ATOM 2776 C C . GLN A 1 351 ? 9.653 11.146 3.136 1.00 78.50 351 GLN A C 1
ATOM 2778 O O . GLN A 1 351 ? 9.752 10.605 2.035 1.00 78.50 351 GLN A O 1
ATOM 2783 N N . ARG A 1 352 ? 10.516 10.881 4.123 1.00 73.94 352 ARG A N 1
ATOM 2784 C CA . ARG A 1 352 ? 11.692 10.029 3.946 1.00 73.94 352 ARG A CA 1
ATOM 2785 C C . ARG A 1 352 ? 11.454 8.615 4.458 1.00 73.94 352 ARG A C 1
ATOM 2787 O O . ARG A 1 352 ? 11.040 8.408 5.594 1.00 73.94 352 ARG A O 1
ATOM 2794 N N . GLU A 1 353 ? 11.786 7.634 3.623 1.00 75.81 353 GLU A N 1
ATOM 2795 C CA . GLU A 1 353 ? 11.623 6.214 3.957 1.00 75.81 353 GLU A CA 1
ATOM 2796 C C . GLU A 1 353 ? 12.447 5.781 5.173 1.00 75.81 353 GLU A C 1
ATOM 2798 O O . GLU A 1 353 ? 11.965 4.995 5.982 1.00 75.81 353 GLU A O 1
ATOM 2803 N N . ASP A 1 354 ? 13.651 6.329 5.353 1.00 71.44 354 ASP A N 1
ATOM 2804 C CA . ASP A 1 354 ? 14.502 6.001 6.500 1.00 71.44 354 ASP A CA 1
ATOM 2805 C C . ASP A 1 354 ? 13.877 6.438 7.835 1.00 71.44 354 ASP A C 1
ATOM 2807 O O . ASP A 1 354 ? 13.945 5.702 8.817 1.00 71.44 354 ASP A O 1
ATOM 2811 N N . PHE A 1 355 ? 13.190 7.584 7.877 1.00 85.88 355 PHE A N 1
ATOM 2812 C CA . PHE A 1 355 ? 12.441 8.012 9.061 1.00 85.88 355 PHE A CA 1
ATOM 2813 C C . PHE A 1 355 ? 11.216 7.134 9.337 1.00 85.88 355 PHE A C 1
ATOM 2815 O O . PHE A 1 355 ? 10.951 6.799 10.495 1.00 85.88 355 PHE A O 1
ATOM 2822 N N . LYS A 1 356 ? 10.471 6.755 8.288 1.00 86.38 356 LYS A N 1
ATOM 2823 C CA . LYS A 1 356 ? 9.301 5.865 8.394 1.00 86.38 356 LYS A CA 1
ATOM 2824 C C . LYS A 1 356 ? 9.701 4.511 8.983 1.00 86.38 356 LYS A C 1
ATOM 2826 O O . LYS A 1 356 ? 9.095 4.066 9.956 1.00 86.38 356 LYS A O 1
ATOM 2831 N N . GLN A 1 357 ? 10.760 3.908 8.441 1.00 79.94 357 GLN A N 1
ATOM 2832 C CA . GLN A 1 357 ? 11.317 2.638 8.911 1.00 79.94 357 GLN A CA 1
ATOM 2833 C C . GLN A 1 357 ? 11.817 2.747 10.350 1.00 79.94 357 GLN A C 1
ATOM 2835 O O . GLN A 1 357 ? 11.386 1.982 11.207 1.00 79.94 357 GLN A O 1
ATOM 2840 N N . LEU A 1 358 ? 12.653 3.745 10.651 1.00 88.38 358 LEU A N 1
ATOM 2841 C CA . LEU A 1 358 ? 13.179 3.958 12.001 1.00 88.38 358 LEU A CA 1
ATOM 2842 C C . LEU A 1 358 ? 12.058 4.126 13.033 1.00 88.38 358 LEU A C 1
ATOM 2844 O O . LEU A 1 358 ? 12.144 3.585 14.135 1.00 88.38 358 LEU A O 1
ATOM 2848 N N . SER A 1 359 ? 10.992 4.845 12.677 1.00 96.31 359 SER A N 1
ATOM 2849 C CA . SER A 1 359 ? 9.833 5.038 13.551 1.00 96.31 359 SER A CA 1
ATOM 2850 C C . SER A 1 359 ? 9.081 3.730 13.797 1.00 96.31 359 SER A C 1
ATOM 2852 O O . SER A 1 359 ? 8.739 3.436 14.941 1.00 96.31 359 SER A O 1
ATOM 2854 N N . ALA A 1 360 ? 8.868 2.918 12.757 1.00 95.62 360 ALA A N 1
ATOM 2855 C CA . ALA A 1 360 ? 8.261 1.596 12.885 1.00 95.62 360 ALA A CA 1
ATOM 2856 C C . ALA A 1 360 ? 9.094 0.654 13.773 1.00 95.62 360 ALA A C 1
ATOM 2858 O O . ALA A 1 360 ? 8.547 0.014 14.671 1.00 95.62 360 ALA A O 1
ATOM 2859 N N . LEU A 1 361 ? 10.419 0.635 13.596 1.00 90.44 361 LEU A N 1
ATOM 2860 C CA . LEU A 1 361 ? 11.328 -0.146 14.439 1.00 90.44 361 LEU A CA 1
ATOM 2861 C C . LEU A 1 361 ? 11.272 0.298 15.899 1.00 90.44 361 LEU A C 1
ATOM 2863 O O . LEU A 1 361 ? 11.174 -0.536 16.793 1.00 90.44 361 LEU A O 1
ATOM 2867 N N . ALA A 1 362 ? 11.254 1.607 16.153 1.00 96.69 362 ALA A N 1
ATOM 2868 C CA . ALA A 1 362 ? 11.149 2.124 17.511 1.00 96.69 362 ALA A CA 1
ATOM 2869 C C . ALA A 1 362 ? 9.829 1.715 18.189 1.00 96.69 362 ALA A C 1
ATOM 2871 O O . ALA A 1 362 ? 9.803 1.439 19.391 1.00 96.69 362 ALA A O 1
ATOM 2872 N N . ILE A 1 363 ? 8.729 1.642 17.431 1.00 98.56 363 ILE A N 1
ATOM 2873 C CA . ILE A 1 363 ? 7.449 1.137 17.941 1.00 98.56 363 ILE A CA 1
ATOM 2874 C C . ILE A 1 363 ? 7.569 -0.348 18.306 1.00 98.56 363 ILE A C 1
ATOM 2876 O O . ILE A 1 363 ? 7.170 -0.721 19.411 1.00 98.56 363 ILE A O 1
ATOM 2880 N N . ALA A 1 364 ? 8.154 -1.175 17.434 1.00 96.62 364 ALA A N 1
ATOM 2881 C CA . ALA A 1 364 ? 8.387 -2.594 17.709 1.00 96.62 364 ALA A CA 1
ATOM 2882 C C . ALA A 1 364 ? 9.276 -2.804 18.950 1.00 96.62 364 ALA A C 1
ATOM 2884 O O . ALA A 1 364 ? 8.891 -3.546 19.852 1.00 96.62 364 ALA A O 1
ATOM 2885 N N . GLU A 1 365 ? 10.397 -2.079 19.059 1.00 95.56 365 GLU A N 1
ATOM 2886 C CA . GLU A 1 365 ? 11.278 -2.081 20.239 1.00 95.56 365 GLU A CA 1
ATOM 2887 C C . GLU A 1 365 ? 10.491 -1.760 21.521 1.00 95.56 365 GLU A C 1
ATOM 2889 O O . GLU A 1 365 ? 10.584 -2.476 22.518 1.00 95.56 365 GLU A O 1
ATOM 2894 N N . GLY A 1 366 ? 9.636 -0.734 21.478 1.00 98.19 366 GLY A N 1
ATOM 2895 C CA . GLY A 1 366 ? 8.818 -0.338 22.621 1.00 98.19 366 GLY A CA 1
ATOM 2896 C C . GLY A 1 366 ? 7.746 -1.363 23.008 1.00 98.19 366 GLY A C 1
ATOM 2897 O O . GLY A 1 366 ? 7.422 -1.501 24.190 1.00 98.19 366 GLY A O 1
ATOM 2898 N N . ILE A 1 367 ? 7.212 -2.114 22.042 1.00 98.56 367 ILE A N 1
ATOM 2899 C CA . ILE A 1 367 ? 6.311 -3.244 22.306 1.00 98.56 367 ILE A CA 1
ATOM 2900 C C . ILE A 1 367 ? 7.076 -4.387 22.985 1.00 98.56 367 ILE A C 1
ATOM 2902 O O . ILE A 1 367 ? 6.590 -4.954 23.966 1.00 98.56 367 ILE A O 1
ATOM 2906 N N . CYS A 1 368 ? 8.283 -4.702 22.517 1.00 96.50 368 CYS A N 1
ATOM 2907 C CA . CYS A 1 368 ? 9.132 -5.721 23.132 1.00 96.50 368 CYS A CA 1
ATOM 2908 C C . CYS A 1 368 ? 9.504 -5.350 24.577 1.00 96.50 368 CYS A C 1
ATOM 2910 O O . CYS A 1 368 ? 9.375 -6.181 25.480 1.00 96.50 368 CYS A O 1
ATOM 2912 N N . ASP A 1 369 ? 9.844 -4.080 24.817 1.00 96.94 369 ASP A N 1
ATOM 2913 C CA . ASP A 1 369 ? 10.090 -3.532 26.153 1.00 96.94 369 ASP A CA 1
ATOM 2914 C C . ASP A 1 369 ? 8.864 -3.668 27.068 1.00 96.94 369 ASP A C 1
ATOM 2916 O O . ASP A 1 369 ? 8.992 -4.078 28.225 1.00 96.94 369 ASP A O 1
ATOM 2920 N N . PHE A 1 370 ? 7.664 -3.366 26.558 1.00 98.19 370 PHE A N 1
ATOM 2921 C CA . PHE A 1 370 ? 6.413 -3.539 27.301 1.00 98.19 370 PHE A CA 1
ATOM 2922 C C . PHE A 1 370 ? 6.176 -5.000 27.705 1.00 98.19 370 PHE A C 1
ATOM 2924 O O . PHE A 1 370 ? 5.785 -5.276 28.842 1.00 98.19 370 PHE A O 1
ATOM 2931 N N . LEU A 1 371 ? 6.445 -5.935 26.793 1.00 97.44 371 LEU A N 1
ATOM 2932 C CA . LEU A 1 371 ? 6.294 -7.372 27.024 1.00 97.44 371 LEU A CA 1
ATOM 2933 C C . LEU A 1 371 ? 7.446 -7.972 27.850 1.00 97.44 371 LEU A C 1
ATOM 2935 O O . LEU A 1 371 ? 7.359 -9.120 28.287 1.00 97.44 371 LEU A O 1
ATOM 2939 N N . GLY A 1 372 ? 8.507 -7.202 28.107 1.00 96.25 372 GLY A N 1
ATOM 2940 C CA . GLY A 1 372 ? 9.678 -7.644 28.860 1.00 96.25 372 GLY A CA 1
ATOM 2941 C C . GLY A 1 372 ? 10.528 -8.672 28.111 1.00 96.25 372 GLY A C 1
ATOM 2942 O O . GLY A 1 372 ? 11.174 -9.509 28.748 1.00 96.25 372 GLY A O 1
ATOM 2943 N N . VAL A 1 373 ? 10.517 -8.623 26.778 1.00 93.88 373 VAL A N 1
ATOM 2944 C CA . VAL A 1 373 ? 11.306 -9.493 25.898 1.00 93.88 373 VAL A CA 1
ATOM 2945 C C . VAL A 1 373 ? 12.366 -8.684 25.156 1.00 93.88 373 VAL A C 1
ATOM 2947 O O . VAL A 1 373 ? 12.268 -7.469 25.030 1.00 93.88 373 VAL A O 1
ATOM 2950 N N . SER A 1 374 ? 13.409 -9.353 24.672 1.00 86.25 374 SER A N 1
ATOM 2951 C CA . SER A 1 374 ? 14.447 -8.716 23.858 1.00 86.25 374 SER A CA 1
ATOM 2952 C C . SER A 1 374 ? 14.275 -9.134 22.408 1.00 86.25 374 SER A C 1
ATOM 2954 O O . SER A 1 374 ? 14.507 -10.297 22.092 1.00 86.25 374 SER A O 1
ATOM 2956 N N . CYS A 1 375 ? 13.882 -8.185 21.566 1.00 82.12 375 CYS A N 1
ATOM 2957 C CA . CYS A 1 375 ? 13.799 -8.340 20.119 1.00 82.12 375 CYS A CA 1
ATOM 2958 C C . CYS A 1 375 ? 15.158 -7.996 19.504 1.00 82.12 375 CYS A C 1
ATOM 2960 O O . CYS A 1 375 ? 15.744 -6.964 19.833 1.00 82.12 375 CYS A O 1
ATOM 2962 N N . SER A 1 376 ? 15.714 -8.911 18.712 1.00 69.56 376 SER A N 1
ATOM 2963 C CA . SER A 1 376 ? 17.092 -8.829 18.196 1.00 69.56 376 SER A CA 1
ATOM 2964 C C . SER A 1 376 ? 17.183 -8.848 16.674 1.00 69.56 376 SER A C 1
ATOM 2966 O O . SER A 1 376 ? 18.263 -8.618 16.144 1.00 69.56 376 SER A O 1
ATOM 2968 N N . ASN A 1 377 ? 16.067 -9.107 15.997 1.00 60.44 377 ASN A N 1
ATOM 2969 C CA . ASN A 1 377 ? 15.930 -9.186 14.548 1.00 60.44 377 ASN A CA 1
ATOM 2970 C C . ASN A 1 377 ? 15.157 -7.973 14.008 1.00 60.44 377 ASN A C 1
ATOM 2972 O O . ASN A 1 377 ? 14.530 -8.073 12.959 1.00 60.44 377 ASN A O 1
ATOM 2976 N N . LEU A 1 378 ? 15.153 -6.847 14.735 1.00 63.72 378 LEU A N 1
ATOM 2977 C CA . LEU A 1 378 ? 14.460 -5.622 14.326 1.00 63.72 378 LEU A CA 1
ATOM 2978 C C . LEU A 1 378 ? 15.250 -4.846 13.260 1.00 63.72 378 LEU A C 1
ATOM 2980 O O . LEU A 1 378 ? 14.648 -4.266 12.363 1.00 63.72 378 LEU A O 1
ATOM 2984 N N . GLU A 1 379 ? 16.583 -4.888 13.284 1.00 59.00 379 GLU A N 1
ATOM 2985 C CA . GLU A 1 379 ? 17.411 -4.362 12.188 1.00 59.00 379 GLU A CA 1
ATOM 2986 C C . GLU A 1 379 ? 17.451 -5.369 11.022 1.00 59.00 379 GLU A C 1
ATOM 2988 O O . GLU A 1 379 ? 17.474 -6.578 11.235 1.00 59.00 379 GLU A O 1
ATOM 2993 N N . ASP A 1 380 ? 17.338 -4.857 9.796 1.00 53.50 380 ASP A N 1
ATOM 2994 C CA . ASP A 1 380 ? 16.826 -5.581 8.628 1.00 53.50 380 ASP A CA 1
ATOM 2995 C C . ASP A 1 380 ? 17.921 -6.346 7.853 1.00 53.50 380 ASP A C 1
ATOM 2997 O O . ASP A 1 380 ? 18.720 -5.740 7.139 1.00 53.50 380 ASP A O 1
ATOM 3001 N N . ASP A 1 381 ? 17.942 -7.678 7.981 1.00 53.31 381 ASP A N 1
ATOM 3002 C CA . ASP A 1 381 ? 18.684 -8.588 7.089 1.00 53.31 381 ASP A CA 1
ATOM 3003 C C . ASP A 1 381 ? 17.807 -9.059 5.892 1.00 53.31 381 ASP A C 1
ATOM 3005 O O . ASP A 1 381 ? 18.301 -9.731 4.985 1.00 53.31 381 ASP A O 1
ATOM 3009 N N . GLU A 1 382 ? 16.505 -8.730 5.855 1.00 57.91 382 GLU A N 1
ATOM 3010 C CA . GLU A 1 382 ? 15.554 -9.177 4.817 1.00 57.91 382 GLU A CA 1
ATOM 3011 C C . GLU A 1 382 ? 15.404 -8.167 3.670 1.00 57.91 382 GLU A C 1
ATOM 3013 O O . GLU A 1 382 ? 15.090 -8.561 2.542 1.00 57.91 382 GLU A O 1
ATOM 3018 N N . ILE A 1 383 ? 15.689 -6.886 3.926 1.00 68.81 383 ILE A N 1
ATOM 3019 C CA . ILE A 1 383 ? 15.763 -5.827 2.920 1.00 68.81 383 ILE A CA 1
ATOM 3020 C C . ILE A 1 383 ? 17.217 -5.420 2.672 1.00 68.81 383 ILE A C 1
ATOM 3022 O O . ILE A 1 383 ? 17.814 -4.628 3.401 1.00 68.81 383 ILE A O 1
ATOM 3026 N N . ILE A 1 384 ? 17.768 -5.875 1.550 1.00 85.88 384 ILE A N 1
ATOM 3027 C CA . ILE A 1 384 ? 19.069 -5.413 1.067 1.00 85.88 384 ILE A CA 1
ATOM 3028 C C . ILE A 1 384 ? 18.852 -4.220 0.138 1.00 85.88 384 ILE A C 1
ATOM 3030 O O . ILE A 1 384 ? 18.407 -4.355 -1.003 1.00 85.88 384 ILE A O 1
ATOM 3034 N N . LEU A 1 385 ? 19.165 -3.030 0.648 1.00 84.94 385 LEU A N 1
ATOM 3035 C CA . LEU A 1 385 ? 19.025 -1.762 -0.059 1.00 84.94 385 LEU A CA 1
ATOM 3036 C C . LEU A 1 385 ? 20.387 -1.237 -0.525 1.00 84.94 385 LEU A C 1
ATOM 3038 O O . LEU A 1 385 ? 21.252 -0.884 0.277 1.00 84.94 385 LEU A O 1
ATOM 3042 N N . LEU A 1 386 ? 20.554 -1.115 -1.838 1.00 92.06 386 LEU A N 1
ATOM 3043 C CA . LEU A 1 386 ? 21.703 -0.473 -2.462 1.00 92.06 386 LEU A CA 1
ATOM 3044 C C . LEU A 1 386 ? 21.286 0.907 -2.956 1.00 92.06 386 LEU A C 1
ATOM 3046 O O . LEU A 1 386 ? 20.675 1.036 -4.010 1.00 92.06 386 LEU A O 1
ATOM 3050 N N . GLU A 1 387 ? 21.627 1.950 -2.202 1.00 87.62 387 GLU A N 1
ATOM 3051 C CA . GLU A 1 387 ? 21.198 3.324 -2.509 1.00 87.62 387 GLU A CA 1
ATOM 3052 C C . GLU A 1 387 ? 21.798 3.890 -3.806 1.00 87.62 387 GLU A C 1
ATOM 3054 O O . GLU A 1 387 ? 21.235 4.814 -4.398 1.00 87.62 387 GLU A O 1
ATOM 3059 N N . GLN A 1 388 ? 22.956 3.379 -4.238 1.00 90.88 388 GLN A N 1
ATOM 3060 C CA . GLN A 1 388 ? 23.689 3.886 -5.399 1.00 90.88 388 GLN A CA 1
ATOM 3061 C C . GLN A 1 388 ? 24.315 2.736 -6.203 1.00 90.88 388 GLN A C 1
ATOM 3063 O O . GLN A 1 388 ? 24.836 1.795 -5.600 1.00 90.88 388 GLN A O 1
ATOM 3068 N N . PRO A 1 389 ? 24.325 2.827 -7.544 1.00 97.06 389 PRO A N 1
ATOM 3069 C CA . PRO A 1 389 ? 25.032 1.878 -8.392 1.00 97.06 389 PRO A CA 1
ATOM 3070 C C . PRO A 1 389 ? 26.546 2.101 -8.384 1.00 97.06 389 PRO A C 1
ATOM 3072 O O . PRO A 1 389 ? 27.045 3.215 -8.201 1.00 97.06 389 PRO A O 1
ATOM 3075 N N . THR A 1 390 ? 27.277 1.054 -8.751 1.00 97.19 390 THR A N 1
ATOM 3076 C CA . THR A 1 390 ? 28.606 1.185 -9.350 1.00 97.19 390 THR A CA 1
ATOM 3077 C C . THR A 1 390 ? 28.450 1.581 -10.817 1.00 97.19 390 THR A C 1
ATOM 3079 O O . THR A 1 390 ? 27.734 0.933 -11.574 1.00 97.19 390 THR A O 1
ATOM 3082 N N . LEU A 1 391 ? 29.116 2.658 -11.231 1.00 97.56 391 LEU A N 1
ATOM 3083 C CA . LEU A 1 391 ? 28.979 3.225 -12.575 1.00 97.56 391 LEU A CA 1
ATOM 3084 C C . LEU A 1 391 ? 30.163 2.864 -13.470 1.00 97.56 391 LEU A C 1
ATOM 3086 O O . LEU A 1 391 ? 31.319 2.936 -13.049 1.00 97.56 391 LEU A O 1
ATOM 3090 N N . SER A 1 392 ? 29.876 2.575 -14.734 1.00 95.75 392 SER A N 1
ATOM 3091 C CA . SER A 1 392 ? 30.861 2.427 -15.800 1.00 95.75 392 SER A CA 1
ATOM 3092 C C . SER A 1 392 ? 30.500 3.352 -16.967 1.00 95.75 392 SER A C 1
ATOM 3094 O O . SER A 1 392 ? 29.416 3.203 -17.528 1.00 95.75 392 SER A O 1
ATOM 3096 N N . PRO A 1 393 ? 31.362 4.317 -17.342 1.00 95.56 393 PRO A N 1
ATOM 3097 C CA . PRO A 1 393 ? 32.530 4.794 -16.607 1.00 95.56 393 PRO A CA 1
ATOM 3098 C C . PRO A 1 393 ? 32.166 5.311 -15.210 1.00 95.56 393 PRO A C 1
ATOM 3100 O O . PRO A 1 393 ? 31.049 5.772 -14.976 1.00 95.56 393 PRO A O 1
ATOM 3103 N N . LEU A 1 394 ? 33.135 5.299 -14.291 1.00 94.00 394 LEU A N 1
ATOM 3104 C CA . LEU A 1 394 ? 32.960 5.898 -12.967 1.00 94.00 394 LEU A CA 1
ATOM 3105 C C . LEU A 1 394 ? 32.596 7.383 -13.090 1.00 94.00 394 LEU A C 1
ATOM 3107 O O . LEU A 1 394 ? 33.148 8.105 -13.927 1.00 94.00 394 LEU A O 1
ATOM 3111 N N . TYR A 1 395 ? 31.721 7.862 -12.203 1.00 86.94 395 TYR A N 1
ATOM 3112 C CA . TYR A 1 395 ? 31.396 9.284 -12.116 1.00 86.94 395 TYR A CA 1
ATOM 3113 C C . TYR A 1 395 ? 32.655 10.093 -11.742 1.00 86.94 395 TYR A C 1
ATOM 3115 O O . TYR A 1 395 ? 33.125 10.057 -10.604 1.00 86.94 395 TYR A O 1
ATOM 3123 N N . GLY A 1 396 ? 33.235 10.768 -12.742 1.00 82.75 396 GLY A N 1
ATOM 3124 C CA . GLY A 1 396 ? 34.478 11.539 -12.655 1.00 82.75 396 GLY A CA 1
ATOM 3125 C C . GLY A 1 396 ? 34.248 13.009 -12.295 1.00 82.75 396 GLY A C 1
ATOM 3126 O O . GLY A 1 396 ? 33.606 13.324 -11.295 1.00 82.75 396 GLY A O 1
ATOM 3127 N N . SER A 1 397 ? 34.776 13.937 -13.107 1.00 82.12 397 SER A N 1
ATOM 3128 C CA . SER A 1 397 ? 34.622 15.382 -12.854 1.00 82.12 397 SER A CA 1
ATOM 3129 C C . SER A 1 397 ? 33.307 15.982 -13.382 1.00 82.12 397 SER A C 1
ATOM 3131 O O . SER A 1 397 ? 33.019 17.155 -13.138 1.00 82.12 397 SER A O 1
ATOM 3133 N N . GLY A 1 398 ? 32.477 15.172 -14.050 1.00 84.75 398 GLY A N 1
ATOM 3134 C CA . GLY A 1 398 ? 31.135 15.528 -14.503 1.00 84.75 398 GLY A CA 1
ATOM 3135 C C . GLY A 1 398 ? 30.700 14.761 -15.754 1.00 84.75 398 GLY A C 1
ATOM 3136 O O . GLY A 1 398 ? 31.339 13.792 -16.174 1.00 84.75 398 GLY A O 1
ATOM 3137 N N . VAL A 1 399 ? 29.617 15.236 -16.371 1.00 89.69 399 VAL A N 1
ATOM 3138 C CA . VAL A 1 399 ? 28.966 14.583 -17.519 1.00 89.69 399 VAL A CA 1
ATOM 3139 C C . VAL A 1 399 ? 29.878 14.447 -18.745 1.00 89.69 399 VAL A C 1
ATOM 3141 O O . VAL A 1 399 ? 29.848 13.425 -19.413 1.00 89.69 399 VAL A O 1
ATOM 3144 N N . CYS A 1 400 ? 30.763 15.416 -19.006 1.00 90.44 400 CYS A N 1
ATOM 3145 C CA . CYS A 1 400 ? 31.674 15.371 -20.159 1.00 90.44 400 CYS A CA 1
ATOM 3146 C C . CYS A 1 400 ? 32.761 14.294 -20.057 1.00 90.44 400 CYS A C 1
ATOM 3148 O O . CYS A 1 400 ? 33.315 13.905 -21.081 1.00 90.44 400 CYS A O 1
ATOM 3150 N N . ASP A 1 401 ? 33.068 13.835 -18.843 1.00 89.06 401 ASP A N 1
ATOM 3151 C CA . ASP A 1 401 ? 34.076 12.798 -18.620 1.00 89.06 401 ASP A CA 1
ATOM 3152 C C . ASP A 1 401 ? 33.458 11.402 -18.555 1.00 89.06 401 ASP A C 1
ATOM 3154 O O . ASP A 1 401 ? 34.110 10.425 -18.910 1.00 89.06 401 ASP A O 1
ATOM 3158 N N . SER A 1 402 ? 32.230 11.308 -18.041 1.00 92.69 402 SER A N 1
ATOM 3159 C CA . SER A 1 402 ? 31.632 10.034 -17.636 1.00 92.69 402 SER A CA 1
ATOM 3160 C C . SER A 1 402 ? 30.359 9.667 -18.388 1.00 92.69 402 SER A C 1
ATOM 3162 O O . SER A 1 402 ? 29.933 8.528 -18.284 1.00 92.69 402 SER A O 1
ATOM 3164 N N . GLY A 1 403 ? 29.721 10.605 -19.094 1.00 92.69 403 GLY A N 1
ATOM 3165 C CA . GLY A 1 403 ? 28.369 10.429 -19.638 1.00 92.69 403 GLY A CA 1
ATOM 3166 C C . GLY A 1 403 ? 27.261 10.502 -18.579 1.00 92.69 403 GLY A C 1
ATOM 3167 O O . GLY A 1 403 ? 26.098 10.657 -18.926 1.00 92.69 403 GLY A O 1
ATOM 3168 N N . TRP A 1 404 ? 27.609 10.493 -17.287 1.00 95.38 404 TRP A N 1
ATOM 3169 C CA . TRP A 1 404 ? 26.655 10.525 -16.183 1.00 95.38 404 TRP A CA 1
ATOM 3170 C C . TRP A 1 404 ? 26.381 11.949 -15.689 1.00 95.38 404 TRP A C 1
ATOM 3172 O O . TRP A 1 404 ? 27.287 12.695 -15.300 1.00 95.38 404 TRP A O 1
ATOM 3182 N N . TYR A 1 405 ? 25.106 12.313 -15.626 1.00 94.38 405 TYR A N 1
ATOM 3183 C CA . TYR A 1 405 ? 24.614 13.480 -14.908 1.00 94.38 405 TYR A CA 1
ATOM 3184 C C . TYR A 1 405 ? 24.157 13.066 -13.506 1.00 94.38 405 TYR A C 1
ATOM 3186 O O . TYR A 1 405 ? 23.247 12.258 -13.370 1.00 94.38 405 TYR A O 1
ATOM 3194 N N . ARG A 1 406 ? 24.765 13.625 -12.454 1.00 94.62 406 ARG A N 1
ATOM 3195 C CA . ARG A 1 406 ? 24.426 13.309 -11.058 1.00 94.62 406 ARG A CA 1
ATOM 3196 C C . ARG A 1 406 ? 23.568 14.395 -10.427 1.00 94.62 406 ARG A C 1
ATOM 3198 O O . ARG A 1 406 ? 23.890 15.578 -10.535 1.00 94.62 406 ARG A O 1
ATOM 3205 N N . TYR A 1 407 ? 22.571 13.982 -9.659 1.00 90.81 407 TYR A N 1
ATOM 3206 C CA . TYR A 1 407 ? 21.732 14.855 -8.844 1.00 90.81 407 TYR A CA 1
ATOM 3207 C C . TYR A 1 407 ? 21.327 14.154 -7.543 1.00 90.81 407 TYR A C 1
ATOM 3209 O O . TYR A 1 407 ? 21.592 12.968 -7.361 1.00 90.81 407 TYR A O 1
ATOM 3217 N N . THR A 1 408 ? 20.748 14.903 -6.607 1.00 84.25 408 THR A N 1
ATOM 3218 C CA . THR A 1 408 ? 20.213 14.346 -5.358 1.00 84.25 408 THR A CA 1
ATOM 3219 C C . THR A 1 408 ? 18.736 14.024 -5.552 1.00 84.25 408 THR A C 1
ATOM 3221 O O . THR A 1 408 ? 17.978 14.901 -5.963 1.00 84.25 408 THR A O 1
ATOM 3224 N N . ASN A 1 409 ? 18.346 12.781 -5.280 1.00 80.75 409 ASN A N 1
ATOM 3225 C CA . ASN A 1 409 ? 16.969 12.309 -5.403 1.00 80.75 409 ASN A CA 1
ATOM 3226 C C . ASN A 1 409 ? 16.128 12.619 -4.146 1.00 80.75 409 ASN A C 1
ATOM 3228 O O . ASN A 1 409 ? 16.641 13.125 -3.145 1.00 80.75 409 ASN A O 1
ATOM 3232 N N . ALA A 1 410 ? 14.835 12.272 -4.177 1.00 72.44 410 ALA A N 1
ATOM 3233 C CA . ALA A 1 410 ? 13.920 12.442 -3.040 1.00 72.44 410 ALA A CA 1
ATOM 3234 C C . ALA A 1 410 ? 14.310 11.634 -1.786 1.00 72.44 410 ALA A C 1
ATOM 3236 O O . ALA A 1 410 ? 13.895 11.976 -0.684 1.00 72.44 410 ALA A O 1
ATOM 3237 N N . ARG A 1 411 ? 15.163 10.611 -1.931 1.00 73.25 411 ARG A N 1
ATOM 3238 C CA . ARG A 1 411 ? 15.726 9.832 -0.815 1.00 73.25 411 ARG A CA 1
ATOM 3239 C C . ARG A 1 411 ? 16.952 10.503 -0.180 1.00 73.25 411 ARG A C 1
ATOM 3241 O O . ARG A 1 411 ? 17.568 9.945 0.721 1.00 73.25 411 ARG A O 1
ATOM 3248 N N . GLY A 1 412 ? 17.359 11.682 -0.660 1.00 69.12 412 GLY A N 1
ATOM 3249 C CA . GLY A 1 412 ? 18.571 12.370 -0.205 1.00 69.12 412 GLY A CA 1
ATOM 3250 C C . GLY A 1 412 ? 19.878 11.726 -0.687 1.00 69.12 412 GLY A C 1
ATOM 3251 O O . GLY A 1 412 ? 20.954 12.146 -0.261 1.00 69.12 412 GLY A O 1
ATOM 3252 N N . GLN A 1 413 ? 19.799 10.743 -1.587 1.00 84.00 413 GLN A N 1
ATOM 3253 C CA . GLN A 1 413 ? 20.932 10.006 -2.148 1.00 84.00 413 GLN A CA 1
ATOM 3254 C C . GLN A 1 413 ? 21.252 10.482 -3.564 1.00 84.00 413 GLN A C 1
ATOM 3256 O O . GLN A 1 413 ? 20.477 11.216 -4.183 1.00 84.00 413 GLN A O 1
ATOM 3261 N N . TYR A 1 414 ? 22.414 10.095 -4.090 1.00 90.06 414 TYR A N 1
ATOM 3262 C CA . TYR A 1 414 ? 22.743 10.402 -5.477 1.00 90.06 414 TYR A CA 1
ATOM 3263 C C . TYR A 1 414 ? 22.013 9.470 -6.443 1.00 90.06 414 TYR A C 1
ATOM 3265 O O . TYR A 1 414 ? 22.067 8.253 -6.308 1.00 90.06 414 TYR A O 1
ATOM 3273 N N . ALA A 1 415 ? 21.386 10.074 -7.446 1.00 94.06 415 ALA A N 1
ATOM 3274 C CA . ALA A 1 415 ? 20.887 9.409 -8.636 1.00 94.06 415 ALA A CA 1
ATOM 3275 C C . ALA A 1 415 ? 21.650 9.910 -9.863 1.00 94.06 415 ALA A C 1
ATOM 3277 O O . ALA A 1 415 ? 22.249 10.997 -9.855 1.00 94.06 415 ALA A O 1
ATOM 3278 N N . TYR A 1 416 ? 21.627 9.102 -10.915 1.00 96.88 416 TYR A N 1
ATOM 3279 C CA . TYR A 1 416 ? 22.423 9.309 -12.110 1.00 96.88 416 TYR A CA 1
ATOM 3280 C C . TYR A 1 416 ? 21.560 9.156 -13.351 1.00 96.88 416 TYR A C 1
ATOM 3282 O O . TYR A 1 416 ? 20.726 8.264 -13.427 1.00 96.88 416 TYR A O 1
ATOM 3290 N N . LEU A 1 417 ? 21.777 10.033 -14.322 1.00 96.25 417 LEU A N 1
ATOM 3291 C CA . LEU A 1 417 ? 21.137 9.976 -15.628 1.00 96.25 417 LEU A CA 1
ATOM 3292 C C . LEU A 1 417 ? 22.210 9.833 -16.697 1.00 96.25 417 LEU A C 1
ATOM 3294 O O . LEU A 1 417 ? 23.278 10.438 -16.577 1.00 96.25 417 LEU A O 1
ATOM 3298 N N . THR A 1 418 ? 21.915 9.084 -17.751 1.00 96.38 418 THR A N 1
ATOM 3299 C CA . THR A 1 418 ? 22.694 9.039 -18.998 1.00 96.38 418 THR A CA 1
ATOM 3300 C C . THR A 1 418 ? 21.762 9.227 -20.197 1.00 96.38 418 THR A C 1
ATOM 3302 O O . THR A 1 418 ? 20.549 9.050 -20.078 1.00 96.38 418 THR A O 1
ATOM 3305 N N . LEU A 1 419 ? 22.310 9.622 -21.345 1.00 96.25 419 LEU A N 1
ATOM 3306 C CA . LEU A 1 419 ? 21.574 9.625 -22.611 1.00 96.25 419 LEU A CA 1
ATOM 3307 C C . LEU A 1 419 ? 21.458 8.201 -23.151 1.00 96.25 419 LEU A C 1
ATOM 3309 O O . LEU A 1 419 ? 22.402 7.426 -23.035 1.00 96.25 419 LEU A O 1
ATOM 3313 N N . ASN A 1 420 ? 20.334 7.891 -23.790 1.00 96.50 420 ASN A N 1
ATOM 3314 C CA . ASN A 1 420 ? 20.102 6.571 -24.358 1.00 96.50 420 ASN A CA 1
ATOM 3315 C C . ASN A 1 420 ? 20.953 6.273 -25.616 1.00 96.50 420 ASN A C 1
ATOM 3317 O O . ASN A 1 420 ? 21.216 7.138 -26.468 1.00 96.50 420 ASN A O 1
ATOM 3321 N N . ALA A 1 421 ? 21.302 5.003 -25.788 1.00 96.75 421 ALA A N 1
ATOM 3322 C CA . ALA A 1 421 ? 21.847 4.410 -26.998 1.00 96.75 421 ALA A CA 1
ATOM 3323 C C . ALA A 1 421 ? 20.748 3.676 -27.781 1.00 96.75 421 ALA A C 1
ATOM 3325 O O . ALA A 1 421 ? 19.904 2.995 -27.200 1.00 96.75 421 ALA A O 1
ATOM 3326 N N . ALA A 1 422 ? 20.754 3.795 -29.114 1.00 95.19 422 ALA A N 1
ATOM 3327 C CA . ALA A 1 422 ? 19.799 3.047 -29.936 1.00 95.19 422 ALA A CA 1
ATOM 3328 C C . ALA A 1 422 ? 20.208 1.573 -30.086 1.00 95.19 422 ALA A C 1
ATOM 3330 O O . ALA A 1 422 ? 19.365 0.704 -30.266 1.00 95.19 422 ALA A O 1
ATOM 3331 N N . GLU A 1 423 ? 21.509 1.292 -30.040 1.00 95.75 423 GLU A N 1
ATOM 3332 C CA . GLU A 1 423 ? 22.088 -0.035 -30.244 1.00 95.75 423 GLU A CA 1
ATOM 3333 C C . GLU A 1 423 ? 23.391 -0.178 -29.448 1.00 95.75 423 GLU A C 1
ATOM 3335 O O . GLU A 1 423 ? 24.057 0.815 -29.150 1.00 95.75 423 GLU A O 1
ATOM 3340 N N . GLU A 1 424 ? 23.800 -1.419 -29.183 1.00 94.25 424 GLU A N 1
ATOM 3341 C CA . GLU A 1 424 ? 24.988 -1.761 -28.385 1.00 94.25 424 GLU A CA 1
ATOM 3342 C C . GLU A 1 424 ? 26.273 -1.061 -28.859 1.00 94.25 424 GLU A C 1
ATOM 3344 O O . GLU A 1 424 ? 27.086 -0.606 -28.062 1.00 94.25 424 GLU A O 1
ATOM 3349 N N . ALA A 1 425 ? 26.449 -0.895 -30.176 1.00 95.75 425 ALA A N 1
ATOM 3350 C CA . ALA A 1 425 ? 27.628 -0.236 -30.748 1.00 95.75 425 ALA A CA 1
ATOM 3351 C C . ALA A 1 425 ? 27.768 1.250 -30.355 1.00 95.75 425 ALA A C 1
ATOM 3353 O O . ALA A 1 425 ? 28.827 1.845 -30.574 1.00 95.75 425 ALA A O 1
ATOM 3354 N N . GLN A 1 426 ? 26.699 1.850 -29.829 1.00 95.88 426 GLN A N 1
ATOM 3355 C CA . GLN A 1 426 ? 26.627 3.236 -29.372 1.00 95.88 426 GLN A CA 1
ATOM 3356 C C . GLN A 1 426 ? 26.608 3.349 -27.842 1.00 95.88 426 GLN A C 1
ATOM 3358 O O . GLN A 1 426 ? 26.691 4.471 -27.343 1.00 95.88 426 GLN A O 1
ATOM 3363 N N . SER A 1 427 ? 26.487 2.225 -27.126 1.00 95.75 427 SER A N 1
ATOM 3364 C CA . SER A 1 427 ? 26.437 2.194 -25.667 1.00 95.75 427 SER A CA 1
ATOM 3365 C C . SER A 1 427 ? 27.733 2.721 -25.074 1.00 95.75 427 SER A C 1
ATOM 3367 O O . SER A 1 427 ? 28.835 2.364 -25.511 1.00 95.75 427 SER A O 1
ATOM 3369 N N . THR A 1 428 ? 27.608 3.585 -24.073 1.00 93.62 428 THR A N 1
ATOM 3370 C CA . THR A 1 428 ? 28.762 4.087 -23.328 1.00 93.62 428 THR A CA 1
ATOM 3371 C C . THR A 1 428 ? 28.611 3.959 -21.828 1.00 93.62 428 THR A C 1
ATOM 3373 O O . THR A 1 428 ? 29.623 4.072 -21.141 1.00 93.62 428 THR A O 1
ATOM 3376 N N . ASN A 1 429 ? 27.405 3.732 -21.310 1.00 96.81 429 ASN A N 1
ATOM 3377 C CA . ASN A 1 429 ? 27.098 3.861 -19.895 1.00 96.81 429 ASN A CA 1
ATOM 3378 C C . ASN A 1 429 ? 26.365 2.628 -19.352 1.00 96.81 429 ASN A C 1
ATOM 3380 O O . ASN A 1 429 ? 25.328 2.229 -19.868 1.00 96.81 429 ASN A O 1
ATOM 3384 N N . ILE A 1 430 ? 26.898 2.063 -18.265 1.00 97.62 430 ILE A N 1
ATOM 3385 C CA . ILE A 1 430 ? 26.315 0.938 -17.522 1.00 97.62 430 ILE A CA 1
ATOM 3386 C C . ILE A 1 430 ? 26.295 1.276 -16.027 1.00 97.62 430 ILE A C 1
ATOM 3388 O O . ILE A 1 430 ? 27.270 1.814 -15.492 1.00 97.62 430 ILE A O 1
ATOM 3392 N N . ALA A 1 431 ? 25.202 0.948 -15.345 1.00 98.31 431 ALA A N 1
ATOM 3393 C CA . ALA A 1 431 ? 25.089 0.973 -13.888 1.00 98.31 431 ALA A CA 1
ATOM 3394 C C . ALA A 1 431 ? 24.931 -0.458 -13.354 1.00 98.31 431 ALA A C 1
ATOM 3396 O O . ALA A 1 431 ? 24.257 -1.267 -13.983 1.00 98.31 431 ALA A O 1
ATOM 3397 N N . ALA A 1 432 ? 25.558 -0.780 -12.222 1.00 98.25 432 ALA A N 1
ATOM 3398 C CA . ALA A 1 432 ? 25.541 -2.120 -11.640 1.00 98.25 432 ALA A CA 1
ATOM 3399 C C . ALA A 1 432 ? 25.313 -2.095 -10.122 1.00 98.25 432 ALA A C 1
ATOM 3401 O O . ALA A 1 432 ? 25.837 -1.226 -9.422 1.00 98.25 432 ALA A O 1
ATOM 3402 N N . TRP A 1 433 ? 24.579 -3.081 -9.616 1.00 98.38 433 TRP A N 1
ATOM 3403 C CA . TRP A 1 433 ? 24.310 -3.319 -8.200 1.00 98.38 433 TRP A CA 1
ATOM 3404 C C . TRP A 1 433 ? 24.665 -4.770 -7.862 1.00 98.38 433 TRP A C 1
ATOM 3406 O O . TRP A 1 433 ? 24.224 -5.688 -8.546 1.00 98.38 433 TRP A O 1
ATOM 3416 N N . GLU A 1 434 ? 25.451 -4.972 -6.806 1.00 96.75 434 GLU A N 1
ATOM 3417 C CA . GLU A 1 434 ? 25.917 -6.290 -6.348 1.00 96.75 434 GLU A CA 1
ATOM 3418 C C . GLU A 1 434 ? 25.459 -6.489 -4.889 1.00 96.75 434 GLU A C 1
ATOM 3420 O O . GLU A 1 434 ? 26.160 -6.064 -3.963 1.00 96.75 434 GLU A O 1
ATOM 3425 N N . PRO A 1 435 ? 24.244 -7.020 -4.647 1.00 93.50 435 PRO A N 1
ATOM 3426 C CA . PRO A 1 435 ? 23.741 -7.251 -3.295 1.00 93.50 435 PRO A CA 1
ATOM 3427 C C . PRO A 1 435 ? 24.498 -8.385 -2.591 1.00 93.50 435 PRO A C 1
ATOM 3429 O O . PRO A 1 435 ? 24.783 -9.429 -3.172 1.00 93.50 435 PRO A O 1
ATOM 3432 N N . ALA A 1 436 ? 24.736 -8.223 -1.290 1.00 88.12 436 ALA A N 1
ATOM 3433 C CA . ALA A 1 436 ? 25.115 -9.331 -0.420 1.00 88.12 436 ALA A CA 1
ATOM 3434 C C . ALA A 1 436 ? 23.845 -9.912 0.220 1.00 88.12 436 ALA A C 1
ATOM 3436 O O . ALA A 1 436 ? 23.374 -9.391 1.229 1.00 88.12 436 ALA A O 1
ATOM 3437 N N . LEU A 1 437 ? 23.275 -10.957 -0.386 1.00 85.12 437 LEU A N 1
ATOM 3438 C CA . LEU A 1 437 ? 22.054 -11.599 0.109 1.00 85.12 437 LEU A CA 1
ATOM 3439 C C . LEU A 1 437 ? 22.396 -12.593 1.238 1.00 85.12 437 LEU A C 1
ATOM 3441 O O . LEU A 1 437 ? 23.182 -13.517 1.010 1.00 85.12 437 LEU A O 1
ATOM 3445 N N . PRO A 1 438 ? 21.860 -12.423 2.461 1.00 76.25 438 PRO A N 1
ATOM 3446 C CA . PRO A 1 438 ? 22.301 -13.196 3.624 1.00 76.25 438 PRO A CA 1
ATOM 3447 C C . PRO A 1 438 ? 21.752 -14.626 3.657 1.00 76.25 438 PRO A C 1
ATOM 3449 O O . PRO A 1 438 ? 22.335 -15.489 4.319 1.00 76.25 438 PRO A O 1
ATOM 3452 N N . VAL A 1 439 ? 20.651 -14.894 2.949 1.00 76.50 439 VAL A N 1
ATOM 3453 C CA . VAL A 1 439 ? 19.996 -16.204 2.907 1.00 76.50 439 VAL A CA 1
ATOM 3454 C C . VAL A 1 439 ? 19.602 -16.581 1.480 1.00 76.50 439 VAL A C 1
ATOM 3456 O O . VAL A 1 439 ? 19.442 -15.734 0.609 1.00 76.50 439 VAL A O 1
ATOM 3459 N N . SER A 1 440 ? 19.475 -17.884 1.225 1.00 81.06 440 SER A N 1
ATOM 3460 C CA . SER A 1 440 ? 18.900 -18.387 -0.029 1.00 81.06 440 SER A CA 1
ATOM 3461 C C . SER A 1 440 ? 17.374 -18.338 0.045 1.00 81.06 440 SER A C 1
ATOM 3463 O O . SER A 1 440 ? 16.800 -18.737 1.061 1.00 81.06 440 SER A O 1
ATOM 3465 N N . GLY A 1 441 ? 16.717 -17.904 -1.025 1.00 78.06 441 GLY A N 1
ATOM 3466 C CA . GLY A 1 441 ? 15.271 -17.719 -1.053 1.00 78.06 441 GLY A CA 1
ATOM 3467 C C . GLY A 1 441 ? 14.790 -16.938 -2.270 1.00 78.06 441 GLY A C 1
ATOM 3468 O O . GLY A 1 441 ? 15.573 -16.580 -3.147 1.00 78.06 441 GLY A O 1
ATOM 3469 N N . GLU A 1 442 ? 13.491 -16.680 -2.302 1.00 76.12 442 GLU A N 1
ATOM 3470 C CA . GLU A 1 442 ? 12.834 -15.817 -3.274 1.00 76.12 442 GLU A CA 1
ATOM 3471 C C . GLU A 1 442 ? 12.940 -14.365 -2.812 1.00 76.12 442 GLU A C 1
ATOM 3473 O O . GLU A 1 442 ? 12.481 -14.025 -1.717 1.00 76.12 442 GLU A O 1
ATOM 3478 N N . TYR A 1 443 ? 13.507 -13.502 -3.649 1.00 82.38 443 TYR A N 1
ATOM 3479 C CA . TYR A 1 443 ? 13.575 -12.069 -3.390 1.00 82.38 443 TYR A CA 1
ATOM 3480 C C . TYR A 1 443 ? 12.753 -11.304 -4.417 1.00 82.38 443 TYR A C 1
ATOM 3482 O O . TYR A 1 443 ? 12.929 -11.482 -5.623 1.00 82.38 443 TYR A O 1
ATOM 3490 N N . LYS A 1 444 ? 11.902 -10.402 -3.927 1.00 81.19 444 LYS A N 1
ATOM 3491 C CA . LYS A 1 444 ? 11.328 -9.331 -4.734 1.00 81.19 444 LYS A CA 1
ATOM 3492 C C . LYS A 1 444 ? 12.416 -8.299 -5.012 1.00 81.19 444 LYS A C 1
ATOM 3494 O O . LYS A 1 444 ? 13.072 -7.836 -4.078 1.00 81.19 444 LYS A O 1
ATOM 3499 N N . VAL A 1 445 ? 12.596 -7.937 -6.275 1.00 89.81 445 VAL A N 1
ATOM 3500 C CA . VAL A 1 445 ? 13.592 -6.952 -6.706 1.00 89.81 445 VAL A CA 1
ATOM 3501 C C . VAL A 1 445 ? 12.874 -5.708 -7.203 1.00 89.81 445 VAL A C 1
ATOM 3503 O O . VAL A 1 445 ? 12.019 -5.785 -8.079 1.00 89.81 445 VAL A O 1
ATOM 3506 N N . GLU A 1 446 ? 13.227 -4.548 -6.660 1.00 90.25 446 GLU A N 1
ATOM 3507 C CA . GLU A 1 446 ? 12.626 -3.268 -7.029 1.00 90.25 446 GLU A CA 1
ATOM 3508 C C . GLU A 1 446 ? 13.701 -2.221 -7.330 1.00 90.25 446 GLU A C 1
ATOM 3510 O O . GLU A 1 446 ? 14.720 -2.133 -6.640 1.00 90.25 446 GLU A O 1
ATOM 3515 N N . VAL A 1 447 ? 13.456 -1.383 -8.336 1.00 94.94 447 VAL A N 1
ATOM 3516 C CA . VAL A 1 447 ? 14.328 -0.262 -8.722 1.00 94.94 447 VAL A CA 1
ATOM 3517 C C . VAL A 1 447 ? 13.631 1.061 -8.434 1.00 94.94 447 VAL A C 1
ATOM 3519 O O . VAL A 1 447 ? 12.459 1.241 -8.747 1.00 94.94 447 VAL A O 1
ATOM 3522 N N . PHE A 1 448 ? 14.333 2.017 -7.838 1.00 87.81 448 PHE A N 1
ATOM 3523 C CA . PHE A 1 448 ? 13.779 3.342 -7.578 1.00 87.81 448 PHE A CA 1
ATOM 3524 C C . PHE A 1 448 ? 13.963 4.243 -8.800 1.00 87.81 448 PHE A C 1
ATOM 3526 O O . PHE A 1 448 ? 15.097 4.455 -9.240 1.00 87.81 448 PHE A O 1
ATOM 3533 N N . ILE A 1 449 ? 12.871 4.825 -9.306 1.00 88.81 449 ILE A N 1
ATOM 3534 C CA . ILE A 1 449 ? 12.884 5.795 -10.406 1.00 88.81 449 ILE A CA 1
ATOM 3535 C C . ILE A 1 449 ? 12.639 7.206 -9.849 1.00 88.81 449 ILE A C 1
ATOM 3537 O O . ILE A 1 449 ? 11.496 7.600 -9.599 1.00 88.81 449 ILE A O 1
ATOM 3541 N N . PRO A 1 450 ? 13.705 7.983 -9.596 1.00 84.06 450 PRO A N 1
ATOM 3542 C CA . PRO A 1 450 ? 13.603 9.323 -9.028 1.00 84.06 450 PRO A CA 1
ATOM 3543 C C . PRO A 1 450 ? 13.063 10.371 -10.004 1.00 84.06 450 PRO A C 1
ATOM 3545 O O . PRO A 1 450 ? 13.371 10.363 -11.190 1.00 84.06 450 PRO A O 1
ATOM 3548 N N . SER A 1 451 ? 12.314 11.334 -9.461 1.00 83.56 451 SER A N 1
ATOM 3549 C CA . SER A 1 451 ? 11.884 12.533 -10.186 1.00 83.56 451 SER A CA 1
ATOM 3550 C C . SER A 1 451 ? 13.070 13.441 -10.509 1.00 83.56 451 SER A C 1
ATOM 3552 O O . SER A 1 451 ? 13.913 13.697 -9.644 1.00 83.56 451 SER A O 1
ATOM 3554 N N . HIS A 1 452 ? 13.090 14.021 -11.710 1.00 86.38 452 HIS A N 1
ATOM 3555 C CA . HIS A 1 452 ? 13.997 15.113 -12.046 1.00 86.38 452 HIS A CA 1
ATOM 3556 C C . HIS A 1 452 ? 13.369 16.124 -13.008 1.00 86.38 452 HIS A C 1
ATOM 3558 O O . HIS A 1 452 ? 12.426 15.845 -13.742 1.00 86.38 452 HIS A O 1
ATOM 3564 N N . ASN A 1 453 ? 13.930 17.332 -13.015 1.00 83.19 453 ASN A N 1
ATOM 3565 C CA . ASN A 1 453 ? 13.592 18.347 -14.010 1.00 83.19 453 ASN A CA 1
ATOM 3566 C C . ASN A 1 453 ? 14.252 18.023 -15.359 1.00 83.19 453 ASN A C 1
ATOM 3568 O O . ASN A 1 453 ? 15.219 17.264 -15.414 1.00 83.19 453 ASN A O 1
ATOM 3572 N N . ALA A 1 454 ? 13.793 18.669 -16.434 1.00 84.62 454 ALA A N 1
ATOM 3573 C CA . ALA A 1 454 ? 14.453 18.598 -17.737 1.00 84.62 454 ALA A CA 1
ATOM 3574 C C . ALA A 1 454 ? 15.944 18.972 -17.643 1.00 84.62 454 ALA A C 1
ATOM 3576 O O . ALA A 1 454 ? 16.317 19.958 -16.994 1.00 84.62 454 ALA A O 1
ATOM 3577 N N . ILE A 1 455 ? 16.792 18.209 -18.334 1.00 84.00 455 ILE A N 1
ATOM 3578 C CA . ILE A 1 455 ? 18.248 18.351 -18.262 1.00 84.00 455 ILE A CA 1
ATOM 3579 C C . ILE A 1 455 ? 18.781 18.905 -19.574 1.00 84.00 455 ILE A C 1
ATOM 3581 O O . ILE A 1 455 ? 18.479 18.436 -20.671 1.00 84.00 455 ILE A O 1
ATOM 3585 N N . THR A 1 456 ? 19.623 19.927 -19.447 1.00 87.31 456 THR A N 1
ATOM 3586 C CA . THR A 1 456 ? 20.455 20.396 -20.553 1.00 87.31 456 THR A CA 1
ATOM 3587 C C . THR A 1 456 ? 21.815 19.725 -20.452 1.00 87.31 456 THR A C 1
ATOM 3589 O O . THR A 1 456 ? 22.625 20.068 -19.589 1.00 87.31 456 THR A O 1
ATOM 3592 N N . TRP A 1 457 ? 22.059 18.773 -21.342 1.00 88.94 457 TRP A N 1
ATOM 3593 C CA . TRP A 1 457 ? 23.333 18.090 -21.484 1.00 88.94 457 TRP A CA 1
ATOM 3594 C C . TRP A 1 457 ? 24.348 19.038 -22.106 1.00 88.94 457 TRP A C 1
ATOM 3596 O O . TRP A 1 457 ? 24.039 19.794 -23.027 1.00 88.94 457 TRP A O 1
ATOM 3606 N N . THR A 1 458 ? 25.572 19.031 -21.589 1.00 89.56 458 THR A N 1
ATOM 3607 C CA . THR A 1 458 ? 26.663 19.863 -22.114 1.00 89.56 458 THR A CA 1
ATOM 3608 C C . THR A 1 458 ? 27.569 19.089 -23.067 1.00 89.56 458 THR A C 1
ATOM 3610 O O . THR A 1 458 ? 28.127 19.685 -23.990 1.00 89.56 458 THR A O 1
ATOM 3613 N N . CYS A 1 459 ? 27.668 17.772 -22.891 1.00 87.44 459 CYS A N 1
ATOM 3614 C CA . CYS A 1 459 ? 28.501 16.867 -23.673 1.00 87.44 459 CYS A CA 1
ATOM 3615 C C . CYS A 1 459 ? 27.758 15.536 -23.883 1.00 87.44 459 CYS A C 1
ATOM 3617 O O . CYS A 1 459 ? 27.781 14.710 -22.975 1.00 87.44 459 CYS A O 1
ATOM 3619 N N . PRO A 1 460 ? 27.109 15.320 -25.041 1.00 88.06 460 PRO A N 1
ATOM 3620 C CA . PRO A 1 460 ? 26.877 16.275 -26.128 1.00 88.06 460 PRO A CA 1
ATOM 3621 C C . PRO A 1 460 ? 25.913 17.398 -25.716 1.00 88.06 460 PRO A C 1
ATOM 3623 O O . PRO A 1 460 ? 25.189 17.290 -24.732 1.00 88.06 460 PRO A O 1
ATOM 3626 N N . SER A 1 461 ? 25.917 18.511 -26.454 1.00 90.38 461 SER A N 1
ATOM 3627 C CA . SER A 1 461 ? 24.991 19.619 -26.194 1.00 90.38 461 SER A CA 1
ATOM 3628 C C . SER A 1 461 ? 23.593 19.307 -26.735 1.00 90.38 461 SER A C 1
ATOM 3630 O O . SER A 1 461 ? 23.284 19.647 -27.878 1.00 90.38 461 SER A O 1
ATOM 3632 N N . VAL A 1 462 ? 22.766 18.656 -25.916 1.00 87.94 462 VAL A N 1
ATOM 3633 C CA . VAL A 1 462 ? 21.371 18.294 -26.215 1.00 87.94 462 VAL A CA 1
ATOM 3634 C C . VAL A 1 462 ? 20.467 18.627 -25.026 1.00 87.94 462 VAL A C 1
ATOM 3636 O O . VAL A 1 462 ? 20.916 18.701 -23.886 1.00 87.94 462 VAL A O 1
ATOM 3639 N N . THR A 1 463 ? 19.179 18.845 -25.271 1.00 84.44 463 THR A N 1
ATOM 3640 C CA . THR A 1 463 ? 18.182 18.996 -24.204 1.00 84.44 463 THR A CA 1
ATOM 3641 C C . THR A 1 463 ? 17.216 17.835 -24.325 1.00 84.44 463 THR A C 1
ATOM 3643 O O . THR A 1 463 ? 16.534 17.729 -25.344 1.00 84.44 463 THR A O 1
ATOM 3646 N N . THR A 1 464 ? 17.164 16.985 -23.302 1.00 80.56 464 THR A N 1
ATOM 3647 C CA . THR A 1 464 ? 16.167 15.917 -23.200 1.00 80.56 464 THR A CA 1
ATOM 3648 C C . THR A 1 464 ? 15.103 16.327 -22.192 1.00 80.56 464 THR A C 1
ATOM 3650 O O . THR A 1 464 ? 15.385 16.916 -21.146 1.00 80.56 464 THR A O 1
ATOM 3653 N N . THR A 1 465 ? 13.855 16.065 -22.554 1.00 75.44 465 THR A N 1
ATOM 3654 C CA . THR A 1 465 ? 12.670 16.384 -21.745 1.00 75.44 465 THR A CA 1
ATOM 3655 C C . THR A 1 465 ? 11.846 15.151 -21.404 1.00 75.44 465 THR A C 1
ATOM 3657 O O . THR A 1 465 ? 10.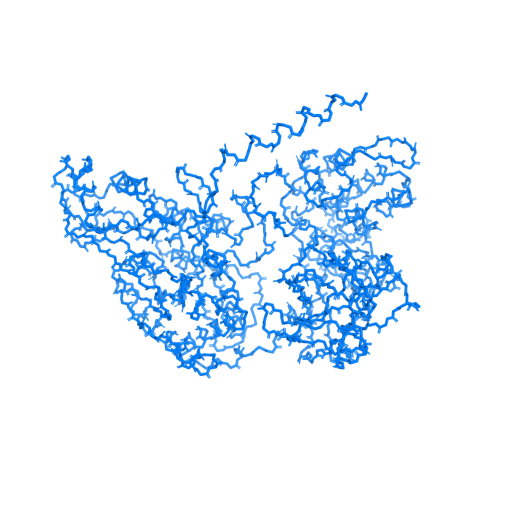839 15.285 -20.723 1.00 75.44 465 THR A O 1
ATOM 3660 N N . ALA A 1 466 ? 12.231 13.985 -21.919 1.00 84.88 466 ALA A N 1
ATOM 3661 C CA . ALA A 1 466 ? 11.539 12.727 -21.708 1.00 84.88 466 ALA A CA 1
ATOM 3662 C C . ALA A 1 466 ? 12.543 11.671 -21.252 1.00 84.88 466 ALA A C 1
ATOM 3664 O O . ALA A 1 466 ? 13.643 11.578 -21.807 1.00 84.88 466 ALA A O 1
ATOM 3665 N N . ASP A 1 467 ? 12.133 10.883 -20.269 1.00 91.19 467 ASP A N 1
ATOM 3666 C CA . ASP A 1 467 ? 12.808 9.646 -19.908 1.00 91.19 467 ASP A CA 1
ATOM 3667 C C . ASP A 1 467 ? 12.413 8.530 -20.862 1.00 91.19 467 ASP A C 1
ATOM 3669 O O . ASP A 1 467 ? 11.426 8.630 -21.598 1.00 91.19 467 ASP A O 1
ATOM 3673 N N . THR A 1 468 ? 13.238 7.494 -20.888 1.00 92.69 468 THR A N 1
ATOM 3674 C CA . THR A 1 468 ? 13.055 6.364 -21.784 1.00 92.69 468 THR A CA 1
ATOM 3675 C C . THR A 1 468 ? 11.741 5.640 -21.517 1.00 92.69 468 THR A C 1
ATOM 3677 O O . THR A 1 468 ? 11.360 5.375 -20.371 1.00 92.69 468 THR A O 1
ATOM 3680 N N . SER A 1 469 ? 11.057 5.293 -22.605 1.00 85.62 469 SER A N 1
ATOM 3681 C CA . SER A 1 469 ? 9.880 4.430 -22.556 1.00 85.62 469 SER A CA 1
ATOM 3682 C C . SER A 1 469 ? 10.232 2.944 -22.446 1.00 85.62 469 SER A C 1
ATOM 3684 O O . SER A 1 469 ? 9.342 2.122 -22.233 1.00 85.62 469 SER A O 1
ATOM 3686 N N . LEU A 1 470 ? 11.518 2.596 -22.577 1.00 85.25 470 LEU A N 1
ATOM 3687 C CA . LEU A 1 470 ? 11.993 1.221 -22.582 1.00 85.25 470 LEU A CA 1
ATOM 3688 C C . LEU A 1 470 ? 13.485 1.137 -22.240 1.00 85.25 470 LEU A C 1
ATOM 3690 O O . LEU A 1 470 ? 14.329 1.510 -23.044 1.00 85.25 470 LEU A O 1
ATOM 3694 N N . VAL A 1 471 ? 13.826 0.538 -21.106 1.00 93.44 471 VAL A N 1
ATOM 3695 C CA . VAL A 1 471 ? 15.205 0.170 -20.767 1.00 93.44 471 VAL A CA 1
ATOM 3696 C C . VAL A 1 471 ? 15.284 -1.277 -20.314 1.00 93.44 471 VAL A C 1
ATOM 3698 O O . VAL A 1 471 ? 14.299 -1.814 -19.818 1.00 93.44 471 VAL A O 1
ATOM 3701 N N . THR A 1 472 ? 16.447 -1.906 -20.479 1.00 91.69 472 THR A N 1
ATOM 3702 C CA . THR A 1 472 ? 16.668 -3.296 -20.068 1.00 91.69 472 THR A CA 1
ATOM 3703 C C . THR A 1 472 ? 17.586 -3.355 -18.854 1.00 91.69 472 THR A C 1
ATOM 3705 O O . THR A 1 472 ? 18.701 -2.826 -18.879 1.00 91.69 472 THR A O 1
ATOM 3708 N N . TYR A 1 473 ? 17.113 -4.022 -17.805 1.00 95.75 473 TYR A N 1
ATOM 3709 C CA . TYR A 1 473 ? 17.935 -4.491 -16.700 1.00 95.75 473 TYR A CA 1
ATOM 3710 C C . TYR A 1 473 ? 18.323 -5.951 -16.935 1.00 95.75 473 TYR A C 1
ATOM 3712 O O . TYR A 1 473 ? 17.479 -6.737 -17.349 1.00 95.75 473 TYR A O 1
ATOM 3720 N N . THR A 1 474 ? 19.556 -6.337 -16.626 1.00 96.00 474 THR A N 1
ATOM 3721 C CA . THR A 1 474 ? 19.973 -7.746 -16.611 1.00 96.00 474 THR A CA 1
ATOM 3722 C C . THR A 1 474 ? 20.231 -8.167 -15.174 1.00 96.00 474 THR A C 1
ATOM 3724 O O . THR A 1 474 ? 21.113 -7.604 -14.520 1.00 96.00 474 THR A O 1
ATOM 3727 N N . LEU A 1 475 ? 19.443 -9.119 -14.677 1.00 95.81 475 LEU A N 1
ATOM 3728 C CA . LEU A 1 475 ? 19.536 -9.662 -13.326 1.00 95.81 475 LEU A CA 1
ATOM 3729 C C . LEU A 1 475 ? 20.164 -11.057 -13.362 1.00 95.81 475 LEU A C 1
ATOM 3731 O O . LEU A 1 475 ? 19.599 -11.956 -13.971 1.00 95.81 475 LEU A O 1
ATOM 3735 N N . THR A 1 476 ? 21.265 -11.255 -12.649 1.00 95.00 476 THR A N 1
ATOM 3736 C CA . THR A 1 476 ? 21.845 -12.575 -12.380 1.00 95.00 476 THR A CA 1
ATOM 3737 C C . THR A 1 476 ? 21.255 -13.137 -11.092 1.00 95.00 476 THR A C 1
ATOM 3739 O O . THR A 1 476 ? 21.379 -12.521 -10.029 1.00 95.00 476 THR A O 1
ATOM 3742 N N . HIS A 1 477 ? 20.632 -14.309 -11.178 1.00 90.62 477 HIS A N 1
ATOM 3743 C CA . HIS A 1 477 ? 19.987 -15.017 -10.071 1.00 90.62 477 HIS A CA 1
ATOM 3744 C C . HIS A 1 477 ? 20.198 -16.537 -10.208 1.00 90.62 477 HIS A C 1
ATOM 3746 O O . HIS A 1 477 ? 20.832 -17.008 -11.149 1.00 90.62 477 HIS A O 1
ATOM 3752 N N . ALA A 1 478 ? 19.693 -17.340 -9.270 1.00 85.38 478 ALA A N 1
ATOM 3753 C CA . ALA A 1 478 ? 20.019 -18.769 -9.168 1.00 85.38 478 ALA A CA 1
ATOM 3754 C C . ALA A 1 478 ? 19.631 -19.625 -10.389 1.00 85.38 478 ALA A C 1
ATOM 3756 O O . ALA A 1 478 ? 20.193 -20.706 -10.570 1.00 85.38 478 ALA A O 1
ATOM 3757 N N . ASN A 1 479 ? 18.691 -19.155 -11.213 1.00 80.62 479 ASN A N 1
ATOM 3758 C CA . ASN A 1 479 ? 18.239 -19.867 -12.412 1.00 80.62 479 ASN A CA 1
ATOM 3759 C C . ASN A 1 479 ? 18.931 -19.368 -13.695 1.00 80.62 479 ASN A C 1
ATOM 3761 O O . ASN A 1 479 ? 18.686 -19.926 -14.759 1.00 80.62 479 ASN A O 1
ATOM 3765 N N . GLY A 1 480 ? 19.803 -18.355 -13.614 1.00 84.75 480 GLY A N 1
ATOM 3766 C CA . GLY A 1 480 ? 20.488 -17.764 -14.764 1.00 84.75 480 GLY A CA 1
ATOM 3767 C C . GLY A 1 480 ? 20.412 -16.238 -14.789 1.00 84.75 480 GLY A C 1
ATOM 3768 O O . GLY A 1 480 ? 20.201 -15.593 -13.761 1.00 84.75 480 GLY A O 1
ATOM 3769 N N . ASP A 1 481 ? 20.607 -15.675 -15.980 1.00 88.00 481 ASP A N 1
ATOM 3770 C CA . ASP A 1 481 ? 20.459 -14.243 -16.234 1.00 88.00 481 ASP A CA 1
ATOM 3771 C C . ASP A 1 481 ? 19.071 -13.963 -16.827 1.00 88.00 481 ASP A C 1
ATOM 3773 O O . ASP A 1 481 ? 18.658 -14.624 -17.777 1.00 88.00 481 ASP A O 1
ATOM 3777 N N . SER A 1 482 ? 18.376 -12.955 -16.301 1.00 84.25 482 SER A N 1
ATOM 3778 C CA . SER A 1 482 ? 17.081 -12.476 -16.800 1.00 84.25 482 SER A CA 1
ATOM 3779 C C . SER A 1 482 ? 17.192 -11.060 -17.356 1.00 84.25 482 SER A C 1
ATOM 3781 O O . SER A 1 482 ? 17.708 -10.172 -16.677 1.00 84.25 482 SER A O 1
ATOM 3783 N N . GLU A 1 483 ? 16.650 -10.815 -18.553 1.00 86.88 483 GLU A N 1
ATOM 3784 C CA . GLU A 1 483 ? 16.486 -9.467 -19.117 1.00 86.88 483 GLU A CA 1
ATOM 3785 C C . GLU A 1 483 ? 15.088 -8.906 -18.813 1.00 86.88 483 GLU A C 1
ATOM 3787 O O . GLU A 1 483 ? 14.068 -9.478 -19.193 1.00 86.88 483 GLU A O 1
ATOM 3792 N N . LEU A 1 484 ? 15.035 -7.756 -18.143 1.00 85.94 484 LEU A N 1
ATOM 3793 C CA . LEU A 1 484 ? 13.822 -7.157 -17.592 1.00 85.94 484 LEU A CA 1
ATOM 3794 C C . LEU A 1 484 ? 13.614 -5.774 -18.207 1.00 85.94 484 LEU A C 1
ATOM 3796 O O . LEU A 1 484 ? 14.411 -4.856 -18.000 1.00 85.94 484 LEU A O 1
ATOM 3800 N N . LYS A 1 485 ? 12.541 -5.626 -18.983 1.00 83.69 485 LYS A N 1
ATOM 3801 C CA . LYS A 1 485 ? 12.214 -4.389 -19.698 1.00 83.69 485 LYS A CA 1
ATOM 3802 C C . LYS A 1 485 ? 11.345 -3.480 -18.838 1.00 83.69 485 LYS A C 1
ATOM 3804 O O . LYS A 1 485 ? 10.299 -3.898 -18.361 1.00 83.69 485 LYS A O 1
ATOM 3809 N N . VAL A 1 486 ? 11.759 -2.227 -18.677 1.00 83.94 486 VAL A N 1
ATOM 3810 C CA . VAL A 1 486 ? 11.082 -1.239 -17.829 1.00 83.94 486 VAL A CA 1
ATOM 3811 C C . VAL A 1 486 ? 10.848 0.055 -18.596 1.00 83.94 486 VAL A C 1
ATOM 3813 O O . VAL A 1 486 ? 11.769 0.624 -19.179 1.00 83.94 486 VAL A O 1
ATOM 3816 N N . ASN A 1 487 ? 9.621 0.565 -18.539 1.00 82.56 487 ASN A N 1
ATOM 3817 C CA . ASN A 1 487 ? 9.303 1.925 -18.954 1.00 82.56 487 ASN A CA 1
ATOM 3818 C C . ASN A 1 487 ? 9.598 2.884 -17.794 1.00 82.56 487 ASN A C 1
ATOM 3820 O O . ASN A 1 487 ? 8.918 2.810 -16.774 1.00 82.56 487 ASN A O 1
ATOM 3824 N N . GLN A 1 488 ? 10.591 3.770 -17.923 1.00 89.25 488 GLN A N 1
ATOM 3825 C CA . GLN A 1 488 ? 10.946 4.718 -16.856 1.00 89.25 488 GLN A CA 1
ATOM 3826 C C . GLN A 1 488 ? 10.142 6.025 -16.917 1.00 89.25 488 GLN A C 1
ATOM 3828 O O . GLN A 1 488 ? 9.991 6.689 -15.895 1.00 89.25 488 GLN A O 1
ATOM 3833 N N . TRP A 1 489 ? 9.570 6.365 -18.074 1.00 82.06 489 TRP A N 1
ATOM 3834 C CA . TRP A 1 489 ? 8.834 7.610 -18.314 1.00 82.06 489 TRP A CA 1
ATOM 3835 C C . TRP A 1 489 ? 7.685 7.939 -17.333 1.00 82.06 489 TRP A C 1
ATOM 3837 O O . TRP A 1 489 ? 7.566 9.107 -16.948 1.00 82.06 489 TRP A O 1
ATOM 3847 N N . PRO A 1 490 ? 6.817 6.996 -16.908 1.00 70.69 490 PRO A N 1
ATOM 3848 C CA . PRO A 1 490 ? 5.677 7.342 -16.055 1.00 70.69 490 PRO A CA 1
ATOM 3849 C C . PRO A 1 490 ? 6.064 7.570 -14.582 1.00 70.69 490 PRO A C 1
ATOM 3851 O O . PRO A 1 490 ? 5.336 8.241 -13.838 1.00 70.69 490 PRO A O 1
ATOM 3854 N N . TRP A 1 491 ? 7.208 7.058 -14.134 1.00 71.75 491 TRP A N 1
ATOM 3855 C CA . TRP A 1 491 ? 7.558 6.997 -12.715 1.00 71.75 491 TRP A CA 1
ATOM 3856 C C . TRP A 1 491 ? 8.282 8.258 -12.240 1.00 71.75 491 TRP A C 1
ATOM 3858 O O . TRP A 1 491 ? 9.064 8.858 -12.970 1.00 71.75 491 TRP A O 1
ATOM 3868 N N . ALA A 1 492 ? 8.019 8.689 -11.003 1.00 72.50 492 ALA A N 1
ATOM 3869 C CA . ALA A 1 492 ? 8.810 9.742 -10.369 1.00 72.50 492 ALA A CA 1
ATOM 3870 C C . ALA A 1 492 ? 8.741 9.649 -8.847 1.00 72.50 492 ALA A C 1
ATOM 3872 O O . ALA A 1 492 ? 7.689 9.880 -8.258 1.00 72.50 492 ALA A O 1
ATOM 3873 N N . ASN A 1 493 ? 9.895 9.399 -8.234 1.00 71.25 493 ASN A N 1
ATOM 3874 C CA . ASN A 1 493 ? 10.050 9.071 -6.817 1.00 71.25 493 ASN A CA 1
ATOM 3875 C C . ASN A 1 493 ? 9.294 7.801 -6.400 1.00 71.25 493 ASN A C 1
ATOM 3877 O O . ASN A 1 493 ? 8.813 7.723 -5.276 1.00 71.25 493 ASN A O 1
ATOM 3881 N N . GLU A 1 494 ? 9.234 6.810 -7.288 1.00 73.75 494 GLU A N 1
ATOM 3882 C CA . GLU A 1 494 ? 8.507 5.556 -7.071 1.00 73.75 494 GLU A CA 1
ATOM 3883 C C . GLU A 1 494 ? 9.438 4.348 -7.194 1.00 73.75 494 GLU A C 1
ATOM 3885 O O . GLU A 1 494 ? 10.468 4.408 -7.873 1.00 73.75 494 GLU A O 1
ATOM 3890 N N . TRP A 1 495 ? 9.066 3.247 -6.542 1.00 78.69 495 TRP A N 1
ATOM 3891 C CA . TRP A 1 495 ? 9.695 1.940 -6.729 1.00 78.69 495 TRP A CA 1
ATOM 3892 C C . TRP A 1 495 ? 8.980 1.177 -7.841 1.00 78.69 495 TRP A C 1
ATOM 3894 O O . TRP A 1 495 ? 7.756 1.088 -7.847 1.00 78.69 495 TRP A O 1
ATOM 3904 N N . VAL A 1 496 ? 9.753 0.613 -8.762 1.00 78.44 496 VAL A N 1
ATOM 3905 C CA . VAL A 1 496 ? 9.266 -0.230 -9.851 1.00 78.44 496 VAL A CA 1
ATOM 3906 C C . VAL A 1 496 ? 9.643 -1.670 -9.555 1.00 78.44 496 VAL A C 1
ATOM 3908 O O . VAL A 1 496 ? 10.814 -1.972 -9.327 1.00 78.44 496 VAL A O 1
ATOM 3911 N N . ASP A 1 497 ? 8.642 -2.542 -9.560 1.00 76.94 497 ASP A N 1
ATOM 3912 C CA . ASP A 1 497 ? 8.787 -3.976 -9.336 1.00 76.94 497 ASP A CA 1
ATOM 3913 C C . ASP A 1 497 ? 9.363 -4.666 -10.575 1.00 76.94 497 ASP A C 1
ATOM 3915 O O . ASP A 1 497 ? 8.766 -4.642 -11.650 1.00 76.94 497 ASP A O 1
ATOM 3919 N N . LEU A 1 498 ? 10.537 -5.276 -10.423 1.00 83.25 498 LEU A N 1
ATOM 3920 C CA . LEU A 1 498 ? 11.166 -6.076 -11.466 1.00 83.25 498 LEU A CA 1
ATOM 3921 C C . LEU A 1 498 ? 10.679 -7.531 -11.447 1.00 83.25 498 LEU A C 1
ATOM 3923 O O . LEU A 1 498 ? 10.690 -8.193 -12.485 1.00 83.25 498 LEU A O 1
ATOM 3927 N N . GLY A 1 499 ? 10.190 -8.020 -10.308 1.00 74.31 499 GLY A N 1
ATOM 3928 C CA . GLY A 1 499 ? 9.687 -9.378 -10.120 1.00 74.31 499 GLY A CA 1
ATOM 3929 C C . GLY A 1 499 ? 10.276 -10.077 -8.903 1.00 74.31 499 GLY A C 1
ATOM 3930 O O . GLY A 1 499 ? 11.037 -9.501 -8.123 1.00 74.31 499 GLY A O 1
ATOM 3931 N N . ILE A 1 500 ? 9.905 -11.348 -8.762 1.00 79.62 500 ILE A N 1
ATOM 3932 C CA . ILE A 1 500 ? 10.393 -12.251 -7.722 1.00 79.62 500 ILE A CA 1
ATOM 3933 C C . ILE A 1 500 ? 11.324 -13.270 -8.368 1.00 79.62 500 ILE A C 1
ATOM 3935 O O . ILE A 1 500 ? 10.974 -13.875 -9.382 1.00 79.62 500 ILE A O 1
ATOM 3939 N N . PHE A 1 501 ? 12.505 -13.441 -7.780 1.00 82.81 501 PHE A N 1
ATOM 3940 C CA . PHE A 1 501 ? 13.553 -14.297 -8.321 1.00 82.81 501 PHE A CA 1
ATOM 3941 C C . PHE A 1 501 ? 14.170 -15.170 -7.236 1.00 82.81 501 PHE A C 1
ATOM 3943 O O . PHE A 1 501 ? 14.391 -14.719 -6.108 1.00 82.81 501 PHE A O 1
ATOM 3950 N N . HIS A 1 502 ? 14.528 -16.394 -7.621 1.00 82.56 502 HIS A N 1
ATOM 3951 C CA . HIS A 1 502 ? 15.257 -17.312 -6.762 1.00 82.56 502 HIS A CA 1
ATOM 3952 C C . HIS A 1 502 ? 16.727 -16.905 -6.646 1.00 82.56 502 HIS A C 1
ATOM 3954 O O . HIS A 1 502 ? 17.424 -16.793 -7.656 1.00 82.56 502 HIS A O 1
ATOM 3960 N N . PHE A 1 503 ? 17.230 -16.759 -5.424 1.00 86.50 503 PHE A N 1
ATOM 3961 C CA . PHE A 1 503 ? 18.643 -16.546 -5.125 1.00 86.50 503 PHE A CA 1
ATOM 3962 C C . PHE A 1 503 ? 19.175 -17.630 -4.191 1.00 86.50 503 PHE A C 1
ATOM 3964 O O . PHE A 1 503 ? 18.483 -18.126 -3.299 1.00 86.50 503 PHE A O 1
ATOM 3971 N N . ASN A 1 504 ? 20.445 -17.983 -4.371 1.00 83.75 504 ASN A N 1
ATOM 3972 C CA . ASN A 1 504 ? 21.132 -18.965 -3.546 1.00 83.75 504 ASN A CA 1
ATOM 3973 C C . ASN A 1 504 ? 22.570 -18.526 -3.243 1.00 83.75 504 ASN A C 1
ATOM 3975 O O . ASN A 1 504 ? 23.097 -17.604 -3.855 1.00 83.75 504 ASN A O 1
ATOM 3979 N N . ALA A 1 505 ? 23.218 -19.207 -2.299 1.00 82.31 505 ALA A N 1
ATOM 3980 C CA . ALA A 1 505 ? 24.599 -18.904 -1.916 1.00 82.31 505 ALA A CA 1
ATOM 3981 C C . ALA A 1 505 ? 25.653 -19.292 -2.978 1.00 82.31 505 ALA A C 1
ATOM 3983 O O . ALA A 1 505 ? 26.842 -19.061 -2.771 1.00 82.31 505 ALA A O 1
ATOM 3984 N N . GLU A 1 506 ? 25.245 -19.942 -4.070 1.00 85.12 506 GLU A N 1
ATOM 3985 C CA . GLU A 1 506 ? 26.135 -20.454 -5.120 1.00 85.12 506 GLU A CA 1
ATOM 3986 C C . GLU A 1 506 ? 26.265 -19.481 -6.298 1.00 85.12 506 GLU A C 1
ATOM 3988 O O . GLU A 1 506 ? 27.199 -19.610 -7.091 1.00 85.12 506 GLU A O 1
ATOM 3993 N N . THR A 1 507 ? 25.354 -18.510 -6.396 1.00 86.62 507 THR A N 1
ATOM 3994 C CA . THR A 1 507 ? 25.268 -17.553 -7.499 1.00 86.62 507 THR A CA 1
ATOM 3995 C C . THR A 1 507 ? 25.538 -16.143 -6.995 1.00 86.62 507 THR A C 1
ATOM 3997 O O . THR A 1 507 ? 24.851 -15.660 -6.096 1.00 86.62 507 THR A O 1
ATOM 4000 N N . ASP A 1 508 ? 26.517 -15.466 -7.596 1.00 92.12 508 ASP A N 1
ATOM 4001 C CA . ASP A 1 508 ? 26.800 -14.062 -7.301 1.00 92.12 508 ASP A CA 1
ATOM 4002 C C . ASP A 1 508 ? 25.682 -13.188 -7.892 1.00 92.12 508 ASP A C 1
ATOM 4004 O O . ASP A 1 508 ? 25.643 -12.920 -9.094 1.00 92.12 508 ASP A O 1
ATOM 4008 N N . ALA A 1 509 ? 24.744 -12.779 -7.037 1.00 95.00 509 ALA A N 1
ATOM 4009 C CA . ALA A 1 509 ? 23.623 -11.932 -7.417 1.00 95.00 509 ALA A CA 1
ATOM 4010 C C . ALA A 1 509 ? 24.115 -10.582 -7.958 1.00 95.00 509 ALA A C 1
ATOM 4012 O O . ALA A 1 509 ? 24.932 -9.905 -7.328 1.00 95.00 509 ALA A O 1
ATOM 4013 N N . SER A 1 510 ? 23.591 -10.160 -9.108 1.00 97.12 510 SER A N 1
ATOM 4014 C CA . SER A 1 510 ? 23.905 -8.850 -9.677 1.00 97.12 510 SER A CA 1
ATOM 4015 C C . SER A 1 510 ? 22.735 -8.300 -10.479 1.00 97.12 510 SER A C 1
ATOM 4017 O O . SER A 1 510 ? 21.979 -9.061 -11.073 1.00 97.12 510 SER A O 1
ATOM 4019 N N . LEU A 1 511 ? 22.580 -6.980 -10.501 1.00 98.31 511 LEU A N 1
ATOM 4020 C CA . LEU A 1 511 ? 21.670 -6.279 -11.400 1.00 98.31 511 LEU A CA 1
ATOM 4021 C C . LEU A 1 511 ? 22.487 -5.278 -12.206 1.00 98.31 511 LEU A C 1
ATOM 4023 O O . LEU A 1 511 ? 23.251 -4.502 -11.634 1.00 98.31 511 LEU A O 1
ATOM 4027 N N . THR A 1 512 ? 22.312 -5.252 -13.519 1.00 98.00 512 THR A N 1
ATOM 4028 C CA . THR A 1 512 ? 22.946 -4.265 -14.396 1.00 98.00 512 THR A CA 1
ATOM 4029 C C . THR A 1 512 ? 21.903 -3.533 -15.223 1.00 98.00 512 THR A C 1
ATOM 4031 O O . THR A 1 512 ? 20.854 -4.079 -15.538 1.00 98.00 512 THR A O 1
ATOM 4034 N N . LEU A 1 513 ? 22.175 -2.274 -15.541 1.00 98.12 513 LEU A N 1
ATOM 4035 C CA . LEU A 1 513 ? 21.342 -1.405 -16.360 1.00 98.12 513 LEU A CA 1
ATOM 4036 C C . LEU A 1 513 ? 22.212 -0.814 -17.465 1.00 98.12 513 LEU A C 1
ATOM 4038 O O . LEU A 1 513 ? 23.192 -0.124 -17.167 1.00 98.12 513 LEU A O 1
ATOM 4042 N N . SER A 1 514 ? 21.841 -1.074 -18.716 1.00 94.00 514 SER A N 1
ATOM 4043 C CA . SER A 1 514 ? 22.489 -0.503 -19.901 1.00 94.00 514 SER A CA 1
ATOM 4044 C C . SER A 1 514 ? 21.756 0.753 -20.378 1.00 94.00 514 SER A C 1
ATOM 4046 O O . SER A 1 514 ? 20.548 0.893 -20.192 1.00 94.00 514 SER A O 1
ATOM 4048 N N . ASP A 1 515 ? 22.479 1.667 -21.024 1.00 96.38 515 ASP A N 1
ATOM 4049 C CA . ASP A 1 515 ? 21.897 2.820 -21.714 1.00 96.38 515 ASP A CA 1
ATOM 4050 C C . ASP A 1 515 ? 21.218 2.461 -23.053 1.00 96.38 515 ASP A C 1
ATOM 4052 O O . ASP A 1 515 ? 20.628 3.338 -23.685 1.00 96.38 515 ASP A O 1
ATOM 4056 N N . VAL A 1 516 ? 21.272 1.200 -23.496 1.00 96.75 516 VAL A N 1
ATOM 4057 C CA . VAL A 1 516 ? 20.657 0.731 -24.748 1.00 96.75 516 VAL A CA 1
ATOM 4058 C C . VAL A 1 516 ? 19.144 0.562 -24.592 1.00 96.75 516 VAL A C 1
ATOM 4060 O O . VAL A 1 516 ? 18.674 -0.299 -23.851 1.00 96.75 516 VAL A O 1
ATOM 4063 N N . THR A 1 517 ? 18.376 1.357 -25.341 1.00 94.50 517 THR A N 1
ATOM 4064 C CA . THR A 1 517 ? 16.902 1.386 -25.258 1.00 94.50 517 THR A CA 1
ATOM 4065 C C . THR A 1 517 ? 16.200 0.971 -26.549 1.00 94.50 517 THR A C 1
ATOM 4067 O O . THR A 1 517 ? 15.005 0.693 -26.549 1.00 94.50 517 THR A O 1
ATOM 4070 N N . GLY A 1 518 ? 16.908 0.963 -27.684 1.00 91.44 518 GLY A N 1
ATOM 4071 C CA . GLY A 1 518 ? 16.291 0.801 -29.009 1.00 91.44 518 GLY A CA 1
ATOM 4072 C C . GLY A 1 518 ? 15.589 2.063 -29.532 1.00 91.44 518 GLY A C 1
ATOM 4073 O O . GLY A 1 518 ? 15.258 2.142 -30.717 1.00 91.44 518 GLY A O 1
ATOM 4074 N N . GLU A 1 519 ? 15.393 3.077 -28.686 1.00 92.62 519 GLU A N 1
ATOM 4075 C CA . GLU A 1 519 ? 14.872 4.383 -29.089 1.00 92.62 519 GLU A CA 1
ATOM 4076 C C . GLU A 1 519 ? 15.933 5.162 -29.882 1.00 92.62 519 GLU A C 1
ATOM 4078 O O . GLU A 1 519 ? 17.125 4.855 -29.848 1.00 92.62 519 GLU A O 1
ATOM 4083 N N . ALA A 1 520 ? 15.527 6.215 -30.599 1.00 93.50 520 ALA A N 1
ATOM 4084 C CA . ALA A 1 520 ? 16.475 7.041 -31.344 1.00 93.50 520 ALA A CA 1
ATOM 4085 C C . ALA A 1 520 ? 17.606 7.556 -30.427 1.00 93.50 520 ALA A C 1
ATOM 4087 O O . ALA A 1 520 ? 17.355 8.053 -29.329 1.00 93.50 520 ALA A O 1
ATOM 4088 N N . HIS A 1 521 ? 18.854 7.428 -30.879 1.00 94.62 521 HIS A N 1
ATOM 4089 C CA . HIS A 1 521 ? 20.038 7.727 -30.070 1.00 94.62 521 HIS A CA 1
ATOM 4090 C C . HIS A 1 521 ? 20.025 9.165 -29.526 1.00 94.62 521 HIS A C 1
ATOM 4092 O O . HIS A 1 521 ? 19.810 10.108 -30.293 1.00 94.62 521 HIS A O 1
ATOM 4098 N N . GLN A 1 522 ? 20.317 9.326 -28.230 1.00 93.69 522 GLN A N 1
ATOM 4099 C CA . GLN A 1 522 ? 20.385 10.611 -27.518 1.00 93.69 522 GLN A CA 1
ATOM 4100 C C . GLN A 1 522 ? 19.086 11.432 -27.566 1.00 93.69 522 GLN A C 1
ATOM 4102 O O . GLN A 1 522 ? 19.124 12.661 -27.689 1.00 93.69 522 GLN A O 1
ATOM 4107 N N . THR A 1 523 ? 17.930 10.772 -27.483 1.00 92.62 523 THR A N 1
ATOM 4108 C CA . THR A 1 523 ? 16.618 11.443 -27.446 1.00 92.62 523 THR A CA 1
ATOM 4109 C C . THR A 1 523 ? 15.915 11.342 -26.097 1.00 92.62 523 THR A C 1
ATOM 4111 O O . THR A 1 523 ? 15.110 12.222 -25.783 1.00 92.62 523 THR A O 1
ATOM 4114 N N . THR A 1 524 ? 16.267 10.349 -25.281 1.00 94.31 524 THR A N 1
ATOM 4115 C CA . THR A 1 524 ? 15.690 10.090 -23.957 1.00 94.31 524 THR A CA 1
ATOM 4116 C C . THR A 1 524 ? 16.781 9.948 -22.893 1.00 94.31 524 THR A C 1
ATOM 4118 O O . THR A 1 524 ? 17.961 9.744 -23.205 1.00 94.31 524 THR A O 1
ATOM 4121 N N . SER A 1 525 ? 16.403 10.116 -21.624 1.00 94.81 525 SER A N 1
ATOM 4122 C CA . SER A 1 525 ? 17.261 9.815 -20.471 1.00 94.81 525 SER A CA 1
ATOM 4123 C C . SER A 1 525 ? 16.996 8.420 -19.902 1.00 94.81 525 SER A C 1
ATOM 4125 O O . SER A 1 525 ? 15.853 7.974 -19.841 1.00 94.81 525 SER A O 1
ATOM 4127 N N . VAL A 1 526 ? 18.062 7.767 -19.440 1.00 97.00 526 VAL A N 1
ATOM 4128 C CA . VAL A 1 526 ? 18.029 6.535 -18.640 1.00 97.00 526 VAL A CA 1
ATOM 4129 C C . VAL A 1 526 ? 18.471 6.869 -17.217 1.00 97.00 526 VAL A C 1
ATOM 4131 O O . VAL A 1 526 ? 19.530 7.474 -17.029 1.00 97.00 526 VAL A O 1
ATOM 4134 N N . SER A 1 527 ? 17.671 6.481 -16.225 1.00 96.19 527 SER A N 1
ATOM 4135 C CA . SER A 1 527 ? 17.854 6.778 -14.800 1.00 96.19 527 SER A CA 1
ATOM 4136 C C . SER A 1 527 ? 18.381 5.567 -14.030 1.00 96.19 527 SER A C 1
ATOM 4138 O O . SER A 1 527 ? 17.846 4.465 -14.144 1.00 96.19 527 SER A O 1
ATOM 4140 N N . ALA A 1 528 ? 19.411 5.783 -13.211 1.00 97.38 528 ALA A N 1
ATOM 4141 C CA . ALA A 1 528 ? 20.006 4.798 -12.314 1.00 97.38 528 ALA A CA 1
ATOM 4142 C C . ALA A 1 528 ? 20.050 5.351 -10.879 1.00 97.38 528 ALA A C 1
ATOM 4144 O O . ALA A 1 528 ? 20.634 6.411 -10.623 1.00 97.38 528 ALA A O 1
ATOM 4145 N N . SER A 1 529 ? 19.438 4.640 -9.928 1.00 96.25 529 SER A N 1
ATOM 4146 C CA . SER A 1 529 ? 19.366 5.053 -8.520 1.00 96.25 529 SER A CA 1
ATOM 4147 C C . SER A 1 529 ? 19.406 3.848 -7.570 1.00 96.25 529 SER A C 1
ATOM 4149 O O . SER A 1 529 ? 20.304 3.017 -7.685 1.00 96.25 529 SER A O 1
ATOM 4151 N N . ALA A 1 530 ? 18.499 3.787 -6.594 1.00 93.25 530 ALA A N 1
ATOM 4152 C CA . ALA A 1 530 ? 18.502 2.763 -5.566 1.00 93.25 530 ALA A CA 1
ATOM 4153 C C . ALA A 1 530 ? 17.866 1.461 -6.069 1.00 93.25 530 ALA A C 1
ATOM 4155 O O . ALA A 1 530 ? 16.953 1.496 -6.894 1.00 93.25 530 ALA A O 1
ATOM 4156 N N . VAL A 1 531 ? 18.326 0.331 -5.537 1.00 95.88 531 VAL A N 1
ATOM 4157 C CA . VAL A 1 531 ? 17.744 -0.998 -5.762 1.00 95.88 531 VAL A CA 1
ATOM 4158 C C . VAL A 1 531 ? 17.495 -1.649 -4.419 1.00 95.88 531 VAL A C 1
ATOM 4160 O O . VAL A 1 531 ? 18.334 -1.558 -3.522 1.00 95.88 531 VAL A O 1
ATOM 4163 N N . ARG A 1 532 ? 16.346 -2.299 -4.285 1.00 89.88 532 ARG A N 1
ATOM 4164 C CA . ARG A 1 532 ? 15.946 -3.018 -3.085 1.00 89.88 532 ARG A CA 1
ATOM 4165 C C . ARG A 1 532 ? 15.688 -4.480 -3.425 1.00 89.88 532 ARG A C 1
ATOM 4167 O O . ARG A 1 532 ? 14.957 -4.768 -4.365 1.00 89.88 532 ARG A O 1
ATOM 4174 N N . PHE A 1 533 ? 16.266 -5.372 -2.630 1.00 88.19 533 PHE A N 1
ATOM 4175 C CA . PHE A 1 533 ? 15.970 -6.800 -2.621 1.00 88.19 533 PHE A CA 1
ATOM 4176 C C . PHE A 1 533 ? 15.250 -7.110 -1.314 1.00 88.19 533 PHE A C 1
ATOM 4178 O O . PHE A 1 533 ? 15.828 -6.908 -0.250 1.00 88.19 533 PHE A O 1
ATOM 4185 N N . THR A 1 534 ? 14.012 -7.583 -1.389 1.00 76.62 534 THR A N 1
ATOM 4186 C CA . THR A 1 534 ? 13.200 -7.949 -0.223 1.00 76.62 534 THR A CA 1
ATOM 4187 C C . THR A 1 534 ? 12.963 -9.449 -0.239 1.00 76.62 534 THR A C 1
ATOM 4189 O O . THR A 1 534 ? 12.388 -9.960 -1.198 1.00 76.62 534 THR A O 1
ATOM 4192 N N . LEU A 1 535 ? 13.398 -10.161 0.799 1.00 69.94 535 LEU A N 1
ATOM 4193 C CA . LEU A 1 535 ? 13.117 -11.588 0.945 1.00 69.94 535 LEU A CA 1
ATOM 4194 C C . LEU A 1 535 ? 11.601 -11.795 1.086 1.00 69.94 535 LEU A C 1
ATOM 4196 O O . LEU A 1 535 ? 10.983 -11.310 2.027 1.00 69.94 535 LEU A O 1
ATOM 4200 N N . VAL A 1 536 ? 10.993 -12.520 0.148 1.00 63.12 536 VAL A N 1
ATOM 4201 C CA . VAL A 1 536 ? 9.546 -12.808 0.143 1.00 63.12 536 VAL A CA 1
ATOM 4202 C C . VAL A 1 536 ? 9.231 -14.284 0.375 1.00 63.12 536 VAL A C 1
ATOM 4204 O O . VAL A 1 536 ? 8.095 -14.626 0.699 1.00 63.12 536 VAL A O 1
ATOM 4207 N N . GLY A 1 537 ? 10.231 -15.163 0.283 1.00 62.41 537 GLY A N 1
ATOM 4208 C CA . GLY A 1 537 ? 10.077 -16.586 0.573 1.00 62.41 537 GLY A CA 1
ATOM 4209 C C . GLY A 1 537 ? 11.405 -17.263 0.892 1.00 62.41 537 GLY A C 1
ATOM 4210 O O . GLY A 1 537 ? 12.410 -17.022 0.235 1.00 62.41 537 GLY A O 1
ATOM 4211 N N . ASN A 1 538 ? 11.418 -18.142 1.894 1.00 62.06 538 ASN A N 1
ATOM 4212 C CA . ASN A 1 538 ? 12.582 -18.980 2.191 1.00 62.06 538 ASN A CA 1
ATOM 4213 C C . ASN A 1 538 ? 12.651 -20.179 1.234 1.00 62.06 538 ASN A C 1
ATOM 4215 O O . ASN A 1 538 ? 11.630 -20.629 0.714 1.00 62.06 538 ASN A O 1
ATOM 4219 N N . ALA A 1 539 ? 13.844 -20.750 1.050 1.00 58.06 539 ALA A N 1
ATOM 4220 C CA . ALA A 1 539 ? 14.026 -21.960 0.248 1.00 58.06 539 ALA A CA 1
ATOM 4221 C C . ALA A 1 539 ? 13.146 -23.126 0.765 1.00 58.06 539 ALA A C 1
ATOM 4223 O O . ALA A 1 539 ? 13.393 -23.673 1.842 1.00 58.06 539 ALA A O 1
ATOM 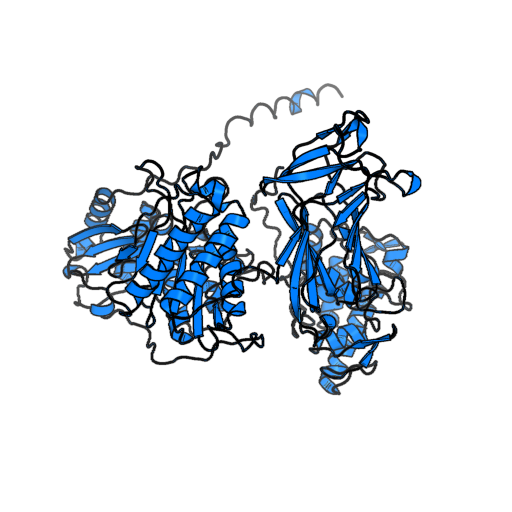4224 N N . GLY A 1 540 ? 12.117 -23.506 -0.004 1.00 57.59 540 GLY A N 1
ATOM 4225 C CA . GLY A 1 540 ? 11.207 -24.610 0.336 1.00 57.59 540 GLY A CA 1
ATOM 4226 C C . GLY A 1 540 ? 10.010 -24.787 -0.607 1.00 57.59 540 GLY A C 1
ATOM 4227 O O . GLY A 1 540 ? 9.645 -25.924 -0.894 1.00 57.59 540 GLY A O 1
ATOM 4228 N N . MET A 1 541 ? 9.444 -23.690 -1.121 1.00 67.38 541 MET A N 1
ATOM 4229 C CA . MET A 1 541 ? 8.378 -23.671 -2.134 1.00 67.38 541 MET A CA 1
ATOM 4230 C C . MET A 1 541 ? 8.699 -22.574 -3.150 1.00 67.38 541 MET A C 1
ATOM 4232 O O . MET A 1 541 ? 8.959 -21.440 -2.753 1.00 67.38 541 MET A O 1
ATOM 4236 N N . GLN A 1 542 ? 8.743 -22.923 -4.434 1.00 74.19 542 GLN A N 1
ATOM 4237 C CA . GLN A 1 542 ? 9.053 -21.970 -5.500 1.00 74.19 542 GLN A CA 1
ATOM 4238 C C . GLN A 1 542 ? 7.869 -21.026 -5.725 1.00 74.19 542 GLN A C 1
ATOM 4240 O O . GLN A 1 542 ? 6.720 -21.425 -5.537 1.00 74.19 542 GLN A O 1
ATOM 4245 N N . PHE A 1 543 ? 8.119 -19.782 -6.144 1.00 77.12 543 PHE A N 1
ATOM 4246 C CA . PHE A 1 543 ? 7.049 -18.790 -6.309 1.00 77.12 543 PHE A CA 1
ATOM 4247 C C . PHE A 1 543 ? 5.941 -19.263 -7.267 1.00 77.12 543 PHE A C 1
ATOM 4249 O O . PHE A 1 543 ? 4.757 -19.067 -6.990 1.00 77.12 543 PHE A O 1
ATOM 4256 N N . HIS A 1 544 ? 6.306 -19.954 -8.349 1.00 82.06 544 HIS A N 1
ATOM 4257 C CA . HIS A 1 544 ? 5.352 -20.499 -9.319 1.00 82.06 544 HIS A CA 1
ATOM 4258 C C . HIS A 1 544 ? 4.420 -21.587 -8.749 1.00 82.06 544 HIS A C 1
ATOM 4260 O O . HIS A 1 544 ? 3.356 -21.820 -9.321 1.00 82.06 544 HIS A O 1
ATOM 4266 N N . ASP A 1 545 ? 4.768 -22.183 -7.603 1.00 80.88 545 ASP A N 1
ATOM 4267 C CA . ASP A 1 545 ? 3.945 -23.153 -6.864 1.00 80.88 545 ASP A CA 1
ATOM 4268 C C . ASP A 1 545 ? 3.037 -22.494 -5.810 1.00 80.88 545 ASP A C 1
ATOM 4270 O O . ASP A 1 545 ? 2.326 -23.181 -5.077 1.00 80.88 545 ASP A O 1
ATOM 4274 N N . THR A 1 546 ? 3.062 -21.164 -5.688 1.00 77.94 546 THR A N 1
ATOM 4275 C CA . THR A 1 546 ? 2.211 -20.420 -4.746 1.00 77.94 546 THR A CA 1
ATOM 4276 C C . THR A 1 546 ? 0.888 -20.008 -5.389 1.00 77.94 546 THR A C 1
ATOM 4278 O O . THR A 1 546 ? 0.771 -19.929 -6.609 1.00 77.94 546 THR A O 1
ATOM 4281 N N . ALA A 1 547 ? -0.129 -19.702 -4.581 1.00 76.75 547 ALA A N 1
ATOM 4282 C CA . ALA A 1 547 ? -1.422 -19.203 -5.060 1.00 76.75 547 ALA A CA 1
ATOM 4283 C C . ALA A 1 547 ? -1.376 -17.696 -5.400 1.00 76.75 547 ALA A C 1
ATOM 4285 O O . ALA A 1 547 ? -2.178 -16.916 -4.895 1.00 76.75 547 ALA A O 1
ATOM 4286 N N . TRP A 1 548 ? -0.427 -17.276 -6.245 1.00 75.69 548 TRP A N 1
ATOM 4287 C CA . TRP A 1 548 ? -0.210 -15.866 -6.614 1.00 75.69 548 TRP A CA 1
ATOM 4288 C C . TRP A 1 548 ? -1.357 -15.247 -7.436 1.00 75.69 548 TRP A C 1
ATOM 4290 O O . TRP A 1 548 ? -1.463 -14.026 -7.543 1.00 75.69 548 TRP A O 1
ATOM 4300 N N . VAL A 1 549 ? -2.249 -16.081 -7.972 1.00 76.69 549 VAL A N 1
ATOM 4301 C CA . VAL A 1 549 ? -3.544 -15.697 -8.546 1.00 76.69 549 VAL A CA 1
ATOM 4302 C C . VAL A 1 549 ? -4.645 -16.464 -7.829 1.00 76.69 549 VAL A C 1
ATOM 4304 O O . VAL A 1 549 ? -4.529 -17.670 -7.638 1.00 76.69 549 VAL A O 1
ATOM 4307 N N . ASP A 1 550 ? -5.738 -15.783 -7.490 1.00 78.94 550 ASP A N 1
ATOM 4308 C CA . ASP A 1 550 ? -6.908 -16.377 -6.837 1.00 78.94 550 ASP A CA 1
ATOM 4309 C C . ASP A 1 550 ? -7.644 -17.417 -7.717 1.00 78.94 550 ASP A C 1
ATOM 4311 O O . ASP A 1 550 ? -7.728 -17.297 -8.946 1.00 78.94 550 ASP A O 1
ATOM 4315 N N . GLU A 1 551 ? -8.254 -18.426 -7.085 1.00 79.56 551 GLU A N 1
ATOM 4316 C CA . GLU A 1 551 ? -8.985 -19.503 -7.777 1.00 79.56 551 GLU A CA 1
ATOM 4317 C C . GLU A 1 551 ? -10.192 -18.994 -8.587 1.00 79.56 551 GLU A C 1
ATOM 4319 O O . GLU A 1 551 ? -10.605 -19.604 -9.576 1.00 79.56 551 GLU A O 1
ATOM 4324 N N . THR A 1 552 ? -10.759 -17.844 -8.213 1.00 83.50 552 THR A N 1
ATOM 4325 C CA . THR A 1 552 ? -11.890 -17.256 -8.931 1.00 83.50 552 THR A CA 1
ATOM 4326 C C . THR A 1 552 ? -11.450 -16.419 -10.123 1.00 83.50 552 THR A C 1
ATOM 4328 O O . THR A 1 552 ? -12.292 -16.143 -10.982 1.00 83.50 552 THR A O 1
ATOM 4331 N N . TRP A 1 553 ? -10.165 -16.049 -10.247 1.00 88.50 553 TRP A N 1
ATOM 4332 C CA . TRP A 1 553 ? -9.681 -15.147 -11.302 1.00 88.50 553 TRP A CA 1
ATOM 4333 C C . TRP A 1 553 ? -10.042 -15.633 -12.703 1.00 88.50 553 TRP A C 1
ATOM 4335 O O . TRP A 1 553 ? -10.458 -14.830 -13.535 1.00 88.50 553 TRP A O 1
ATOM 4345 N N . LEU A 1 554 ? -10.007 -16.948 -12.935 1.00 90.62 554 LEU A N 1
ATOM 4346 C CA . LEU A 1 554 ? -10.376 -17.562 -14.210 1.00 90.62 554 LEU A CA 1
ATOM 4347 C C . LEU A 1 554 ? -11.832 -17.284 -14.635 1.00 90.62 554 LEU A C 1
ATOM 4349 O O . LEU A 1 554 ? -12.148 -17.331 -15.823 1.00 90.62 554 LEU A O 1
ATOM 4353 N N . THR A 1 555 ? -12.736 -17.008 -13.690 1.00 88.81 555 THR A N 1
ATOM 4354 C CA . THR A 1 555 ? -14.193 -16.941 -13.936 1.00 88.81 555 THR A CA 1
ATOM 4355 C C . THR A 1 555 ? -14.857 -15.638 -13.500 1.00 88.81 555 THR A C 1
ATOM 4357 O O . THR A 1 555 ? -15.930 -15.291 -14.014 1.00 88.81 555 THR A O 1
ATOM 4360 N N . ARG A 1 556 ? -14.241 -14.908 -12.566 1.00 81.62 556 ARG A N 1
ATOM 4361 C CA . ARG A 1 556 ? -14.718 -13.617 -12.074 1.00 81.62 556 ARG A CA 1
ATOM 4362 C C . ARG A 1 556 ? -14.835 -12.646 -13.252 1.00 81.62 556 ARG A C 1
ATOM 4364 O O . ARG A 1 556 ? -14.041 -12.698 -14.176 1.00 81.62 556 ARG A O 1
ATOM 4371 N N . GLU A 1 557 ? -15.856 -11.792 -13.258 1.00 81.25 557 GLU A N 1
ATOM 4372 C CA . GLU A 1 557 ? -16.073 -10.808 -14.339 1.00 81.25 557 GLU A CA 1
ATOM 4373 C C . GLU A 1 557 ? -16.269 -11.405 -15.750 1.00 81.25 557 GLU A C 1
ATOM 4375 O O . GLU A 1 557 ? -16.181 -10.686 -16.741 1.00 81.25 557 GLU A O 1
ATOM 4380 N N . SER A 1 558 ? -16.628 -12.688 -15.868 1.00 81.44 558 SER A N 1
ATOM 4381 C CA . SER A 1 558 ? -17.024 -13.301 -17.153 1.00 81.44 558 SER A CA 1
ATOM 4382 C C . SER A 1 558 ? -18.203 -12.594 -17.845 1.00 81.44 558 SER A C 1
ATOM 4384 O O . SER A 1 558 ? -18.358 -12.686 -19.060 1.00 81.44 558 SER A O 1
ATOM 4386 N N . GLU A 1 559 ? -18.992 -11.828 -17.087 1.00 78.31 559 GLU A N 1
ATOM 4387 C CA . GLU A 1 559 ? -20.099 -10.989 -17.567 1.00 78.31 559 GLU A CA 1
ATOM 4388 C C . GLU A 1 559 ? -19.690 -9.526 -17.844 1.00 78.31 559 GLU A C 1
ATOM 4390 O O . GLU A 1 559 ? -20.547 -8.657 -18.038 1.00 78.31 559 GLU A O 1
ATOM 4395 N N . ALA A 1 560 ? -18.392 -9.202 -17.834 1.00 84.56 560 ALA A N 1
ATOM 4396 C CA . ALA A 1 560 ? -17.930 -7.854 -18.139 1.00 84.56 560 ALA A CA 1
ATOM 4397 C C . ALA A 1 560 ? -18.376 -7.429 -19.547 1.00 84.56 560 ALA A C 1
ATOM 4399 O O . ALA A 1 560 ? -18.250 -8.156 -20.528 1.00 84.56 560 ALA A O 1
ATOM 4400 N N . THR A 1 561 ? -18.933 -6.223 -19.641 1.00 93.31 561 THR A N 1
ATOM 4401 C CA . THR A 1 561 ? -19.325 -5.618 -20.923 1.00 93.31 561 THR A CA 1
ATOM 4402 C C . THR A 1 561 ? -18.124 -5.229 -21.795 1.00 93.31 561 THR A C 1
ATOM 4404 O O . THR A 1 561 ? -17.025 -5.010 -21.291 1.00 93.31 561 THR A O 1
ATOM 4407 N N . VAL A 1 562 ? -18.369 -5.033 -23.098 1.00 96.25 562 VAL A N 1
ATOM 4408 C CA . VAL A 1 562 ? -17.381 -4.500 -24.060 1.00 96.25 562 VAL A CA 1
ATOM 4409 C C . VAL A 1 562 ? -16.749 -3.205 -23.548 1.00 96.25 562 VAL A C 1
ATOM 4411 O O . VAL A 1 562 ? -15.561 -2.965 -23.737 1.00 96.25 562 VAL A O 1
ATOM 4414 N N . GLN A 1 563 ? -17.540 -2.374 -22.865 1.00 90.50 563 GLN A N 1
ATOM 4415 C CA . GLN A 1 563 ? -17.080 -1.085 -22.377 1.00 90.50 563 GLN A CA 1
ATOM 4416 C C . GLN A 1 563 ? -16.045 -1.218 -21.252 1.00 90.50 563 GLN A C 1
ATOM 4418 O O . GLN A 1 563 ? -15.124 -0.413 -21.207 1.00 90.50 563 GLN A O 1
ATOM 4423 N N . HIS A 1 564 ? -16.145 -2.243 -20.398 1.00 87.38 564 HIS A N 1
ATOM 4424 C CA . HIS A 1 564 ? -15.142 -2.490 -19.356 1.00 87.38 564 HIS A CA 1
ATOM 4425 C C . HIS A 1 564 ? -13.775 -2.827 -19.964 1.00 87.38 564 HIS A C 1
ATOM 4427 O O . HIS A 1 564 ? -12.760 -2.263 -19.564 1.00 87.38 564 HIS A O 1
ATOM 4433 N N . VAL A 1 565 ? -13.758 -3.700 -20.978 1.00 95.19 565 VAL A N 1
ATOM 4434 C CA . VAL A 1 565 ? -12.528 -4.067 -21.700 1.00 95.19 565 VAL A CA 1
ATOM 4435 C C . VAL A 1 565 ? -11.967 -2.863 -22.461 1.00 95.19 565 VAL A C 1
ATOM 4437 O O . VAL A 1 565 ? -10.761 -2.637 -22.455 1.00 95.19 565 VAL A O 1
ATOM 4440 N N . ARG A 1 566 ? -12.827 -2.030 -23.066 1.00 94.25 566 ARG A N 1
ATOM 4441 C CA . ARG A 1 566 ? -12.366 -0.805 -23.733 1.00 94.25 566 ARG A CA 1
ATOM 4442 C C . ARG A 1 566 ? -11.765 0.199 -22.751 1.00 94.25 566 ARG A C 1
ATOM 4444 O O . ARG A 1 566 ? -10.692 0.723 -23.021 1.00 94.25 566 ARG A O 1
ATOM 4451 N N . TYR A 1 567 ? -12.415 0.439 -21.612 1.00 82.81 567 TYR A N 1
ATOM 4452 C CA . TYR A 1 567 ? -11.879 1.340 -20.591 1.00 82.81 567 TYR A CA 1
ATOM 4453 C C . TYR A 1 567 ? -10.555 0.850 -20.019 1.00 82.81 567 TYR A C 1
ATOM 4455 O O . TYR A 1 567 ? -9.711 1.674 -19.690 1.00 82.81 567 TYR A O 1
ATOM 4463 N N . PHE A 1 568 ? -10.347 -0.463 -19.942 1.00 84.94 568 PHE A N 1
ATOM 4464 C CA . PHE A 1 568 ? -9.042 -1.020 -19.616 1.00 84.94 568 PHE A CA 1
ATOM 4465 C C . PHE A 1 568 ? -7.982 -0.619 -20.658 1.00 84.94 568 PHE A C 1
ATOM 4467 O O . PHE A 1 568 ? -6.957 -0.056 -20.288 1.00 84.94 568 PHE A O 1
ATOM 4474 N N . PHE A 1 569 ? -8.235 -0.804 -21.960 1.00 88.62 569 PHE A N 1
ATOM 4475 C CA . PHE A 1 569 ? -7.282 -0.364 -22.989 1.00 88.62 569 PHE A CA 1
ATOM 4476 C C . PHE A 1 569 ? -7.004 1.140 -22.934 1.00 88.62 569 PHE A C 1
ATOM 4478 O O . PHE A 1 569 ? -5.852 1.555 -23.018 1.00 88.62 569 PHE A O 1
ATOM 4485 N N . GLU A 1 570 ? -8.046 1.953 -22.761 1.00 81.75 570 GLU A N 1
ATOM 4486 C CA . GLU A 1 570 ? -7.931 3.407 -22.634 1.00 81.75 570 GLU A CA 1
ATOM 4487 C C . GLU A 1 570 ? -7.128 3.816 -21.383 1.00 81.75 570 GLU A C 1
ATOM 4489 O O . GLU A 1 570 ? -6.290 4.714 -21.472 1.00 81.75 570 GLU A O 1
ATOM 4494 N N . LEU A 1 571 ? -7.335 3.143 -20.242 1.00 73.81 571 LEU A N 1
ATOM 4495 C CA . LEU A 1 571 ? -6.605 3.378 -18.988 1.00 73.81 571 LEU A CA 1
ATOM 4496 C C . LEU A 1 571 ? -5.097 3.168 -19.164 1.00 73.81 571 LEU A C 1
ATOM 4498 O O . LEU A 1 571 ? -4.309 3.981 -18.688 1.00 73.81 571 LEU A O 1
ATOM 4502 N N . TYR A 1 572 ? -4.712 2.112 -19.882 1.00 72.25 572 TYR A N 1
ATOM 4503 C CA . TYR A 1 572 ? -3.312 1.782 -20.159 1.00 72.25 572 TYR A CA 1
ATOM 4504 C C . TYR A 1 572 ? -2.769 2.427 -21.442 1.00 72.25 572 TYR A C 1
ATOM 4506 O O . TYR A 1 572 ? -1.640 2.155 -21.840 1.00 72.25 572 TYR A O 1
ATOM 4514 N N . GLY A 1 573 ? -3.549 3.291 -22.104 1.00 72.19 573 GLY A N 1
ATOM 4515 C CA . GLY A 1 573 ? -3.134 3.964 -23.338 1.00 72.19 573 GLY A CA 1
ATOM 4516 C C . GLY A 1 573 ? -2.855 3.014 -24.510 1.00 72.19 573 GLY A C 1
ATOM 4517 O O . GLY A 1 573 ? -2.132 3.384 -25.435 1.00 72.19 573 GLY A O 1
ATOM 4518 N N . SER A 1 574 ? -3.412 1.803 -24.484 1.00 85.31 574 SER A N 1
ATOM 4519 C CA . SER A 1 574 ? -3.228 0.807 -25.537 1.00 85.31 574 SER A CA 1
ATOM 4520 C C . SER A 1 574 ? -3.948 1.237 -26.815 1.00 85.31 574 SER A C 1
ATOM 4522 O O . SER A 1 574 ? -5.101 1.675 -26.792 1.00 85.31 574 SER A O 1
ATOM 4524 N N . CYS A 1 575 ? -3.307 1.051 -27.970 1.00 88.69 575 CYS A N 1
ATOM 4525 C CA . CYS A 1 575 ? -3.944 1.342 -29.257 1.00 88.69 575 CYS A CA 1
ATOM 4526 C C . CYS A 1 575 ? -5.088 0.384 -29.610 1.00 88.69 575 CYS A C 1
ATOM 4528 O O . CYS A 1 575 ? -5.858 0.683 -30.519 1.00 88.69 575 CYS A O 1
ATOM 4530 N N . LEU A 1 576 ? -5.241 -0.718 -28.868 1.00 96.06 576 LEU A N 1
ATOM 4531 C CA . LEU A 1 576 ? -6.375 -1.637 -28.980 1.00 96.06 576 LEU A CA 1
ATOM 4532 C C . LEU A 1 576 ? -7.695 -1.037 -28.458 1.00 96.06 576 LEU A C 1
ATOM 4534 O O . LEU A 1 576 ? -8.753 -1.651 -28.610 1.00 96.06 576 LEU A O 1
ATOM 4538 N N . ALA A 1 577 ? -7.653 0.162 -27.859 1.00 91.31 577 ALA A N 1
ATOM 4539 C CA . ALA A 1 577 ? -8.843 0.932 -27.496 1.00 91.31 577 ALA A CA 1
ATOM 4540 C C . ALA A 1 577 ? -9.682 1.339 -28.720 1.00 91.31 577 ALA A C 1
ATOM 4542 O O . ALA A 1 577 ? -10.907 1.455 -28.619 1.00 91.31 577 ALA A O 1
ATOM 4543 N N . GLU A 1 578 ? -9.033 1.525 -29.870 1.00 94.12 578 GLU A N 1
ATOM 4544 C CA . GLU A 1 578 ? -9.659 1.880 -31.142 1.00 94.12 578 GLU A CA 1
ATOM 4545 C C . GLU A 1 578 ? -9.715 0.664 -32.085 1.00 94.12 578 GLU A C 1
ATOM 4547 O O . GLU A 1 578 ? -8.904 -0.257 -31.952 1.00 94.12 578 GLU A O 1
ATOM 4552 N N . PRO A 1 579 ? -10.647 0.631 -33.057 1.00 96.31 579 PRO A N 1
ATOM 4553 C CA . PRO A 1 579 ? -10.666 -0.417 -34.072 1.00 96.31 579 PRO A CA 1
ATOM 4554 C C . PRO A 1 579 ? -9.354 -0.498 -34.868 1.00 96.31 579 PRO A C 1
ATOM 4556 O O . PRO A 1 579 ? -8.785 0.524 -35.261 1.00 96.31 579 PRO A O 1
ATOM 4559 N N . ILE A 1 580 ? -8.902 -1.721 -35.151 1.00 95.62 580 ILE A N 1
ATOM 4560 C CA . ILE A 1 580 ? -7.678 -2.008 -35.918 1.00 95.62 580 ILE A CA 1
ATOM 4561 C C . ILE A 1 580 ? -7.974 -2.926 -37.109 1.00 95.62 580 ILE A C 1
ATOM 4563 O O . ILE A 1 580 ? -9.034 -3.545 -37.169 1.00 95.62 580 ILE A O 1
ATOM 4567 N N . LEU A 1 581 ? -7.038 -3.037 -38.056 1.00 96.50 581 LEU A N 1
ATOM 4568 C CA . LEU A 1 581 ? -7.108 -4.042 -39.121 1.00 96.50 581 LEU A CA 1
ATOM 4569 C C . LEU A 1 581 ? -6.488 -5.359 -38.642 1.00 96.50 581 LEU A C 1
ATOM 4571 O O . LEU A 1 581 ? -5.348 -5.369 -38.182 1.00 96.50 581 LEU A O 1
ATOM 4575 N N . ASP A 1 582 ? -7.229 -6.454 -38.781 1.00 95.56 582 ASP A N 1
ATOM 4576 C CA . ASP A 1 582 ? -6.729 -7.818 -38.611 1.00 95.56 582 ASP A CA 1
ATOM 4577 C C . ASP A 1 582 ? -5.898 -8.249 -39.844 1.00 95.56 582 ASP A C 1
ATOM 4579 O O . ASP A 1 582 ? -5.802 -7.545 -40.855 1.00 95.56 582 ASP A O 1
ATOM 4583 N N . VAL A 1 583 ? -5.284 -9.429 -39.774 1.00 94.25 583 VAL A N 1
ATOM 4584 C CA . VAL A 1 583 ? -4.383 -10.007 -40.786 1.00 94.25 583 VAL A CA 1
ATOM 4585 C C . VAL A 1 583 ? -5.056 -10.186 -42.154 1.00 94.25 583 VAL A C 1
ATOM 4587 O O . VAL A 1 583 ? -4.378 -10.223 -43.181 1.00 94.25 583 VAL A O 1
ATOM 4590 N N . ASP A 1 584 ? -6.383 -10.308 -42.186 1.00 94.81 584 ASP A N 1
ATOM 4591 C CA . ASP A 1 584 ? -7.198 -10.448 -43.396 1.00 94.81 584 ASP A CA 1
ATOM 4592 C C . ASP A 1 584 ? -7.810 -9.122 -43.888 1.00 94.81 584 ASP A C 1
ATOM 4594 O O . ASP A 1 584 ? -8.739 -9.133 -44.700 1.00 94.81 584 ASP A O 1
ATOM 4598 N N . ASP A 1 585 ? -7.273 -7.990 -43.420 1.00 94.06 585 ASP A N 1
ATOM 4599 C CA . ASP A 1 585 ? -7.742 -6.627 -43.688 1.00 94.06 585 ASP A CA 1
ATOM 4600 C C . ASP A 1 585 ? -9.169 -6.340 -43.167 1.00 94.06 585 ASP A C 1
ATOM 4602 O O . ASP A 1 585 ? -9.778 -5.330 -43.543 1.00 94.06 585 ASP A O 1
ATOM 4606 N N . ALA A 1 586 ? -9.728 -7.198 -42.305 1.00 95.19 586 ALA A N 1
ATOM 4607 C CA . ALA A 1 586 ? -10.987 -6.918 -41.627 1.00 95.19 586 ALA A CA 1
ATOM 4608 C C . ALA A 1 586 ? -10.771 -5.916 -40.485 1.00 95.19 586 ALA A C 1
ATOM 4610 O O . ALA A 1 586 ? -9.878 -6.076 -39.660 1.00 95.19 586 ALA A O 1
ATOM 4611 N N . GLU A 1 587 ? -11.612 -4.886 -40.410 1.00 97.06 587 GLU A N 1
ATOM 4612 C CA . GLU A 1 587 ? -11.631 -3.983 -39.258 1.00 97.06 587 GLU A CA 1
ATOM 4613 C C . GLU A 1 587 ? -12.289 -4.691 -38.066 1.00 97.06 587 GLU A C 1
ATOM 4615 O O . GLU A 1 587 ? -13.429 -5.159 -38.168 1.00 97.06 587 GLU A O 1
ATOM 4620 N N . ILE A 1 588 ? -11.571 -4.773 -36.947 1.00 96.81 588 ILE A N 1
ATOM 4621 C CA . ILE A 1 588 ? -12.002 -5.457 -35.729 1.00 96.81 588 ILE A CA 1
ATOM 4622 C C . ILE A 1 588 ? -11.972 -4.512 -34.531 1.00 96.81 588 ILE A C 1
ATOM 4624 O O . ILE A 1 588 ? -11.087 -3.672 -34.382 1.00 96.81 588 ILE A O 1
ATOM 4628 N N . ASP A 1 589 ? -12.954 -4.681 -33.650 1.00 97.88 589 ASP A N 1
ATOM 4629 C CA . ASP A 1 589 ? -13.020 -4.014 -32.356 1.00 97.88 589 ASP A CA 1
ATOM 4630 C C . ASP A 1 589 ? -12.555 -4.990 -31.273 1.00 97.88 589 ASP A C 1
ATOM 4632 O O . ASP A 1 589 ? -13.302 -5.886 -30.868 1.00 97.88 589 ASP A O 1
ATOM 4636 N N . MET A 1 590 ? -11.306 -4.838 -30.828 1.00 98.19 590 MET A N 1
ATOM 4637 C CA . MET A 1 590 ? -10.644 -5.812 -29.956 1.00 98.19 590 MET A CA 1
ATOM 4638 C C . MET A 1 590 ? -11.420 -6.052 -28.655 1.00 98.19 590 MET A C 1
ATOM 4640 O O . MET A 1 590 ? -11.595 -7.194 -28.228 1.00 98.19 590 MET A O 1
ATOM 4644 N N . ALA A 1 591 ? -11.972 -4.989 -28.063 1.00 98.06 591 ALA A N 1
ATOM 4645 C CA . ALA A 1 591 ? -12.769 -5.087 -26.844 1.00 98.06 591 ALA A CA 1
ATOM 4646 C C . ALA A 1 591 ? -14.030 -5.948 -27.041 1.00 98.06 591 ALA A C 1
ATOM 4648 O O . ALA A 1 591 ? -14.412 -6.710 -26.150 1.00 98.06 591 ALA A O 1
ATOM 4649 N N . ALA A 1 592 ? -14.670 -5.855 -28.211 1.00 97.94 592 ALA A N 1
ATOM 4650 C CA . ALA A 1 592 ? -15.853 -6.646 -28.534 1.00 97.94 592 ALA A CA 1
ATOM 4651 C C . ALA A 1 592 ? -15.510 -8.122 -28.775 1.00 97.94 592 ALA A C 1
ATOM 4653 O O . ALA A 1 592 ? -16.223 -8.999 -28.289 1.00 97.94 592 ALA A O 1
ATOM 4654 N N . VAL A 1 593 ? -14.405 -8.392 -29.475 1.00 98.06 593 VAL A N 1
ATOM 4655 C CA . VAL A 1 593 ? -13.926 -9.755 -29.755 1.00 98.06 593 VAL A CA 1
ATOM 4656 C C . VAL A 1 593 ? -13.606 -10.494 -28.454 1.00 98.06 593 VAL A C 1
ATOM 4658 O O . VAL A 1 593 ? -14.113 -11.595 -28.233 1.00 98.06 593 VAL A O 1
ATOM 4661 N N . ILE A 1 594 ? -12.831 -9.865 -27.563 1.00 98.31 594 ILE A N 1
ATOM 4662 C CA . ILE A 1 594 ? -12.481 -10.424 -26.249 1.00 98.31 594 ILE A CA 1
ATOM 4663 C C . ILE A 1 594 ? -13.745 -10.694 -25.436 1.00 98.31 594 ILE A C 1
ATOM 4665 O O . ILE A 1 594 ? -13.944 -11.806 -24.953 1.00 98.31 594 ILE A O 1
ATOM 4669 N N . GLN A 1 595 ? -14.634 -9.704 -25.323 1.00 97.31 595 GLN A N 1
ATOM 4670 C CA . GLN A 1 595 ? -15.844 -9.851 -24.523 1.00 97.31 595 GLN A CA 1
ATOM 4671 C C . GLN A 1 595 ? -16.746 -10.982 -25.032 1.00 97.31 595 GLN A C 1
ATOM 4673 O O . GLN A 1 595 ? -17.251 -11.773 -24.233 1.00 97.31 595 GLN A O 1
ATOM 4678 N N . GLN A 1 596 ? -16.933 -11.085 -26.349 1.00 97.12 596 GLN A N 1
ATOM 4679 C CA . GLN A 1 596 ? -17.755 -12.131 -26.950 1.00 97.12 596 GLN A CA 1
ATOM 4680 C C . GLN A 1 596 ? -17.166 -13.525 -26.695 1.00 97.12 596 GLN A C 1
ATOM 4682 O O . GLN A 1 596 ? -17.905 -14.444 -26.330 1.00 97.12 596 GLN A O 1
ATOM 4687 N N . ALA A 1 597 ? -15.850 -13.686 -26.858 1.00 97.62 597 ALA A N 1
ATOM 4688 C CA . ALA A 1 597 ? -15.161 -14.951 -26.621 1.00 97.62 597 ALA A CA 1
ATOM 4689 C C . ALA A 1 597 ? -15.206 -15.361 -25.138 1.00 97.62 597 ALA A C 1
ATOM 4691 O O . ALA A 1 597 ? -15.497 -16.521 -24.826 1.00 97.62 597 ALA A O 1
ATOM 4692 N N . SER A 1 598 ? -14.995 -14.407 -24.229 1.00 96.69 598 SER A N 1
ATOM 4693 C CA . SER A 1 598 ? -15.099 -14.605 -22.782 1.00 96.69 598 SER A CA 1
ATOM 4694 C C . SER A 1 598 ? -16.494 -15.038 -22.348 1.00 96.69 598 SER A C 1
ATOM 4696 O O . SER A 1 598 ? -16.636 -16.066 -21.684 1.00 96.69 598 SER A O 1
ATOM 4698 N N . ALA A 1 599 ? -17.532 -14.314 -22.779 1.00 95.19 599 ALA A N 1
ATOM 4699 C CA . ALA A 1 599 ? -18.916 -14.617 -22.424 1.00 95.19 599 ALA A CA 1
ATOM 4700 C C . ALA A 1 599 ? -19.357 -15.995 -22.947 1.00 95.19 599 ALA A C 1
ATOM 4702 O O . ALA A 1 599 ? -20.026 -16.749 -22.240 1.00 95.19 599 ALA A O 1
ATOM 4703 N N . ALA A 1 600 ? -18.941 -16.366 -24.164 1.00 96.00 600 ALA A N 1
ATOM 4704 C CA . ALA A 1 600 ? -19.268 -17.665 -24.754 1.00 96.00 600 ALA A CA 1
ATOM 4705 C C . ALA A 1 600 ? -18.671 -18.856 -23.979 1.00 96.00 600 ALA A C 1
ATOM 4707 O O . ALA A 1 600 ? -19.247 -19.944 -24.005 1.00 96.00 600 ALA A O 1
ATOM 4708 N N . ASN A 1 601 ? -17.548 -18.651 -23.283 1.00 96.25 601 ASN A N 1
ATOM 4709 C CA . ASN A 1 601 ? -16.810 -19.705 -22.580 1.00 96.25 601 ASN A CA 1
ATOM 4710 C C . ASN A 1 601 ? -16.831 -19.564 -21.048 1.00 96.25 601 ASN A C 1
ATOM 4712 O O . ASN A 1 601 ? -16.279 -20.415 -20.346 1.00 96.25 601 ASN A O 1
ATOM 4716 N N . GLN A 1 602 ? -17.510 -18.532 -20.529 1.00 94.38 602 GLN A N 1
ATOM 4717 C CA . GLN A 1 602 ? -17.594 -18.200 -19.103 1.00 94.38 602 GLN A CA 1
ATOM 4718 C C . GLN A 1 602 ? -16.214 -18.081 -18.443 1.00 94.38 602 GLN A C 1
ATOM 4720 O O . GLN A 1 602 ? -15.973 -18.638 -17.368 1.00 94.38 602 GLN A O 1
ATOM 4725 N N . ILE A 1 603 ? -15.307 -17.375 -19.114 1.00 94.69 603 ILE A N 1
ATOM 4726 C CA . ILE A 1 603 ? -13.976 -17.057 -18.597 1.00 94.69 603 ILE A CA 1
ATOM 4727 C C . ILE A 1 603 ? -13.831 -15.549 -18.415 1.00 94.69 603 ILE A C 1
ATOM 4729 O O . ILE A 1 603 ? -14.479 -14.765 -19.109 1.00 94.69 603 ILE A O 1
ATOM 4733 N N . ASN A 1 604 ? -12.968 -15.143 -17.495 1.00 94.88 604 ASN A N 1
ATOM 4734 C CA . ASN A 1 604 ? -12.633 -13.745 -17.274 1.00 94.88 604 ASN A CA 1
ATOM 4735 C C . ASN A 1 604 ? -11.894 -13.160 -18.499 1.00 94.88 604 ASN A C 1
ATOM 4737 O O . ASN A 1 604 ? -10.879 -13.729 -18.911 1.00 94.88 604 ASN A O 1
ATOM 4741 N N . PRO A 1 605 ? -12.336 -12.022 -19.073 1.00 96.94 605 PRO A N 1
ATOM 4742 C CA . PRO A 1 605 ? -11.603 -11.316 -20.130 1.00 96.94 605 PRO A CA 1
ATOM 4743 C C . PRO A 1 605 ? -10.140 -11.019 -19.802 1.00 96.94 605 PRO A C 1
ATOM 4745 O O . PRO A 1 605 ? -9.302 -11.033 -20.700 1.00 96.94 605 PRO A O 1
ATOM 4748 N N . LYS A 1 606 ? -9.810 -10.804 -18.523 1.00 95.00 606 LYS A N 1
ATOM 4749 C CA . LYS A 1 606 ? -8.441 -10.512 -18.078 1.00 95.00 606 LYS A CA 1
ATOM 4750 C C . LYS A 1 606 ? -7.461 -11.653 -18.327 1.00 95.00 606 LYS A C 1
ATOM 4752 O O . LYS A 1 606 ? -6.292 -11.383 -18.562 1.00 95.00 606 LYS A O 1
ATOM 4757 N N . VAL A 1 607 ? -7.930 -12.901 -18.375 1.00 96.75 607 VAL A N 1
ATOM 4758 C CA . VAL A 1 607 ? -7.082 -14.047 -18.743 1.00 96.75 607 VAL A CA 1
ATOM 4759 C C . VAL A 1 607 ? -6.640 -13.932 -20.202 1.00 96.75 607 VAL A C 1
ATOM 4761 O O . VAL A 1 607 ? -5.481 -14.172 -20.519 1.00 96.75 607 VAL A O 1
ATOM 4764 N N . LEU A 1 608 ? -7.547 -13.509 -21.091 1.00 98.12 608 LEU A N 1
ATOM 4765 C CA . LEU A 1 608 ? -7.219 -13.305 -22.502 1.00 98.12 608 LEU A CA 1
ATOM 4766 C C . LEU A 1 608 ? -6.272 -12.114 -22.674 1.00 98.12 608 LEU A C 1
ATOM 4768 O O . LEU A 1 608 ? -5.293 -12.233 -23.397 1.00 98.12 608 LEU A O 1
ATOM 4772 N N . LEU A 1 609 ? -6.521 -11.011 -21.960 1.00 98.00 609 LEU A N 1
ATOM 4773 C CA . LEU A 1 609 ? -5.625 -9.849 -21.937 1.00 98.00 609 LEU A CA 1
ATOM 4774 C C . LEU A 1 609 ? -4.210 -10.234 -21.470 1.00 98.00 609 LEU A C 1
ATOM 4776 O O . LEU A 1 609 ? -3.238 -9.837 -22.106 1.00 98.00 609 LEU A O 1
ATOM 4780 N N . ALA A 1 610 ? -4.099 -11.053 -20.418 1.00 96.88 610 ALA A N 1
ATOM 4781 C CA . ALA A 1 610 ? -2.815 -11.537 -19.917 1.00 96.88 610 ALA A CA 1
ATOM 4782 C C . ALA A 1 610 ? -2.062 -12.366 -20.963 1.00 96.88 610 ALA A C 1
ATOM 4784 O O . ALA A 1 610 ? -0.877 -12.144 -21.169 1.00 96.88 610 ALA A O 1
ATOM 4785 N N . ILE A 1 611 ? -2.746 -13.292 -21.648 1.00 97.81 611 ILE A N 1
ATOM 4786 C CA . ILE A 1 611 ? -2.132 -14.125 -22.696 1.00 97.81 611 ILE A CA 1
ATOM 4787 C C . ILE A 1 611 ? -1.680 -13.265 -23.879 1.00 97.81 611 ILE A C 1
ATOM 4789 O O . ILE A 1 611 ? -0.580 -13.460 -24.380 1.00 97.81 611 ILE A O 1
ATOM 4793 N N . MET A 1 612 ? -2.489 -12.291 -24.305 1.00 96.88 612 MET A N 1
ATOM 4794 C CA . MET A 1 612 ? -2.124 -11.376 -25.394 1.00 96.88 612 MET A CA 1
ATOM 4795 C C . MET A 1 612 ? -0.842 -10.592 -25.088 1.00 96.88 612 MET A C 1
ATOM 4797 O O . MET A 1 612 ? -0.019 -10.366 -25.979 1.00 96.88 612 MET A O 1
ATOM 4801 N N . GLU A 1 613 ? -0.674 -10.169 -23.835 1.00 94.94 613 GLU A N 1
ATOM 4802 C CA . GLU A 1 613 ? 0.555 -9.519 -23.388 1.00 94.94 613 GLU A CA 1
ATOM 4803 C C . GLU A 1 613 ? 1.715 -10.510 -23.281 1.00 94.94 613 GLU A C 1
ATOM 4805 O O . GLU A 1 613 ? 2.780 -10.256 -23.833 1.00 94.94 613 GLU A O 1
ATOM 4810 N N . ALA A 1 614 ? 1.498 -11.661 -22.645 1.00 93.19 614 ALA A N 1
ATOM 4811 C CA . ALA A 1 614 ? 2.525 -12.677 -22.443 1.00 93.19 614 ALA A CA 1
ATOM 4812 C C . ALA A 1 614 ? 3.090 -13.218 -23.764 1.00 93.19 614 ALA A C 1
ATOM 4814 O O . ALA A 1 614 ? 4.290 -13.441 -23.876 1.00 93.19 614 ALA A O 1
ATOM 4815 N N . GLU A 1 615 ? 2.248 -13.422 -24.774 1.00 94.19 615 GLU A N 1
ATOM 4816 C CA . GLU A 1 615 ? 2.656 -13.993 -26.058 1.00 94.19 615 GLU A CA 1
ATOM 4817 C C . GLU A 1 615 ? 3.240 -12.938 -27.001 1.00 94.19 615 GLU A C 1
ATOM 4819 O O . GLU A 1 615 ? 4.208 -13.207 -27.710 1.00 94.19 615 GLU A O 1
ATOM 4824 N N . GLN A 1 616 ? 2.638 -11.743 -27.061 1.00 93.81 616 GLN A N 1
ATOM 4825 C CA . GLN A 1 616 ? 2.917 -10.773 -28.129 1.00 93.81 616 GLN A CA 1
ATOM 4826 C C . GLN A 1 616 ? 3.098 -9.323 -27.656 1.00 93.81 616 GLN A C 1
ATOM 4828 O O . GLN A 1 616 ? 3.233 -8.437 -28.500 1.00 93.81 616 GLN A O 1
ATOM 4833 N N . ASN A 1 617 ? 3.132 -9.057 -26.346 1.00 90.31 617 ASN A N 1
ATOM 4834 C CA . ASN A 1 617 ? 3.208 -7.706 -25.768 1.00 90.31 617 ASN A CA 1
ATOM 4835 C C . ASN A 1 617 ? 2.101 -6.770 -26.296 1.00 90.31 617 ASN A C 1
ATOM 4837 O O . ASN A 1 617 ? 2.329 -5.586 -26.545 1.00 90.31 617 ASN A O 1
ATOM 4841 N N . ALA A 1 618 ? 0.909 -7.309 -26.576 1.00 93.75 618 ALA A N 1
ATOM 4842 C CA . ALA A 1 618 ? -0.121 -6.590 -27.323 1.00 93.75 618 ALA A CA 1
ATOM 4843 C C . ALA A 1 618 ? -0.834 -5.481 -26.522 1.00 93.75 618 ALA A C 1
ATOM 4845 O O . ALA A 1 618 ? -1.538 -4.658 -27.111 1.00 93.75 618 ALA A O 1
ATOM 4846 N N . LEU A 1 619 ? -0.703 -5.456 -25.193 1.00 88.75 619 LEU A N 1
ATOM 4847 C CA . LEU A 1 619 ? -1.213 -4.370 -24.355 1.00 88.75 619 LEU A CA 1
ATOM 4848 C C . LEU A 1 619 ? -0.210 -3.216 -24.305 1.00 88.75 619 LEU A C 1
ATOM 4850 O O . LEU A 1 619 ? -0.622 -2.063 -24.452 1.00 88.75 619 LEU A O 1
ATOM 4854 N N . SER A 1 620 ? 1.081 -3.525 -24.140 1.00 80.19 620 SER A N 1
ATOM 4855 C CA . SER A 1 620 ? 2.162 -2.530 -24.077 1.00 80.19 620 SER A CA 1
ATOM 4856 C C . SER A 1 620 ? 2.590 -1.999 -25.450 1.00 80.19 620 SER A C 1
ATOM 4858 O O . SER A 1 620 ? 3.107 -0.883 -25.546 1.00 80.19 620 SER A O 1
ATOM 4860 N N . GLN A 1 621 ? 2.368 -2.759 -26.524 1.00 84.50 621 GLN A N 1
ATOM 4861 C CA . GLN A 1 621 ? 2.755 -2.407 -27.889 1.00 84.50 621 GLN A CA 1
ATOM 4862 C C . GLN A 1 621 ? 1.618 -2.640 -28.877 1.00 84.50 621 GLN A C 1
ATOM 4864 O O . GLN A 1 621 ? 0.824 -3.566 -28.749 1.00 84.50 621 GLN A O 1
ATOM 4869 N N . CYS A 1 622 ? 1.568 -1.820 -29.928 1.00 89.06 622 CYS A N 1
ATOM 4870 C CA . CYS A 1 622 ? 0.633 -2.061 -31.019 1.00 89.06 622 CYS A CA 1
ATOM 4871 C C . CYS A 1 622 ? 1.062 -3.282 -31.834 1.00 89.06 622 CYS A C 1
ATOM 4873 O O . CYS A 1 622 ? 2.119 -3.219 -32.472 1.00 89.06 622 CYS A O 1
ATOM 4875 N N . PRO A 1 623 ? 0.256 -4.357 -31.871 1.00 93.00 623 PRO A N 1
ATOM 4876 C CA . PRO A 1 623 ? 0.632 -5.570 -32.575 1.00 93.00 623 PRO A CA 1
ATOM 4877 C C . PRO A 1 623 ? 0.652 -5.328 -34.088 1.00 93.00 623 PRO A C 1
ATOM 4879 O O . PRO A 1 623 ? -0.274 -4.752 -34.664 1.00 93.00 623 PRO A O 1
ATOM 4882 N N . ASP A 1 624 ? 1.717 -5.784 -34.745 1.00 92.81 624 ASP A N 1
ATOM 4883 C CA . ASP A 1 624 ? 1.772 -5.853 -36.202 1.00 92.81 624 ASP A CA 1
ATOM 4884 C C . ASP A 1 624 ? 1.019 -7.090 -36.734 1.00 92.81 624 ASP A C 1
ATOM 4886 O O . ASP A 1 624 ? 0.471 -7.893 -35.977 1.00 92.81 624 ASP A O 1
ATOM 4890 N N . ALA A 1 625 ? 0.991 -7.282 -38.055 1.00 93.12 625 ALA A N 1
ATOM 4891 C CA . ALA A 1 625 ? 0.301 -8.427 -38.656 1.00 93.12 625 ALA A CA 1
ATOM 4892 C C . ALA A 1 625 ? 0.858 -9.794 -38.202 1.00 93.12 625 ALA A C 1
ATOM 4894 O O . ALA A 1 625 ? 0.129 -10.784 -38.204 1.00 93.12 625 ALA A O 1
ATOM 4895 N N . THR A 1 626 ? 2.136 -9.871 -37.818 1.00 94.56 626 THR A N 1
ATOM 4896 C CA . THR A 1 626 ? 2.745 -11.109 -37.311 1.00 94.56 626 THR A CA 1
ATOM 4897 C C . THR A 1 626 ? 2.281 -11.379 -35.886 1.00 94.56 626 THR A C 1
ATOM 4899 O O . THR A 1 626 ? 1.887 -12.507 -35.586 1.00 94.56 626 THR A O 1
ATOM 4902 N N . ALA A 1 627 ? 2.277 -10.349 -35.038 1.00 94.88 627 ALA A N 1
ATOM 4903 C CA . ALA A 1 627 ? 1.769 -10.427 -33.675 1.00 94.88 627 ALA A CA 1
ATOM 4904 C C . ALA A 1 627 ? 0.274 -10.781 -33.663 1.00 94.88 627 ALA A C 1
ATOM 4906 O O . ALA A 1 627 ? -0.127 -11.724 -32.989 1.00 94.88 627 ALA A O 1
ATOM 4907 N N . LEU A 1 628 ? -0.551 -10.135 -34.496 1.00 96.94 628 LEU A N 1
ATOM 4908 C CA . LEU A 1 628 ? -1.981 -10.456 -34.622 1.00 96.94 628 LEU A CA 1
ATOM 4909 C C . LEU A 1 628 ? -2.225 -11.907 -35.073 1.00 96.94 628 LEU A C 1
ATOM 4911 O O . LEU A 1 628 ? -3.129 -12.575 -34.569 1.00 96.94 628 LEU A O 1
ATOM 4915 N N . ALA A 1 629 ? -1.399 -12.432 -35.985 1.00 96.31 629 ALA A N 1
ATOM 4916 C CA . ALA A 1 629 ? -1.524 -13.808 -36.464 1.00 96.31 629 ALA A CA 1
ATOM 4917 C C . ALA A 1 629 ? -1.193 -14.867 -35.399 1.00 96.31 629 ALA A C 1
ATOM 4919 O O . ALA A 1 629 ? -1.644 -16.007 -35.540 1.00 96.31 629 ALA A O 1
ATOM 4920 N N . ASN A 1 630 ? -0.419 -14.504 -34.370 1.00 96.00 630 ASN A N 1
ATOM 4921 C CA . ASN A 1 630 ? 0.037 -15.379 -33.284 1.00 96.00 630 ASN A CA 1
ATOM 4922 C C . ASN A 1 630 ? -0.401 -14.860 -31.904 1.00 96.00 630 ASN A C 1
ATOM 4924 O O . ASN A 1 630 ? 0.202 -15.210 -30.896 1.00 96.00 630 ASN A O 1
ATOM 4928 N N . LEU A 1 631 ? -1.457 -14.042 -31.866 1.00 97.25 631 LEU A N 1
ATOM 4929 C CA . LEU A 1 631 ? -1.828 -13.215 -30.716 1.00 97.25 631 LEU A CA 1
ATOM 4930 C C . LEU A 1 631 ? -1.978 -13.981 -29.395 1.00 97.25 631 LEU A C 1
ATOM 4932 O O . LEU A 1 631 ? -1.718 -13.418 -28.340 1.00 97.25 631 LEU A O 1
ATOM 4936 N N . MET A 1 632 ? -2.392 -15.249 -29.462 1.00 97.31 632 MET A N 1
ATOM 4937 C CA . MET A 1 632 ? -2.618 -16.106 -28.296 1.00 97.31 632 MET A CA 1
ATOM 4938 C C . MET A 1 632 ? -1.689 -17.332 -28.264 1.00 97.31 632 MET A C 1
ATOM 4940 O O . MET A 1 632 ? -1.999 -18.303 -27.575 1.00 97.31 632 MET A O 1
ATOM 4944 N N . GLY A 1 633 ? -0.617 -17.347 -29.065 1.00 93.75 633 GLY A N 1
ATOM 4945 C CA . GLY A 1 633 ? 0.336 -18.464 -29.137 1.00 93.75 633 GLY A CA 1
ATOM 4946 C C . GLY A 1 633 ? -0.159 -19.700 -29.907 1.00 93.75 633 GLY A C 1
ATOM 4947 O O . GLY A 1 633 ? 0.520 -20.725 -29.975 1.00 93.75 633 GLY A O 1
ATOM 4948 N N . LEU A 1 634 ? -1.343 -19.656 -30.536 1.00 93.62 634 LEU A N 1
ATOM 4949 C CA . LEU A 1 634 ? -1.943 -20.843 -31.159 1.00 93.62 634 LEU A CA 1
ATOM 4950 C C . LEU A 1 634 ? -1.529 -21.011 -32.624 1.00 93.62 634 LEU A C 1
ATOM 4952 O O . LEU A 1 634 ? -1.863 -20.212 -33.492 1.00 93.62 634 LEU A O 1
ATOM 4956 N N . SER A 1 635 ? -0.900 -22.134 -32.961 1.00 88.00 635 SER A N 1
ATOM 4957 C CA . SER A 1 635 ? -0.458 -22.407 -34.341 1.00 88.00 635 SER A CA 1
ATOM 4958 C C . SER A 1 635 ? -1.590 -22.685 -35.353 1.00 88.00 635 SER A C 1
ATOM 4960 O O . SER A 1 635 ? -1.364 -22.641 -36.570 1.00 88.00 635 SER A O 1
ATOM 4962 N N . SER A 1 636 ? -2.800 -23.000 -34.881 1.00 83.19 636 SER A N 1
ATOM 4963 C CA . SER A 1 636 ? -3.959 -23.372 -35.707 1.00 83.19 636 SER A CA 1
ATOM 4964 C C . SER A 1 636 ? -4.814 -22.181 -36.158 1.00 83.19 636 SER A C 1
ATOM 4966 O O . SER A 1 636 ? -5.538 -22.307 -37.149 1.00 83.19 636 SER A O 1
ATOM 4968 N N . ALA A 1 637 ? -4.707 -21.035 -35.481 1.00 88.50 637 ALA A N 1
ATOM 4969 C CA . ALA A 1 637 ? -5.399 -19.791 -35.804 1.00 88.50 637 ALA A CA 1
ATOM 4970 C C . ALA A 1 637 ? -4.443 -18.794 -36.482 1.00 88.50 637 ALA A C 1
ATOM 4972 O O . ALA A 1 637 ? -3.230 -18.874 -36.313 1.00 88.50 637 ALA A O 1
ATOM 4973 N N . ARG A 1 638 ? -4.971 -17.901 -37.331 1.00 91.19 638 ARG A N 1
ATOM 4974 C CA . ARG A 1 638 ? -4.150 -16.997 -38.172 1.00 91.19 638 ARG A CA 1
ATOM 4975 C C . ARG A 1 638 ? -4.616 -15.543 -38.208 1.00 91.19 638 ARG A C 1
ATOM 4977 O O . ARG A 1 638 ? -3.916 -14.721 -38.783 1.00 91.19 638 ARG A O 1
ATOM 4984 N N . THR A 1 639 ? -5.772 -15.248 -37.627 1.00 96.81 639 THR A N 1
ATOM 4985 C CA . THR A 1 639 ? -6.296 -13.892 -37.422 1.00 96.81 639 THR A CA 1
ATOM 4986 C C . THR A 1 639 ? -6.465 -13.671 -35.923 1.00 96.81 639 THR A C 1
ATOM 4988 O O . THR A 1 639 ? -6.645 -14.648 -35.185 1.00 96.81 639 THR A O 1
ATOM 4991 N N . ALA A 1 640 ? -6.430 -12.422 -35.466 1.00 96.94 640 ALA A N 1
ATOM 4992 C CA . ALA A 1 640 ? -6.586 -12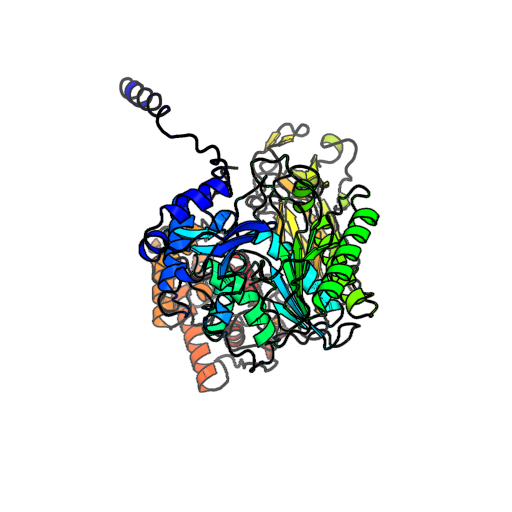.085 -34.054 1.00 96.94 640 ALA A CA 1
ATOM 4993 C C . ALA A 1 640 ? -7.931 -12.579 -33.502 1.00 96.94 640 ALA A C 1
ATOM 4995 O O . ALA A 1 640 ? -7.973 -13.174 -32.424 1.00 96.94 640 ALA A O 1
ATOM 4996 N N . CYS A 1 641 ? -9.020 -12.447 -34.272 1.00 96.88 641 CYS A N 1
ATOM 4997 C CA . CYS A 1 641 ? -10.317 -13.010 -33.879 1.00 96.88 641 CYS A CA 1
ATOM 4998 C C . CYS A 1 641 ? -10.259 -14.528 -33.666 1.00 96.88 641 CYS A C 1
ATOM 5000 O O . CYS A 1 641 ? -10.714 -15.025 -32.637 1.00 96.88 641 CYS A O 1
ATOM 5002 N N . ALA A 1 642 ? -9.669 -15.271 -34.608 1.00 97.38 642 ALA A N 1
ATOM 5003 C CA . ALA A 1 642 ? -9.582 -16.726 -34.504 1.00 97.38 642 ALA A CA 1
ATOM 5004 C C . ALA A 1 642 ? -8.676 -17.173 -33.345 1.00 97.38 642 ALA A C 1
ATOM 5006 O O . ALA A 1 642 ? -8.954 -18.192 -32.714 1.00 97.38 642 ALA A O 1
ATOM 5007 N N . GLN A 1 643 ? -7.603 -16.423 -33.066 1.00 98.38 643 GLN A N 1
ATOM 5008 C CA . GLN A 1 643 ? -6.708 -16.659 -31.931 1.00 98.38 643 GLN A CA 1
ATOM 5009 C C . GLN A 1 643 ? -7.474 -16.539 -30.606 1.00 98.38 643 GLN A C 1
ATOM 5011 O O . GLN A 1 643 ? -7.470 -17.474 -29.806 1.00 98.38 643 GLN A O 1
ATOM 5016 N N . ILE A 1 644 ? -8.193 -15.430 -30.407 1.00 98.31 644 ILE A N 1
ATOM 5017 C CA . ILE A 1 644 ? -8.938 -15.143 -29.172 1.00 98.31 644 ILE A CA 1
ATOM 5018 C C . ILE A 1 644 ? -10.083 -16.143 -28.955 1.00 98.31 644 ILE A C 1
ATOM 5020 O O . ILE A 1 644 ? -10.244 -16.672 -27.855 1.00 98.31 644 ILE A O 1
ATOM 5024 N N . GLU A 1 645 ? -10.860 -16.448 -29.999 1.00 97.62 645 GLU A N 1
ATOM 5025 C CA . GLU A 1 645 ? -11.959 -17.419 -29.913 1.00 97.62 645 GLU A CA 1
ATOM 5026 C C . GLU A 1 645 ? -11.462 -18.825 -29.547 1.00 97.62 645 GLU A C 1
ATOM 5028 O O . GLU A 1 645 ? -12.049 -19.495 -28.690 1.00 97.62 645 GLU A O 1
ATOM 5033 N N . ALA A 1 646 ? -10.369 -19.272 -30.174 1.00 98.12 646 ALA A N 1
ATOM 5034 C CA . ALA A 1 646 ? -9.786 -20.579 -29.902 1.00 98.12 646 ALA A CA 1
ATOM 5035 C C . ALA A 1 646 ? -9.193 -20.653 -28.488 1.00 98.12 646 ALA A C 1
ATOM 5037 O O . ALA A 1 646 ? -9.446 -21.630 -27.781 1.00 98.12 646 ALA A O 1
ATOM 5038 N N . ALA A 1 647 ? -8.477 -19.614 -28.052 1.00 98.25 647 ALA A N 1
ATOM 5039 C CA . ALA A 1 647 ? -7.913 -19.538 -26.709 1.00 98.25 647 ALA A CA 1
ATOM 5040 C C . ALA A 1 647 ? -9.002 -19.611 -25.634 1.00 98.25 647 ALA A C 1
ATOM 5042 O O . ALA A 1 647 ? -8.937 -20.444 -24.729 1.00 98.25 647 ALA A O 1
ATOM 5043 N N . ALA A 1 648 ? -10.068 -18.818 -25.788 1.00 97.75 648 ALA A N 1
ATOM 5044 C CA . ALA A 1 648 ? -11.187 -18.832 -24.857 1.00 97.75 648 ALA A CA 1
ATOM 5045 C C . ALA A 1 648 ? -11.873 -20.206 -24.779 1.00 97.75 648 ALA A C 1
ATOM 5047 O O . ALA A 1 648 ? -12.229 -20.670 -23.692 1.00 97.75 648 ALA A O 1
ATOM 5048 N N . SER A 1 649 ? -12.019 -20.881 -25.925 1.00 97.62 649 SER A N 1
ATOM 5049 C CA . SER A 1 649 ? -12.583 -22.231 -25.981 1.00 97.62 649 SER A CA 1
ATOM 5050 C C . SER A 1 649 ? -11.706 -23.269 -25.281 1.00 97.62 649 SER A C 1
ATOM 5052 O O . SER A 1 649 ? -12.249 -24.139 -24.597 1.00 97.62 649 SER A O 1
ATOM 5054 N N . LEU A 1 650 ? -10.382 -23.190 -25.436 1.00 97.88 650 LEU A N 1
ATOM 5055 C CA . LEU A 1 650 ? -9.439 -24.103 -24.787 1.00 97.88 650 LEU A CA 1
ATOM 5056 C C . LEU A 1 650 ? -9.455 -23.923 -23.266 1.00 97.88 650 LEU A C 1
ATOM 5058 O O . LEU A 1 650 ? -9.647 -24.902 -22.549 1.00 97.88 650 LEU A O 1
ATOM 5062 N N . LEU A 1 651 ? -9.379 -22.683 -22.779 1.00 97.81 651 LEU A N 1
ATOM 5063 C CA . LEU A 1 651 ? -9.442 -22.365 -21.347 1.00 97.81 651 LEU A CA 1
ATOM 5064 C C . LEU A 1 651 ? -10.760 -22.835 -20.709 1.00 97.81 651 LEU A C 1
ATOM 5066 O O . LEU A 1 651 ? -10.768 -23.473 -19.653 1.00 97.81 651 LEU A O 1
ATOM 5070 N N . GLY A 1 652 ? -11.895 -22.574 -21.368 1.00 96.62 652 GLY A N 1
ATOM 5071 C CA . GLY A 1 652 ? -13.207 -23.024 -20.894 1.00 96.62 652 GLY A CA 1
ATOM 5072 C C . GLY A 1 652 ? -13.332 -24.553 -20.843 1.00 96.62 652 GLY A C 1
ATOM 5073 O O . GLY A 1 652 ? -13.895 -25.104 -19.887 1.00 96.62 652 GLY A O 1
ATOM 5074 N N . ALA A 1 653 ? -12.780 -25.250 -21.842 1.00 97.44 653 ALA A N 1
ATOM 5075 C CA . ALA A 1 653 ? -12.748 -26.710 -21.885 1.00 97.44 653 ALA A CA 1
ATOM 5076 C C . ALA A 1 653 ? -11.835 -27.298 -20.799 1.00 97.44 653 ALA A C 1
ATOM 5078 O O . ALA A 1 653 ? -12.243 -28.250 -20.130 1.00 97.44 653 ALA A O 1
ATOM 5079 N N . ALA A 1 654 ? -10.657 -26.707 -20.583 1.00 97.94 654 ALA A N 1
ATOM 5080 C CA . ALA A 1 654 ? -9.706 -27.116 -19.556 1.00 97.94 654 ALA A CA 1
ATOM 5081 C C . ALA A 1 654 ? -10.314 -27.026 -18.154 1.00 97.94 654 ALA A C 1
ATOM 5083 O O . ALA A 1 654 ? -10.359 -28.023 -17.433 1.00 97.94 654 ALA A O 1
ATOM 5084 N N . ARG A 1 655 ? -10.921 -25.878 -17.830 1.00 95.88 655 ARG A N 1
ATOM 5085 C CA . ARG A 1 655 ? -11.673 -25.668 -16.585 1.00 95.88 655 ARG A CA 1
ATOM 5086 C C . ARG A 1 655 ? -12.780 -26.703 -16.391 1.00 95.88 655 ARG A C 1
ATOM 5088 O O . ARG A 1 655 ? -12.947 -27.264 -15.312 1.00 95.88 655 ARG A O 1
ATOM 5095 N N . THR A 1 656 ? -13.563 -26.960 -17.439 1.00 96.31 656 THR A N 1
ATOM 5096 C CA . THR A 1 656 ? -14.676 -27.919 -17.370 1.00 96.31 656 THR A CA 1
ATOM 5097 C C . THR A 1 656 ? -14.172 -29.342 -17.126 1.00 96.31 656 THR A C 1
ATOM 5099 O O . THR A 1 656 ? -14.763 -30.075 -16.329 1.00 96.31 656 THR A O 1
ATOM 5102 N N . ALA A 1 657 ? -13.088 -29.736 -17.798 1.00 98.00 657 ALA A N 1
ATOM 5103 C CA . ALA A 1 657 ? -12.462 -31.039 -17.623 1.00 98.00 657 ALA A CA 1
ATOM 5104 C C . ALA A 1 657 ? -11.891 -31.199 -16.210 1.00 98.00 657 ALA A C 1
ATOM 5106 O O . ALA A 1 657 ? -12.207 -32.201 -15.570 1.00 98.00 657 ALA A O 1
ATOM 5107 N N . LEU A 1 658 ? -11.171 -30.195 -15.700 1.00 96.94 658 LEU A N 1
ATOM 5108 C CA . LEU A 1 658 ? -10.628 -30.190 -14.341 1.00 96.94 658 LEU A CA 1
ATOM 5109 C C . LEU A 1 658 ? -11.743 -30.365 -13.301 1.00 96.94 658 LEU A C 1
ATOM 5111 O O . LEU A 1 658 ? -11.713 -31.315 -12.523 1.00 96.94 658 LEU A O 1
ATOM 5115 N N . ASN A 1 659 ? -12.810 -29.566 -13.390 1.00 94.25 659 ASN A N 1
ATOM 5116 C CA . ASN A 1 659 ? -13.959 -29.653 -12.481 1.00 94.25 659 ASN A CA 1
ATOM 5117 C C . ASN A 1 659 ? -14.700 -30.999 -12.538 1.00 94.25 659 ASN A C 1
ATOM 5119 O O . ASN A 1 659 ? -15.299 -31.429 -11.552 1.00 94.25 659 ASN A O 1
ATOM 5123 N N . THR A 1 660 ? -14.725 -31.652 -13.703 1.00 96.25 660 THR A N 1
ATOM 5124 C CA . THR A 1 660 ? -15.498 -32.890 -13.902 1.00 96.25 660 THR A CA 1
ATOM 5125 C C . THR A 1 660 ? -14.682 -34.140 -13.584 1.00 96.25 660 THR A C 1
ATOM 5127 O O . THR A 1 660 ? -15.216 -35.107 -13.038 1.00 96.25 660 THR A O 1
ATOM 5130 N N . ASN A 1 661 ? -13.402 -34.136 -13.953 1.00 96.81 661 ASN A N 1
ATOM 5131 C CA . ASN A 1 661 ? -12.545 -35.318 -13.969 1.00 96.81 661 ASN A CA 1
ATOM 5132 C C . ASN A 1 661 ? -11.410 -35.251 -12.937 1.00 96.81 661 ASN A C 1
ATOM 5134 O O . ASN A 1 661 ? -10.772 -36.273 -12.696 1.00 96.81 661 ASN A O 1
ATOM 5138 N N . GLY A 1 662 ? -11.148 -34.080 -12.352 1.00 96.19 662 GLY A N 1
ATOM 5139 C CA . GLY A 1 662 ? -9.979 -33.813 -11.511 1.00 96.19 662 GLY A CA 1
ATOM 5140 C C . GLY A 1 662 ? -8.688 -33.565 -12.295 1.00 96.19 662 GLY A C 1
ATOM 5141 O O . GLY A 1 662 ? -7.661 -33.332 -11.672 1.00 96.19 662 GLY A O 1
ATOM 5142 N N . THR A 1 663 ? -8.735 -33.606 -13.633 1.00 97.56 663 THR A N 1
ATOM 5143 C CA . THR A 1 663 ? -7.582 -33.391 -14.521 1.00 97.56 663 THR A CA 1
ATOM 5144 C C . THR A 1 663 ? -7.991 -32.594 -15.764 1.00 97.56 663 THR A C 1
ATOM 5146 O O . THR A 1 663 ? -9.096 -32.780 -16.293 1.00 97.56 663 THR A O 1
ATOM 5149 N N . THR A 1 664 ? -7.101 -31.754 -16.283 1.00 98.12 664 THR A N 1
ATOM 5150 C CA . THR A 1 664 ? -7.292 -31.019 -17.545 1.00 98.12 664 THR A CA 1
ATOM 5151 C C . THR A 1 664 ? -7.057 -31.921 -18.780 1.00 98.12 664 THR A C 1
ATOM 5153 O O . THR A 1 664 ? -6.636 -33.075 -18.637 1.00 98.12 664 THR A O 1
ATOM 5156 N N . PRO A 1 665 ? -7.340 -31.457 -20.018 1.00 97.31 665 PRO A N 1
ATOM 5157 C CA . PRO A 1 665 ? -7.125 -32.226 -21.244 1.00 97.31 665 PRO A CA 1
ATOM 5158 C C . PRO A 1 665 ? -5.674 -32.647 -21.495 1.00 97.31 665 PRO A C 1
ATOM 5160 O O . PRO A 1 665 ? -5.472 -33.733 -22.043 1.00 97.31 665 PRO A O 1
ATOM 5163 N N . ASN A 1 666 ? -4.690 -31.835 -21.093 1.00 96.00 666 ASN A N 1
ATOM 5164 C CA . ASN A 1 666 ? -3.270 -32.172 -21.219 1.00 96.00 666 ASN A CA 1
ATOM 5165 C C . ASN A 1 666 ? -2.708 -32.905 -19.988 1.00 96.00 666 ASN A C 1
ATOM 5167 O O . ASN A 1 666 ? -1.542 -33.279 -20.002 1.00 96.00 666 ASN A O 1
ATOM 5171 N N . GLY A 1 667 ? -3.543 -33.208 -18.985 1.00 95.38 667 GLY A N 1
ATOM 5172 C CA . GLY A 1 667 ? -3.191 -34.080 -17.858 1.00 95.38 667 GLY A CA 1
ATOM 5173 C C . GLY A 1 667 ? -2.969 -33.378 -16.520 1.00 95.38 667 GLY A C 1
ATOM 5174 O O . GLY A 1 667 ? -2.833 -34.085 -15.526 1.00 95.38 667 GLY A O 1
ATOM 5175 N N . TRP A 1 668 ? -3.041 -32.045 -16.490 1.00 97.44 668 TRP A N 1
ATOM 5176 C CA . TRP A 1 668 ? -2.730 -31.229 -15.321 1.00 97.44 668 TRP A CA 1
ATOM 5177 C C . TRP A 1 668 ? -3.729 -31.391 -14.182 1.00 97.44 668 TRP A C 1
ATOM 5179 O O . TRP A 1 668 ? -4.944 -31.433 -14.408 1.00 97.44 668 TRP A O 1
ATOM 5189 N N . SER A 1 669 ? -3.215 -31.439 -12.952 1.00 96.94 669 SER A N 1
ATOM 5190 C CA . SER A 1 669 ? -4.010 -31.574 -11.725 1.00 96.94 669 SER A CA 1
ATOM 5191 C C . SER A 1 669 ? -3.549 -30.618 -10.620 1.00 96.94 669 SER A C 1
ATOM 5193 O O . SER A 1 669 ? -2.357 -30.450 -10.372 1.00 96.94 669 SER A O 1
ATOM 5195 N N . THR A 1 670 ? -4.497 -30.030 -9.891 1.00 95.94 670 THR A N 1
ATOM 5196 C CA . THR A 1 670 ? -4.217 -29.138 -8.755 1.00 95.94 670 THR A CA 1
ATOM 5197 C C . THR A 1 670 ? -3.476 -29.870 -7.631 1.00 95.94 670 THR A C 1
ATOM 5199 O O . THR A 1 670 ? -3.847 -30.984 -7.247 1.00 95.94 670 THR A O 1
ATOM 5202 N N . GLY A 1 671 ? -2.417 -29.256 -7.096 1.00 93.19 671 GLY A N 1
ATOM 5203 C CA . GLY A 1 671 ? -1.611 -29.786 -5.991 1.00 93.19 671 GLY A CA 1
ATOM 5204 C C . GLY A 1 671 ? -0.780 -31.030 -6.328 1.00 93.19 671 GLY A C 1
ATOM 5205 O O . GLY A 1 671 ? -0.256 -31.674 -5.418 1.00 93.19 671 GLY A O 1
ATOM 5206 N N . THR A 1 672 ? -0.672 -31.397 -7.608 1.00 94.31 672 THR A N 1
ATOM 5207 C CA . THR A 1 672 ? 0.123 -32.544 -8.065 1.00 94.31 672 THR A CA 1
ATOM 5208 C C . THR A 1 672 ? 1.343 -32.048 -8.844 1.00 94.31 672 THR A C 1
ATOM 5210 O O . THR A 1 672 ? 1.160 -31.263 -9.769 1.00 94.31 672 THR A O 1
ATOM 5213 N N . PRO A 1 673 ? 2.571 -32.484 -8.495 1.00 94.88 673 PRO A N 1
ATOM 5214 C CA . PRO A 1 673 ? 3.764 -32.122 -9.252 1.00 94.88 673 PRO A CA 1
ATOM 5215 C C . PRO A 1 673 ? 3.732 -32.693 -10.672 1.00 94.88 673 PRO A C 1
ATOM 5217 O O . PRO A 1 673 ? 3.534 -33.900 -10.846 1.00 94.88 673 PRO A O 1
ATOM 5220 N N . GLU A 1 674 ? 3.982 -31.844 -11.663 1.00 95.69 674 GLU A N 1
ATOM 5221 C CA . GLU A 1 674 ? 4.040 -32.189 -13.083 1.00 95.69 674 GLU A CA 1
ATOM 5222 C C . GLU A 1 674 ? 5.187 -31.441 -13.778 1.00 95.69 674 GLU A C 1
ATOM 5224 O O . GLU A 1 674 ? 5.538 -30.326 -13.396 1.00 95.69 674 GLU A O 1
ATOM 5229 N N . ASP A 1 675 ? 5.795 -32.070 -14.786 1.00 95.81 675 ASP A N 1
ATOM 5230 C CA . ASP A 1 675 ? 6.893 -31.470 -15.546 1.00 95.81 675 ASP A CA 1
ATOM 5231 C C . ASP A 1 675 ? 6.332 -30.657 -16.720 1.00 95.81 675 ASP A C 1
ATOM 5233 O O . ASP A 1 675 ? 5.630 -31.188 -17.586 1.00 95.81 675 ASP A O 1
ATOM 5237 N N . THR A 1 676 ? 6.680 -29.375 -16.758 1.00 96.50 676 THR A N 1
ATOM 5238 C CA . THR A 1 676 ? 6.454 -28.496 -17.912 1.00 96.50 676 THR A CA 1
ATOM 5239 C C . THR A 1 676 ? 7.287 -28.937 -19.120 1.00 96.50 676 THR A C 1
ATOM 5241 O O . THR A 1 676 ? 8.266 -29.684 -19.014 1.00 96.50 676 THR A O 1
ATOM 5244 N N . VAL A 1 677 ? 6.889 -28.489 -20.310 1.00 95.19 677 VAL A N 1
ATOM 5245 C CA . VAL A 1 677 ? 7.533 -28.843 -21.587 1.00 95.19 677 VAL A CA 1
ATOM 5246 C C . VAL A 1 677 ? 8.956 -28.278 -21.701 1.00 95.19 677 VAL A C 1
ATOM 5248 O O . VAL A 1 677 ? 9.776 -28.842 -22.429 1.00 95.19 677 VAL A O 1
ATOM 5251 N N . ASP A 1 678 ? 9.261 -27.222 -20.952 1.00 94.50 678 ASP A N 1
ATOM 5252 C CA . ASP A 1 678 ? 10.578 -26.602 -20.791 1.00 94.50 678 ASP A CA 1
ATOM 5253 C C . ASP A 1 678 ? 11.325 -27.082 -19.528 1.00 94.50 678 ASP A C 1
ATOM 5255 O O . ASP A 1 678 ? 12.306 -26.477 -19.107 1.00 94.50 678 ASP A O 1
ATOM 5259 N N . GLY A 1 679 ? 10.908 -28.204 -18.931 1.00 93.25 679 GLY A N 1
ATOM 5260 C CA . GLY A 1 679 ? 11.731 -28.959 -17.979 1.00 93.25 679 GLY A CA 1
ATOM 5261 C C . GLY A 1 679 ? 11.673 -28.507 -16.517 1.00 93.25 679 GLY A C 1
ATOM 5262 O O . GLY A 1 679 ? 12.473 -28.988 -15.713 1.00 93.25 679 GLY A O 1
ATOM 5263 N N . VAL A 1 680 ? 10.728 -27.640 -16.149 1.00 91.75 680 VAL A N 1
ATOM 5264 C CA . VAL A 1 680 ? 10.478 -27.229 -14.757 1.00 91.75 680 VAL A CA 1
ATOM 5265 C C . VAL A 1 680 ? 9.391 -28.107 -14.140 1.00 91.75 680 VAL A C 1
ATOM 5267 O O . VAL A 1 680 ? 8.291 -28.214 -14.684 1.00 91.75 680 VAL A O 1
ATOM 5270 N N . THR A 1 681 ? 9.666 -28.718 -12.989 1.00 93.19 681 THR A N 1
ATOM 5271 C CA . THR A 1 681 ? 8.626 -29.394 -12.202 1.00 93.19 681 THR A CA 1
ATOM 5272 C C . THR A 1 681 ? 7.829 -28.350 -11.428 1.00 93.19 681 THR A C 1
ATOM 5274 O O . THR A 1 681 ? 8.397 -27.672 -10.575 1.00 93.19 681 THR A O 1
ATOM 5277 N N . VAL A 1 682 ? 6.525 -28.259 -11.683 1.00 93.06 682 VAL A N 1
ATOM 5278 C CA . VAL A 1 682 ? 5.615 -27.322 -11.010 1.00 93.06 682 VAL A CA 1
ATOM 5279 C C . VAL A 1 682 ? 4.493 -28.079 -10.304 1.00 93.06 682 VAL A C 1
ATOM 5281 O O . VAL A 1 682 ? 4.053 -29.137 -10.750 1.00 93.06 682 VAL A O 1
ATOM 5284 N N . THR A 1 683 ? 4.015 -27.542 -9.190 1.00 92.69 683 THR A N 1
ATOM 5285 C CA . THR A 1 683 ? 2.885 -28.048 -8.407 1.00 92.69 683 THR A CA 1
ATOM 5286 C C . THR A 1 683 ? 1.823 -26.949 -8.334 1.00 92.69 683 THR A C 1
ATOM 5288 O O . THR A 1 683 ? 1.869 -26.119 -7.426 1.00 92.69 683 THR A O 1
ATOM 5291 N N . PRO A 1 684 ? 0.850 -26.909 -9.266 1.00 93.88 684 PRO A N 1
ATOM 5292 C CA . PRO A 1 684 ? -0.114 -25.814 -9.328 1.00 93.88 684 PRO A CA 1
ATOM 5293 C C . PRO A 1 684 ? -0.906 -25.668 -8.021 1.00 93.88 684 PRO A C 1
ATOM 5295 O O . PRO A 1 684 ? -1.578 -26.609 -7.591 1.00 93.88 684 PRO A O 1
ATOM 5298 N N . ALA A 1 685 ? -0.850 -24.489 -7.395 1.00 87.31 685 ALA A N 1
ATOM 5299 C CA . ALA A 1 685 ? -1.443 -24.257 -6.073 1.00 87.31 685 ALA A CA 1
ATOM 5300 C C . ALA A 1 685 ? -2.980 -24.284 -6.065 1.00 87.31 685 ALA A C 1
ATOM 5302 O O . ALA A 1 685 ? -3.595 -24.580 -5.041 1.00 87.31 685 ALA A O 1
ATOM 5303 N N . ASN A 1 686 ? -3.601 -23.939 -7.195 1.00 92.81 686 ASN A N 1
ATOM 5304 C CA . ASN A 1 686 ? -5.048 -23.880 -7.366 1.00 92.81 686 ASN A CA 1
ATOM 5305 C C . ASN A 1 686 ? -5.460 -24.151 -8.821 1.00 92.81 686 ASN A C 1
ATOM 5307 O O . ASN A 1 686 ? -4.626 -24.184 -9.729 1.00 92.81 686 ASN A O 1
ATOM 5311 N N . ASP A 1 687 ? -6.768 -24.291 -9.032 1.00 94.44 687 ASP A N 1
ATOM 5312 C CA . ASP A 1 687 ? -7.358 -24.648 -10.323 1.00 94.44 687 ASP A CA 1
ATOM 5313 C C . ASP A 1 687 ? -7.092 -23.611 -11.427 1.00 94.44 687 ASP A C 1
ATOM 5315 O O . ASP A 1 687 ? -6.990 -23.976 -12.600 1.00 94.44 687 ASP A O 1
ATOM 5319 N N . THR A 1 688 ? -6.954 -22.324 -11.081 1.00 94.62 688 THR A N 1
ATOM 5320 C CA . THR A 1 688 ? -6.598 -21.285 -12.059 1.00 94.62 688 THR A CA 1
ATOM 5321 C C . THR A 1 688 ? -5.215 -21.561 -12.636 1.00 94.62 688 THR A C 1
ATOM 5323 O O . THR A 1 688 ? -5.065 -21.610 -13.856 1.00 94.62 688 THR A O 1
ATOM 5326 N N . LEU A 1 689 ? -4.221 -21.795 -11.776 1.00 95.94 689 LEU A N 1
ATOM 5327 C CA . LEU A 1 689 ? -2.858 -22.114 -12.203 1.00 95.94 689 LEU A CA 1
ATOM 5328 C C . LEU A 1 689 ? -2.815 -23.417 -12.997 1.00 95.94 689 LEU A C 1
ATOM 5330 O O . LEU A 1 689 ? -2.169 -23.472 -14.037 1.00 95.94 689 LEU A O 1
ATOM 5334 N N . THR A 1 690 ? -3.565 -24.437 -12.574 1.00 97.31 690 THR A N 1
ATOM 5335 C CA . THR A 1 690 ? -3.674 -25.703 -13.311 1.00 97.31 690 THR A CA 1
ATOM 5336 C C . THR A 1 690 ? -4.192 -25.493 -14.736 1.00 97.31 690 THR A C 1
ATOM 5338 O O . THR A 1 690 ? -3.661 -26.077 -15.677 1.00 97.31 690 THR A O 1
ATOM 5341 N N . VAL A 1 691 ? -5.201 -24.637 -14.928 1.00 97.81 691 VAL A N 1
ATOM 5342 C CA . VAL A 1 691 ? -5.722 -24.310 -16.267 1.00 97.81 691 VAL A CA 1
ATOM 5343 C C . VAL A 1 691 ? -4.729 -23.476 -17.082 1.00 97.81 691 VAL A C 1
ATOM 5345 O O . VAL A 1 691 ? -4.636 -23.670 -18.294 1.00 97.81 691 VAL A O 1
ATOM 5348 N N . LEU A 1 692 ? -3.975 -22.574 -16.448 1.00 97.50 692 LEU A N 1
ATOM 5349 C CA . LEU A 1 692 ? -2.931 -21.809 -17.134 1.00 97.50 692 LEU A CA 1
ATOM 5350 C C . LEU A 1 692 ? -1.795 -22.713 -17.620 1.00 97.50 692 LEU A C 1
ATOM 5352 O O . LEU A 1 692 ? -1.417 -22.583 -18.777 1.00 97.50 692 LEU A O 1
ATOM 5356 N N . PHE A 1 693 ? -1.318 -23.656 -16.803 1.00 97.50 693 PHE A N 1
ATOM 5357 C CA . PHE A 1 693 ? -0.296 -24.630 -17.210 1.00 97.50 693 PHE A CA 1
ATOM 5358 C C . PHE A 1 693 ? -0.809 -25.643 -18.249 1.00 97.50 693 PHE A C 1
ATOM 5360 O O . PHE A 1 693 ? -0.052 -26.095 -19.106 1.00 97.50 693 PHE A O 1
ATOM 5367 N N . ASP A 1 694 ? -2.110 -25.958 -18.254 1.00 97.50 694 ASP A N 1
ATOM 5368 C CA . ASP A 1 694 ? -2.710 -26.735 -19.345 1.00 97.50 694 ASP A CA 1
ATOM 5369 C C . ASP A 1 694 ? -2.647 -25.998 -20.687 1.00 97.50 694 ASP A C 1
ATOM 5371 O O . ASP A 1 694 ? -2.408 -26.630 -21.721 1.00 97.50 694 ASP A O 1
ATOM 5375 N N . TYR A 1 695 ? -2.852 -24.676 -20.669 1.00 97.31 695 TYR A N 1
ATOM 5376 C CA . TYR A 1 695 ? -2.821 -23.828 -21.859 1.00 97.31 695 TYR A CA 1
ATOM 5377 C C . TYR A 1 695 ? -1.382 -23.491 -22.293 1.00 97.31 695 TYR A C 1
ATOM 5379 O O . TYR A 1 695 ? -1.000 -23.800 -23.422 1.00 97.31 695 TYR A O 1
ATOM 5387 N N . LEU A 1 696 ? -0.581 -22.912 -21.392 1.00 94.94 696 LEU A N 1
ATOM 5388 C CA . LEU A 1 696 ? 0.846 -22.616 -21.546 1.00 94.94 696 LEU A CA 1
ATOM 5389 C C . LEU A 1 696 ? 1.653 -23.692 -20.817 1.00 94.94 696 LEU A C 1
ATOM 5391 O O . LEU A 1 696 ? 1.968 -23.566 -19.639 1.00 94.94 696 LEU A O 1
ATOM 5395 N N . GLN A 1 697 ? 2.004 -24.762 -21.526 1.00 94.12 697 GLN A N 1
ATOM 5396 C CA . GLN A 1 697 ? 2.718 -25.907 -20.941 1.00 94.12 697 GLN A CA 1
ATOM 5397 C C . GLN A 1 697 ? 4.186 -25.619 -20.584 1.00 94.12 697 GLN A C 1
ATOM 5399 O O . GLN A 1 697 ? 4.861 -26.518 -20.088 1.00 94.12 697 GLN A O 1
ATOM 5404 N N . ASN A 1 698 ? 4.673 -24.402 -20.841 1.00 95.56 698 ASN A N 1
ATOM 5405 C CA . ASN A 1 698 ? 5.991 -23.925 -20.435 1.00 95.56 698 ASN A CA 1
ATOM 5406 C C . ASN A 1 698 ? 5.874 -23.142 -19.116 1.00 95.56 698 ASN A C 1
ATOM 5408 O O . ASN A 1 698 ? 4.938 -22.354 -18.941 1.00 95.56 698 ASN A O 1
ATOM 5412 N N . ALA A 1 699 ? 6.837 -23.311 -18.212 1.00 93.00 699 ALA A N 1
ATOM 5413 C CA . ALA A 1 699 ? 6.981 -22.439 -17.050 1.00 93.00 699 ALA A CA 1
ATOM 5414 C C . ALA A 1 699 ? 7.443 -21.041 -17.471 1.00 93.00 699 ALA A C 1
ATOM 5416 O O . ALA A 1 699 ? 6.838 -20.057 -17.048 1.00 93.00 699 ALA A O 1
ATOM 5417 N N . GLY A 1 700 ? 8.453 -20.975 -18.339 1.00 90.94 700 GLY A N 1
ATOM 5418 C CA . GLY A 1 700 ? 9.144 -19.762 -18.756 1.00 90.94 700 GLY A CA 1
ATOM 5419 C C . GLY A 1 700 ? 10.591 -19.710 -18.256 1.00 90.94 700 GLY A C 1
ATOM 5420 O O . GLY A 1 700 ? 10.939 -20.267 -17.210 1.00 90.94 700 GLY A O 1
ATOM 5421 N N . GLU A 1 701 ? 11.446 -19.024 -19.015 1.00 83.25 701 GLU A N 1
ATOM 5422 C CA . GLU A 1 701 ? 12.899 -18.952 -18.797 1.00 83.25 701 GLU A CA 1
ATOM 5423 C C . GLU A 1 701 ? 13.287 -18.451 -17.389 1.00 83.25 701 GLU A C 1
ATOM 5425 O O . GLU A 1 701 ? 14.136 -19.051 -16.730 1.00 83.25 701 GLU A O 1
ATOM 5430 N N . ILE A 1 702 ? 12.608 -17.427 -16.853 1.00 78.25 702 ILE A N 1
ATOM 5431 C CA . ILE A 1 702 ? 12.905 -16.874 -15.511 1.00 78.25 702 ILE A CA 1
ATOM 5432 C C . ILE A 1 702 ? 12.584 -17.896 -14.411 1.00 78.25 702 ILE A C 1
ATOM 5434 O O . ILE A 1 702 ? 13.252 -17.956 -13.371 1.00 78.25 702 ILE A O 1
ATOM 5438 N N . TRP A 1 703 ? 11.579 -18.741 -14.643 1.00 83.94 703 TRP A N 1
ATOM 5439 C CA . TRP A 1 703 ? 11.202 -19.827 -13.738 1.00 83.94 703 TRP A CA 1
ATOM 5440 C C . TRP A 1 703 ? 12.038 -21.101 -13.933 1.00 83.94 703 TRP A C 1
ATOM 5442 O O . TRP A 1 703 ? 11.764 -22.104 -13.279 1.00 83.94 703 TRP A O 1
ATOM 5452 N N . GLY A 1 704 ? 13.098 -21.045 -14.749 1.00 82.56 704 GLY A N 1
ATOM 5453 C CA . GLY A 1 704 ? 14.052 -22.136 -14.957 1.00 82.56 704 GLY A CA 1
ATOM 5454 C C . GLY A 1 704 ? 13.793 -22.978 -16.207 1.00 82.56 704 GLY A C 1
ATOM 5455 O O . GLY A 1 704 ? 14.410 -24.033 -16.348 1.00 82.56 704 GLY A O 1
ATOM 5456 N N . GLY A 1 705 ? 12.893 -22.533 -17.089 1.00 89.06 705 GLY A N 1
ATOM 5457 C CA . GLY A 1 705 ? 12.595 -23.191 -18.356 1.00 89.06 705 GLY A CA 1
ATOM 5458 C C . GLY A 1 705 ? 13.797 -23.248 -19.300 1.00 89.06 705 GLY A C 1
ATOM 5459 O O . GLY A 1 705 ? 14.531 -22.274 -19.454 1.00 89.06 705 GLY A O 1
ATOM 5460 N N . ASP A 1 706 ? 13.993 -24.383 -19.970 1.00 88.94 706 ASP A N 1
ATOM 5461 C CA . ASP A 1 706 ? 15.123 -24.633 -20.871 1.00 88.94 706 ASP A CA 1
ATOM 5462 C C . ASP A 1 706 ? 14.886 -24.214 -22.337 1.00 88.94 706 ASP A C 1
ATOM 5464 O O . ASP A 1 706 ? 15.740 -24.464 -23.198 1.00 88.94 706 ASP A O 1
ATOM 5468 N N . GLN A 1 707 ? 13.757 -23.553 -22.626 1.00 88.19 707 GLN A N 1
ATOM 5469 C CA . GLN A 1 707 ? 13.384 -23.051 -23.953 1.00 88.19 707 GLN A CA 1
ATOM 5470 C C . GLN A 1 707 ? 13.539 -21.523 -24.040 1.00 88.19 707 GLN A C 1
ATOM 5472 O O . GLN A 1 707 ? 12.687 -20.791 -23.540 1.00 88.19 707 GLN A O 1
ATOM 5477 N N . PRO A 1 708 ? 14.595 -21.014 -24.707 1.00 81.75 708 PRO A N 1
ATOM 5478 C CA . PRO A 1 708 ? 14.863 -19.579 -24.760 1.00 81.75 708 PRO A CA 1
ATOM 5479 C C . PRO A 1 708 ? 13.762 -18.795 -25.476 1.00 81.75 708 PRO A C 1
ATOM 5481 O O . PRO A 1 708 ? 13.374 -19.151 -26.594 1.00 81.75 708 PRO A O 1
ATOM 5484 N N . GLY A 1 709 ? 13.335 -17.684 -24.874 1.00 79.38 709 GLY A N 1
ATOM 5485 C CA . GLY A 1 709 ? 12.326 -16.784 -25.443 1.00 79.38 709 GLY A CA 1
ATOM 5486 C C . GLY A 1 709 ? 10.875 -17.265 -25.330 1.00 79.38 709 GLY A C 1
ATOM 5487 O O . GLY A 1 709 ? 9.984 -16.587 -25.839 1.00 79.38 709 GLY A O 1
ATOM 5488 N N . GLU A 1 710 ? 10.629 -18.398 -24.671 1.00 85.75 710 GLU A N 1
ATOM 5489 C CA . GLU A 1 710 ? 9.284 -18.855 -24.326 1.00 85.75 710 GLU A CA 1
ATOM 5490 C C . GLU A 1 710 ? 8.884 -18.278 -22.964 1.00 85.75 710 GLU A C 1
ATOM 5492 O O . GLU A 1 710 ? 9.527 -18.537 -21.947 1.00 85.75 710 GLU A O 1
ATOM 5497 N N . ASN A 1 711 ? 7.808 -17.489 -22.936 1.00 85.06 711 ASN A N 1
ATOM 5498 C CA . ASN A 1 711 ? 7.385 -16.805 -21.713 1.00 85.06 711 ASN A CA 1
ATOM 5499 C C . ASN A 1 711 ? 6.564 -17.701 -20.778 1.00 85.06 711 ASN A C 1
ATOM 5501 O O . ASN A 1 711 ? 6.592 -17.488 -19.572 1.00 85.06 711 ASN A O 1
ATOM 5505 N N . GLY A 1 712 ? 5.819 -18.679 -21.306 1.00 93.44 712 GLY A N 1
ATOM 5506 C CA . GLY A 1 712 ? 5.033 -19.611 -20.492 1.00 93.44 712 GLY A CA 1
ATOM 5507 C C . GLY A 1 712 ? 4.063 -18.935 -19.510 1.00 93.44 712 GLY A C 1
ATOM 5508 O O . GLY A 1 712 ? 3.629 -17.794 -19.698 1.00 93.44 712 GLY A O 1
ATOM 5509 N N . VAL A 1 713 ? 3.727 -19.634 -18.423 1.00 95.62 713 VAL A N 1
ATOM 5510 C CA . VAL A 1 713 ? 2.899 -19.069 -17.338 1.00 95.62 713 VAL A CA 1
ATOM 5511 C C . VAL A 1 713 ? 3.597 -17.894 -16.635 1.00 95.62 713 VAL A C 1
ATOM 5513 O O . VAL A 1 713 ? 2.925 -16.979 -16.155 1.00 95.62 713 VAL A O 1
ATOM 5516 N N . GLN A 1 714 ? 4.928 -17.839 -16.647 1.00 90.88 714 GLN A N 1
ATOM 5517 C CA . GLN A 1 714 ? 5.695 -16.698 -16.151 1.00 90.88 714 GLN A CA 1
ATOM 5518 C C . GLN A 1 714 ? 5.338 -15.389 -16.884 1.00 90.88 714 GLN A C 1
ATOM 5520 O O . GLN A 1 714 ? 5.207 -14.344 -16.245 1.00 90.88 714 GLN A O 1
ATOM 5525 N N . GLY A 1 715 ? 5.096 -15.425 -18.197 1.00 90.44 715 GLY A N 1
ATOM 5526 C CA . GLY A 1 715 ? 4.609 -14.264 -18.951 1.00 90.44 715 GLY A CA 1
ATOM 5527 C C . GLY A 1 715 ? 3.237 -13.774 -18.482 1.00 90.44 715 GLY A C 1
ATOM 5528 O O . GLY A 1 715 ? 2.996 -12.569 -18.413 1.00 90.44 715 GLY A O 1
ATOM 5529 N N . ILE A 1 716 ? 2.349 -14.697 -18.093 1.00 94.62 716 ILE A N 1
ATOM 5530 C CA . ILE A 1 716 ? 1.035 -14.361 -17.523 1.00 94.62 716 ILE A CA 1
ATOM 5531 C C . ILE A 1 716 ? 1.190 -13.664 -16.181 1.00 94.62 716 ILE A C 1
ATOM 5533 O O . ILE A 1 716 ? 0.489 -12.689 -15.932 1.00 94.62 716 ILE A O 1
ATOM 5537 N N . TYR A 1 717 ? 2.109 -14.130 -15.333 1.00 88.19 717 TYR A N 1
ATOM 5538 C CA . TYR A 1 717 ? 2.406 -13.468 -14.065 1.00 88.19 717 TYR A CA 1
ATOM 5539 C C . TYR A 1 717 ? 2.898 -12.026 -14.273 1.00 88.19 717 TYR A C 1
ATOM 5541 O O . TYR A 1 717 ? 2.404 -11.112 -13.611 1.00 88.19 717 TYR A O 1
ATOM 5549 N N . ILE A 1 718 ? 3.804 -11.805 -15.231 1.00 79.75 718 ILE A N 1
ATOM 5550 C CA . ILE A 1 718 ? 4.299 -10.461 -15.572 1.00 79.75 718 ILE A CA 1
ATOM 5551 C C . ILE A 1 718 ? 3.143 -9.566 -16.029 1.00 79.75 718 ILE A C 1
ATOM 5553 O O . ILE A 1 718 ? 2.950 -8.485 -15.476 1.00 79.75 718 ILE A O 1
ATOM 5557 N N . ALA A 1 719 ? 2.317 -10.038 -16.967 1.00 85.12 719 ALA A N 1
ATOM 5558 C CA . ALA A 1 719 ? 1.153 -9.290 -17.435 1.00 85.12 719 ALA A CA 1
ATOM 5559 C C . ALA A 1 719 ? 0.141 -9.016 -16.308 1.00 85.12 719 ALA A C 1
ATOM 5561 O O . ALA A 1 719 ? -0.418 -7.923 -16.219 1.00 85.12 719 ALA A O 1
ATOM 5562 N N . TYR A 1 720 ? -0.079 -9.997 -15.430 1.00 83.06 720 TYR A N 1
ATOM 5563 C CA . TYR A 1 720 ? -0.968 -9.886 -14.279 1.00 83.06 720 TYR A CA 1
ATOM 5564 C C . TYR A 1 720 ? -0.536 -8.772 -13.327 1.00 83.06 720 TYR A C 1
ATOM 5566 O O . TYR A 1 720 ? -1.369 -7.955 -12.936 1.00 83.06 720 TYR A O 1
ATOM 5574 N N . ARG A 1 721 ? 0.764 -8.706 -13.023 1.00 78.06 721 ARG A N 1
ATOM 5575 C CA . ARG A 1 721 ? 1.380 -7.668 -12.192 1.00 78.06 721 ARG A CA 1
ATOM 5576 C C . ARG A 1 721 ? 1.344 -6.295 -12.870 1.00 78.06 721 ARG A C 1
ATOM 5578 O O . ARG A 1 721 ? 0.839 -5.340 -12.283 1.00 78.06 721 ARG A O 1
ATOM 5585 N N . ASP A 1 722 ? 1.867 -6.197 -14.092 1.00 71.50 722 ASP A N 1
ATOM 5586 C CA . ASP A 1 722 ? 2.141 -4.913 -14.760 1.00 71.50 722 ASP A CA 1
ATOM 5587 C C . ASP A 1 722 ? 0.870 -4.193 -15.215 1.00 71.50 722 ASP A C 1
ATOM 5589 O O . ASP A 1 722 ? 0.826 -2.963 -15.267 1.00 71.50 722 ASP A O 1
ATOM 5593 N N . PHE A 1 723 ? -0.186 -4.955 -15.503 1.00 71.12 723 PHE A N 1
ATOM 5594 C CA . PHE A 1 723 ? -1.476 -4.422 -15.928 1.00 71.12 723 PHE A CA 1
ATOM 5595 C C . PHE A 1 723 ? -2.572 -4.565 -14.868 1.00 71.12 723 PHE A C 1
ATOM 5597 O O . PHE A 1 723 ? -3.755 -4.486 -15.205 1.00 71.12 723 PHE A O 1
ATOM 5604 N N . HIS A 1 724 ? -2.189 -4.776 -13.604 1.00 69.06 724 HIS A N 1
ATOM 5605 C CA . HIS A 1 724 ? -3.098 -4.873 -12.455 1.00 69.06 724 HIS A CA 1
ATOM 5606 C C . HIS A 1 724 ? -4.326 -5.750 -12.753 1.00 69.06 724 HIS A C 1
ATOM 5608 O O . HIS A 1 724 ? -5.478 -5.358 -12.546 1.00 69.06 724 HIS A O 1
ATOM 5614 N N . LEU A 1 725 ? -4.103 -6.938 -13.328 1.00 79.38 725 LEU A N 1
ATOM 5615 C CA . LEU A 1 725 ? -5.195 -7.815 -13.771 1.00 79.38 725 LEU A CA 1
ATOM 5616 C C . LEU A 1 725 ? -5.920 -8.494 -12.598 1.00 79.38 725 LEU A C 1
ATOM 5618 O O . LEU A 1 725 ? -6.935 -9.178 -12.780 1.00 79.38 725 LEU A O 1
ATOM 5622 N N . ASP A 1 726 ? -5.443 -8.282 -11.384 1.00 66.75 726 ASP A N 1
ATOM 5623 C CA . ASP A 1 726 ? -6.121 -8.571 -10.133 1.00 66.75 726 ASP A CA 1
ATOM 5624 C C . ASP A 1 726 ? -7.246 -7.556 -9.829 1.00 66.75 726 ASP A C 1
ATOM 5626 O O . ASP A 1 726 ? -8.263 -7.920 -9.227 1.00 66.75 726 ASP A O 1
ATOM 5630 N N . TRP A 1 727 ? -7.156 -6.320 -10.339 1.00 66.44 727 TRP A N 1
ATOM 5631 C CA . TRP A 1 727 ? -8.176 -5.281 -10.153 1.00 66.44 727 TRP A CA 1
ATOM 5632 C C . TRP A 1 727 ? -9.415 -5.519 -11.024 1.00 66.44 727 TRP A C 1
ATOM 5634 O O . TRP A 1 727 ? -9.307 -6.064 -12.126 1.00 66.44 727 TRP A O 1
ATOM 5644 N N . PRO A 1 728 ? -10.622 -5.120 -10.577 1.00 71.12 728 PRO A N 1
ATOM 5645 C CA . PRO A 1 728 ? -11.811 -5.149 -11.424 1.00 71.12 728 PRO A CA 1
ATOM 5646 C C . PRO A 1 728 ? -11.603 -4.360 -12.720 1.00 71.12 728 PRO A C 1
ATOM 5648 O O . PRO A 1 728 ? -10.978 -3.297 -12.709 1.00 71.12 728 PRO A O 1
ATOM 5651 N N . LEU A 1 729 ? -12.167 -4.837 -13.831 1.00 75.81 729 LEU A N 1
ATOM 5652 C CA . LEU A 1 729 ? -12.134 -4.067 -15.072 1.00 75.81 729 LEU A CA 1
ATOM 5653 C C . LEU A 1 729 ? -12.856 -2.718 -14.867 1.00 75.81 729 LEU A C 1
ATOM 5655 O O . LEU A 1 729 ? -13.937 -2.689 -14.264 1.00 75.81 729 LEU A O 1
ATOM 5659 N N . PRO A 1 730 ? -12.323 -1.593 -15.381 1.00 68.06 730 PRO A N 1
ATOM 5660 C CA . PRO A 1 730 ? -12.874 -0.275 -15.079 1.00 68.06 730 PRO A CA 1
ATOM 5661 C C . PRO A 1 730 ? -14.315 -0.126 -15.583 1.00 68.06 730 PRO A C 1
ATOM 5663 O O . PRO A 1 730 ? -14.593 -0.339 -16.760 1.00 68.06 730 PRO A O 1
ATOM 5666 N N . ALA A 1 731 ? -15.246 0.285 -14.715 1.00 67.88 731 ALA A N 1
ATOM 5667 C CA . ALA A 1 731 ? -16.651 0.539 -15.080 1.00 67.88 731 ALA A CA 1
ATOM 5668 C C . ALA A 1 731 ? -16.895 1.928 -15.701 1.00 67.88 731 ALA A C 1
ATOM 5670 O O . ALA A 1 731 ? -17.987 2.220 -16.190 1.00 67.88 731 ALA A O 1
ATOM 5671 N N . GLY A 1 732 ? -15.875 2.784 -15.689 1.00 58.44 732 GLY A N 1
ATOM 5672 C CA . GLY A 1 732 ? -15.900 4.146 -16.202 1.00 58.44 732 GLY A CA 1
ATOM 5673 C C . GLY A 1 732 ? -14.513 4.770 -16.128 1.00 58.44 732 GLY A C 1
ATOM 5674 O O . GLY A 1 732 ? -13.782 4.522 -15.173 1.00 58.44 732 GLY A O 1
ATOM 5675 N N . ILE A 1 733 ? -14.171 5.628 -17.091 1.00 51.62 733 ILE A N 1
ATOM 5676 C CA . ILE A 1 733 ? -13.048 6.557 -16.935 1.00 51.62 733 ILE A CA 1
ATOM 5677 C C . ILE A 1 733 ? -13.602 7.836 -16.335 1.00 51.62 733 ILE A C 1
ATOM 5679 O O . ILE A 1 733 ? -14.093 8.730 -17.030 1.00 51.62 733 ILE A O 1
ATOM 5683 N N . TYR A 1 734 ? -13.557 7.917 -15.012 1.00 38.00 734 TYR A N 1
ATOM 5684 C CA . TYR A 1 734 ? -13.807 9.177 -14.345 1.00 38.00 734 TYR A CA 1
ATOM 5685 C C . TYR A 1 734 ? -12.576 10.055 -14.542 1.00 38.00 734 TYR A C 1
ATOM 5687 O O . TYR A 1 734 ? -11.581 9.924 -13.837 1.00 38.00 734 TYR A O 1
ATOM 5695 N N . THR A 1 735 ? -12.669 11.017 -15.459 1.00 33.69 735 THR A N 1
ATOM 5696 C CA . THR A 1 735 ? -11.852 12.236 -15.401 1.00 33.69 735 THR A CA 1
ATOM 5697 C C . THR A 1 735 ? -12.340 13.087 -14.225 1.00 33.69 735 THR A C 1
ATOM 5699 O O . THR A 1 735 ? -12.771 14.229 -14.367 1.00 33.69 735 THR A O 1
ATOM 5702 N N . ILE A 1 736 ? -12.279 12.536 -13.011 1.00 28.39 736 ILE A N 1
ATOM 5703 C CA . ILE A 1 736 ? -11.937 13.390 -11.885 1.00 28.39 736 ILE A CA 1
ATOM 5704 C C . ILE A 1 736 ? -10.551 13.892 -12.272 1.00 28.39 736 ILE A C 1
ATOM 5706 O O . ILE A 1 736 ? -9.699 13.102 -12.684 1.00 28.39 736 ILE A O 1
ATOM 5710 N N . TYR A 1 737 ? -10.327 15.199 -12.197 1.00 28.94 737 TYR A N 1
ATOM 5711 C CA . TYR A 1 737 ? -8.976 15.691 -12.004 1.00 28.94 737 TYR A CA 1
ATOM 5712 C C . TYR A 1 737 ? -8.474 15.088 -10.671 1.00 28.94 737 TYR A C 1
ATOM 5714 O O . TYR A 1 737 ? -8.374 15.775 -9.662 1.00 28.94 737 TYR A O 1
ATOM 5722 N N . MET A 1 738 ? -8.136 13.792 -10.657 1.00 23.78 738 MET A N 1
ATOM 5723 C CA . MET A 1 738 ? -6.837 13.409 -10.151 1.00 23.78 738 MET A CA 1
ATOM 5724 C C . MET A 1 738 ? -5.903 14.421 -10.813 1.00 23.78 738 MET A C 1
ATOM 5726 O O . MET A 1 738 ? -6.060 14.694 -12.014 1.00 23.78 738 MET A O 1
ATOM 5730 N N . PRO A 1 739 ? -4.936 15.012 -10.119 1.00 25.52 739 PRO A N 1
ATOM 5731 C CA . PRO A 1 739 ? -3.728 15.307 -10.839 1.00 25.52 739 PRO A CA 1
ATOM 5732 C C . PRO A 1 739 ? -3.265 13.949 -11.411 1.00 25.52 739 PRO A C 1
ATOM 5734 O O . PRO A 1 739 ? -2.434 13.269 -10.831 1.00 25.52 739 PRO A O 1
ATOM 5737 N N . VAL A 1 740 ? -3.772 13.569 -12.602 1.00 27.88 740 VAL A N 1
ATOM 5738 C CA . VAL A 1 740 ? -2.879 13.301 -13.717 1.00 27.88 740 VAL A CA 1
ATOM 5739 C C . VAL A 1 740 ? -1.890 14.407 -13.543 1.00 27.88 740 VAL A C 1
ATOM 5741 O O . VAL A 1 740 ? -2.258 15.576 -13.670 1.00 27.88 740 VAL A O 1
ATOM 5744 N N . PHE A 1 741 ? -0.740 14.023 -13.017 1.00 29.52 741 PHE A N 1
ATOM 5745 C CA . PHE A 1 741 ? 0.484 14.746 -13.130 1.00 29.52 741 PHE A CA 1
ATOM 5746 C C . PHE A 1 741 ? 0.422 15.568 -14.420 1.00 29.52 741 PHE A C 1
ATOM 5748 O O . PHE A 1 741 ? 0.806 15.119 -15.493 1.00 29.52 741 PHE A O 1
ATOM 5755 N N . THR A 1 742 ? -0.085 16.796 -14.332 1.00 30.95 742 THR A N 1
ATOM 5756 C CA . THR A 1 742 ? 0.374 17.871 -15.178 1.00 30.95 742 THR A CA 1
ATOM 5757 C C . THR A 1 742 ? 1.759 18.117 -14.606 1.00 30.95 742 THR A C 1
ATOM 5759 O O . THR A 1 742 ? 1.925 18.961 -13.725 1.00 30.95 742 THR A O 1
ATOM 5762 N N . ARG A 1 743 ? 2.664 17.201 -14.964 1.00 31.28 743 ARG A N 1
ATOM 5763 C CA . ARG A 1 743 ? 4.095 17.218 -14.707 1.00 31.28 743 ARG A CA 1
ATOM 5764 C C . ARG A 1 743 ? 4.699 18.148 -15.743 1.00 31.28 743 ARG A C 1
ATOM 5766 O O . ARG A 1 743 ? 4.383 17.969 -16.944 1.00 31.28 743 ARG A O 1
#

Secondary structure (DSSP, 8-state):
--SSHHHHTTTSSSSSSSS--------PPPPPHHHHHHHHHH-HHHHHHT--EEEEEEETTEEEEEE-GGG-TTSS--HHHHHHHHHHHHHHH-GGGT-EEEEEETTEETTTTTPPPP-TT--------S-----STTTT-EEEEEE---EEEETTTEEEESS-EETTEEHHHHHHHHHHHHHHHHHHTT-EEEESS---TT--B-TTSSBGGGB-HHHHHHHTT--HHHH--SSSHHHHHHHHHHHHHHHTT-SEEEEEEEE---TTSPPP-SEEEEE-SSS-TTHHHHHHHHHHHHHHHHHHHT-TTPPEEEEEE-TT--HHHHT-SS-EEEEEEEETT-IIIIIHHHT-HHHHHHHHHHHHHHHHHHHT------S-SSEEEE-SPEEES---SSHHHHSPEEEE-TTSSEEEEEEPBSSGGG---EEEE----SS-EEEEEEEEE-----EE-SSS--EE--B-S-EEEEEEETTEEEEEEE--TT-SSEEEEEEEEEE-TTS--EEEEESB-SSSTTSSEEEE--EEEEEEEETTS-GGGS--S-TTTTTTTTT--HHHHHHHHHHTT-GGGS-EE-TTS-EE-HHHHHHHHHHHHT--HHHHHHHHHHHH-TTTS---HHHHHTTTS-TT--SHHHHHHHHHHHHHHHHHHHHHHSS-TT---TT--EE-TTS-EE--SSHHHHHHHHHS----GGGT-SSTT--HHHHHHHHHHHTTTTSPPPS------------

Foldseek 3Di:
DPPVVVVVVVVVVPVPPDDDPPPPPDQDQADDQVRLQVQVCPDPLCVVLVKHFPGWDDDFQFTETEIEQSSPVPQADDQVSVLSSVVSCCVVGVSLLRHDYAYHYPLHGNVVRPQDDDDLVAADADDDPDPQPQDALQRPAEEEEAQDWAFWQFPPPGTDTSYDAAPNDDSLQLSLLLVVLLCVLNSLRNYHYHYLFDNPQLAAQFPSSHHRNRHASLSVCVVVVHDVCLQVVGSTNSLSSQLNQQSSCSRNPHQEYEYETAHADNPVDDTDWAKEKEFEPQEDPLQQLLRVLLLVLLLVLCLVPPNVPGDRPYYYYCPCRRSNHNNHNHHYMYMHGIHSNPVPPGVLLSLAPVSSNSSSLSNNSSNCVSVVHDGDCSPDLQKFKDFFWQKVVGQDPACQVRQWHWDQFSNRGIKIKHWADLDPVRWRIKTKDFTDRPAWAKWWKKFFQADDQWDQDVVVGDTEGFAAQWWWKWWQAPLGIDTFIDGSGVDHRDIDTRDIATHHPVTRIMIMTISHGSPDTRHHMDMHGMMIIGHPTHPDADPLQDPLDDQCLFQPCLVPDLVLLLVLLVVLVAPLNDWDQKLVRDTDNNSHLLSVLSNVLNTHSLLLVLQQCLFQVRSVDPGDNVCQLCRRVDPVGGIVSRNNNVLSNQLSQQLVCCVPPQAGPVGFHAQDWDAAPQGDTYHHPHSVSSSQCVSQSFPASSSNGNDPPRCGVVSSVVSCVVSSSVYRRDPDPPPPPPPPPPD